Protein AF-A0A813HMB0-F1 (afdb_monomer_lite)

Structure (mmCIF, N/CA/C/O backbone):
data_AF-A0A813HMB0-F1
#
_entry.id   AF-A0A813HMB0-F1
#
loop_
_atom_site.group_PDB
_atom_site.id
_atom_site.type_symbol
_atom_site.label_atom_id
_atom_site.label_alt_id
_atom_site.label_comp_id
_atom_site.label_asym_id
_atom_site.label_entity_id
_atom_site.label_seq_id
_atom_site.pdbx_PDB_ins_code
_atom_site.Cartn_x
_atom_site.Cartn_y
_atom_site.Cartn_z
_atom_site.occupancy
_atom_site.B_iso_or_equiv
_atom_site.auth_seq_id
_atom_site.auth_comp_id
_atom_site.auth_asym_id
_atom_site.auth_atom_id
_atom_site.pdbx_PDB_model_num
ATOM 1 N N . MET A 1 1 ? 51.880 0.118 41.745 1.00 43.84 1 MET A N 1
ATOM 2 C CA . MET A 1 1 ? 51.839 -1.353 41.967 1.00 43.84 1 MET A CA 1
ATOM 3 C C . MET A 1 1 ? 50.482 -2.011 41.632 1.00 43.84 1 MET A C 1
ATOM 5 O O . MET A 1 1 ? 50.131 -3.023 42.223 1.00 43.84 1 MET A O 1
ATOM 9 N N . ARG A 1 2 ? 49.720 -1.508 40.645 1.00 46.31 2 ARG A N 1
ATOM 10 C CA . ARG A 1 2 ? 48.440 -2.114 40.200 1.00 46.31 2 ARG A CA 1
ATOM 11 C C . ARG A 1 2 ? 48.358 -2.357 38.682 1.00 46.31 2 ARG A C 1
ATOM 13 O O . ARG A 1 2 ? 47.276 -2.514 38.147 1.00 46.31 2 ARG A O 1
ATOM 20 N N . VAL A 1 3 ? 49.509 -2.436 38.008 1.00 38.94 3 VAL A N 1
ATOM 21 C CA . VAL A 1 3 ? 49.612 -2.781 36.571 1.00 38.94 3 VAL A CA 1
ATOM 22 C C . VAL A 1 3 ? 50.260 -4.164 36.362 1.00 38.94 3 VAL A C 1
ATOM 24 O O . VAL A 1 3 ? 50.138 -4.759 35.303 1.00 38.94 3 VAL A O 1
ATOM 27 N N . LEU A 1 4 ? 50.855 -4.759 37.406 1.00 34.25 4 LEU A N 1
ATOM 28 C CA . LEU A 1 4 ? 51.570 -6.042 37.316 1.00 34.25 4 LEU A CA 1
ATOM 29 C C . LEU A 1 4 ? 50.729 -7.286 37.674 1.00 34.25 4 LEU A C 1
ATOM 31 O O . LEU A 1 4 ? 51.237 -8.397 37.606 1.00 34.25 4 LEU A O 1
ATOM 35 N N . LYS A 1 5 ? 49.453 -7.124 38.059 1.00 36.84 5 LYS A N 1
ATOM 36 C CA . LYS A 1 5 ? 48.573 -8.245 38.458 1.00 36.84 5 LYS A CA 1
ATOM 37 C C . LYS A 1 5 ? 47.617 -8.727 37.358 1.00 36.84 5 LYS A C 1
ATOM 39 O O . LYS A 1 5 ? 46.987 -9.759 37.535 1.00 36.84 5 LYS A O 1
ATOM 44 N N . VAL A 1 6 ? 47.542 -8.020 36.227 1.00 38.56 6 VAL A N 1
ATOM 45 C CA . VAL A 1 6 ? 46.718 -8.417 35.066 1.00 38.56 6 VAL A CA 1
ATOM 46 C C . VAL A 1 6 ? 47.525 -9.256 34.062 1.00 38.56 6 VAL A C 1
ATOM 48 O O . VAL A 1 6 ? 46.966 -10.107 33.383 1.00 38.56 6 VAL A O 1
ATOM 51 N N . LEU A 1 7 ? 48.856 -9.123 34.044 1.00 33.25 7 LEU A N 1
ATOM 52 C CA . LEU A 1 7 ? 49.738 -9.913 33.172 1.00 33.25 7 LEU A CA 1
ATOM 53 C C . LEU A 1 7 ? 50.008 -11.350 33.656 1.00 33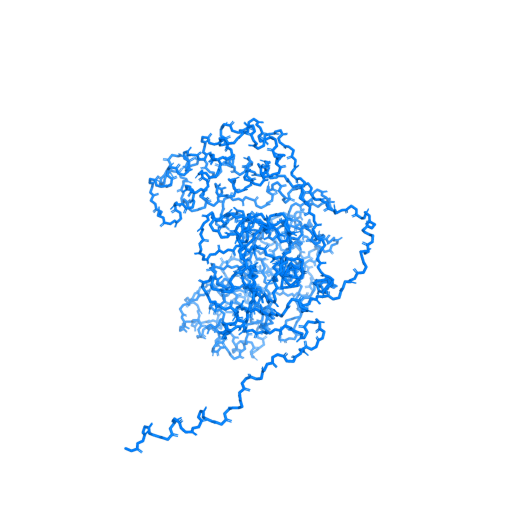.25 7 LEU A C 1
ATOM 55 O O . LEU A 1 7 ? 50.516 -12.154 32.884 1.00 33.25 7 LEU A O 1
ATOM 59 N N . LEU A 1 8 ? 49.643 -11.701 34.893 1.00 34.31 8 LEU A N 1
ATOM 60 C CA . LEU A 1 8 ? 49.858 -13.045 35.458 1.00 34.31 8 LEU A CA 1
ATOM 61 C C . LEU A 1 8 ? 48.620 -13.958 35.434 1.00 34.31 8 LEU A C 1
ATOM 63 O O . LEU A 1 8 ? 48.716 -15.109 35.844 1.00 34.31 8 LEU A O 1
ATOM 67 N N . LEU A 1 9 ? 47.479 -13.477 34.930 1.00 35.47 9 LEU A N 1
ATOM 68 C CA . LEU A 1 9 ? 46.278 -14.296 34.693 1.00 35.47 9 LEU A CA 1
ATOM 69 C C . LEU A 1 9 ? 46.119 -14.728 33.225 1.00 35.47 9 LEU A C 1
ATOM 71 O O . LEU A 1 9 ? 45.234 -15.517 32.917 1.00 35.47 9 LEU A O 1
ATOM 75 N N . LEU A 1 10 ? 47.002 -14.269 32.331 1.00 35.34 10 LEU A N 1
ATOM 76 C CA . LEU A 1 10 ? 47.033 -14.671 30.917 1.00 35.34 10 LEU A CA 1
ATOM 77 C C . LEU A 1 10 ? 48.001 -15.833 30.627 1.00 35.34 10 LEU A C 1
ATOM 79 O O . LEU A 1 10 ? 48.015 -16.346 29.515 1.00 35.34 10 LEU A O 1
ATOM 83 N N . SER A 1 11 ? 48.784 -16.284 31.613 1.00 33.38 11 SER A N 1
ATOM 84 C CA . SER A 1 11 ? 49.752 -17.384 31.467 1.00 33.38 11 SER A CA 1
ATOM 85 C C . SER A 1 11 ? 49.232 -18.756 31.923 1.00 33.38 11 SER A C 1
ATOM 87 O O . SER A 1 11 ? 50.004 -19.710 31.967 1.00 33.38 11 SER A O 1
ATOM 89 N N . GLN A 1 12 ? 47.938 -18.877 32.249 1.00 38.44 12 GLN A N 1
ATOM 90 C CA . GLN A 1 12 ? 47.289 -20.148 32.621 1.00 38.44 12 GLN A CA 1
ATOM 91 C C . GLN A 1 12 ? 46.180 -20.591 31.656 1.00 38.44 12 GLN A C 1
ATOM 93 O O . GLN A 1 12 ? 45.422 -21.506 31.970 1.00 38.44 12 GLN A O 1
ATOM 98 N N . LEU A 1 13 ? 46.083 -19.988 30.469 1.00 37.16 13 LEU A N 1
ATOM 99 C CA . LEU A 1 13 ? 45.304 -20.608 29.402 1.00 37.16 13 LEU A CA 1
ATOM 100 C C . LEU A 1 13 ? 46.149 -21.727 28.781 1.00 37.16 13 LEU A C 1
ATOM 102 O O . LEU A 1 13 ? 47.324 -21.492 28.479 1.00 37.16 13 LEU A O 1
ATOM 106 N N . PRO A 1 14 ? 45.596 -22.943 28.622 1.00 33.88 14 PRO A N 1
ATOM 107 C CA . PRO A 1 14 ? 46.324 -24.032 27.993 1.00 33.88 14 PRO A CA 1
ATOM 108 C C . PRO A 1 14 ? 46.739 -23.599 26.578 1.00 33.88 14 PRO A C 1
ATOM 110 O O . PRO A 1 14 ? 46.024 -22.805 25.955 1.00 33.88 14 PRO A O 1
ATOM 113 N N . PRO A 1 15 ? 47.874 -24.091 26.048 1.00 34.19 15 PRO A N 1
ATOM 114 C CA . PRO A 1 15 ? 48.201 -23.866 24.647 1.00 34.19 15 PRO A CA 1
ATOM 115 C C . PRO A 1 15 ? 46.998 -24.311 23.814 1.00 34.19 15 PRO A C 1
ATOM 117 O O . PRO A 1 15 ? 46.499 -25.418 24.022 1.00 34.19 15 PRO A O 1
ATOM 120 N N . LEU A 1 16 ? 46.514 -23.440 22.917 1.00 35.19 16 LEU A N 1
ATOM 121 C CA . LEU A 1 16 ? 45.500 -23.808 21.932 1.00 35.19 16 LEU A CA 1
ATOM 122 C C . LEU A 1 16 ? 46.018 -25.051 21.214 1.00 35.19 16 LEU A C 1
ATOM 124 O O . LEU A 1 16 ? 47.012 -25.008 20.484 1.00 35.19 16 LEU A O 1
ATOM 128 N N . SER A 1 17 ? 45.402 -26.177 21.554 1.00 35.28 17 SER A N 1
ATOM 129 C CA . SER A 1 17 ? 45.808 -27.492 21.111 1.00 35.28 17 SER A CA 1
ATOM 130 C C . SER A 1 17 ? 45.699 -27.558 19.594 1.00 35.28 17 SER A C 1
ATOM 132 O O . SER A 1 17 ? 44.815 -26.960 18.977 1.00 35.28 17 SER A O 1
ATOM 134 N N . ARG A 1 18 ? 46.626 -28.299 18.983 1.00 38.97 18 ARG A N 1
ATOM 135 C CA . ARG A 1 18 ? 46.508 -28.716 17.587 1.00 38.97 18 ARG A CA 1
ATOM 136 C C . ARG A 1 18 ? 45.133 -29.354 17.390 1.00 38.97 18 ARG A C 1
ATOM 138 O O . ARG A 1 18 ? 44.760 -30.230 18.162 1.00 38.97 18 ARG A O 1
ATOM 145 N N . SER A 1 19 ? 44.431 -28.882 16.363 1.00 41.06 19 SER A N 1
ATOM 146 C CA . SER A 1 19 ? 43.167 -29.389 15.824 1.00 41.06 19 SER A CA 1
ATOM 147 C C . SER A 1 19 ? 43.044 -30.919 15.940 1.00 41.06 19 SER A C 1
ATOM 149 O O . SER A 1 19 ? 43.527 -31.653 15.077 1.00 41.06 19 SER A O 1
ATOM 151 N N . GLU A 1 20 ? 42.356 -31.398 16.974 1.00 40.78 20 GLU A N 1
ATOM 152 C CA . GLU A 1 20 ? 41.648 -32.674 16.910 1.00 40.78 20 GLU A CA 1
ATOM 153 C C . GLU A 1 20 ? 40.330 -32.442 16.163 1.00 40.78 20 GLU A C 1
ATOM 155 O O . GLU A 1 20 ? 39.670 -31.414 16.341 1.00 40.78 20 GLU A O 1
ATOM 160 N N . ALA A 1 21 ? 39.990 -33.376 15.274 1.00 46.78 21 ALA A N 1
ATOM 161 C CA . ALA A 1 21 ? 38.841 -33.299 14.383 1.00 46.78 21 ALA A CA 1
ATOM 162 C C . ALA A 1 21 ? 37.543 -33.078 15.177 1.00 46.78 21 ALA A C 1
ATOM 164 O O . ALA A 1 21 ? 37.067 -33.968 15.882 1.00 46.78 21 ALA A O 1
ATOM 165 N N . ARG A 1 22 ? 36.957 -31.883 15.061 1.00 56.75 22 ARG A N 1
ATOM 166 C CA . ARG A 1 22 ? 35.617 -31.615 15.586 1.00 56.75 22 ARG A CA 1
ATOM 167 C C . ARG A 1 22 ? 34.619 -32.315 14.669 1.00 56.75 22 ARG A C 1
ATOM 169 O O . ARG A 1 22 ? 34.470 -31.864 13.552 1.00 56.75 22 ARG A O 1
ATOM 176 N N . GLY A 1 23 ? 33.987 -33.396 15.127 1.00 67.12 23 GLY A N 1
ATOM 177 C CA . GLY A 1 23 ? 32.724 -33.952 14.608 1.00 67.12 23 GLY A CA 1
ATOM 178 C C . GLY A 1 23 ? 32.575 -34.207 13.095 1.00 67.12 23 GLY A C 1
ATOM 179 O O . GLY A 1 23 ? 33.488 -34.040 12.292 1.00 67.12 23 GLY A O 1
ATOM 180 N N . ALA A 1 24 ? 31.377 -34.640 12.705 1.00 79.00 24 ALA A N 1
ATOM 181 C CA . ALA A 1 24 ? 30.935 -34.638 11.311 1.00 79.00 24 ALA A CA 1
ATOM 182 C C . ALA A 1 24 ? 30.327 -33.268 10.961 1.00 79.00 24 ALA A C 1
ATOM 184 O O . ALA A 1 24 ? 30.099 -32.427 11.833 1.00 79.00 24 ALA A O 1
ATOM 185 N N . TRP A 1 25 ? 30.052 -33.016 9.685 1.00 83.00 25 TRP A N 1
ATOM 186 C CA . TRP A 1 25 ? 29.278 -31.840 9.290 1.00 83.00 25 TRP A CA 1
ATOM 187 C C . TRP A 1 25 ? 27.873 -31.858 9.930 1.00 83.00 25 TRP A C 1
ATOM 189 O O . TRP A 1 25 ? 27.246 -32.915 9.939 1.00 83.00 25 TRP A O 1
ATOM 199 N N . PRO A 1 26 ? 27.331 -30.721 10.417 1.00 81.81 26 PRO A N 1
ATOM 200 C CA . PRO A 1 26 ? 27.877 -29.361 10.369 1.00 81.81 26 PRO A CA 1
ATOM 201 C C . PRO A 1 26 ? 28.777 -28.987 11.558 1.00 81.81 26 PRO A C 1
ATOM 203 O O . PRO A 1 26 ? 29.326 -27.885 11.554 1.00 81.81 26 PRO A O 1
ATOM 206 N N . ASP A 1 27 ? 28.934 -29.864 12.549 1.00 86.00 27 ASP A N 1
ATOM 207 C CA . ASP A 1 27 ? 29.609 -29.587 13.828 1.00 86.00 27 ASP A CA 1
ATOM 208 C C . ASP A 1 27 ? 31.127 -29.411 13.698 1.00 86.00 27 ASP A C 1
ATOM 210 O O . ASP A 1 27 ? 31.769 -28.808 14.559 1.00 86.00 27 ASP A O 1
ATOM 214 N N . CYS A 1 28 ? 31.700 -29.869 12.586 1.00 88.12 28 CYS A N 1
ATOM 215 C CA . CYS A 1 28 ? 33.091 -29.614 12.230 1.00 88.12 28 CYS A CA 1
ATOM 216 C C . CYS A 1 28 ? 33.409 -28.154 11.889 1.00 88.12 28 CYS A C 1
ATOM 218 O O . CYS A 1 28 ? 34.581 -27.788 11.779 1.00 88.12 28 CYS A O 1
ATOM 220 N N . GLN A 1 29 ? 32.384 -27.313 11.724 1.00 93.00 29 GLN A N 1
ATOM 221 C CA . GLN A 1 29 ? 32.551 -25.906 11.393 1.00 93.00 29 GLN A CA 1
ATOM 222 C C . GLN A 1 29 ? 32.926 -25.063 12.613 1.00 93.00 29 GLN A C 1
ATOM 224 O O . GLN A 1 29 ? 32.289 -25.091 13.668 1.00 93.00 29 GLN A O 1
ATOM 229 N N . GLU A 1 30 ? 33.915 -24.201 12.425 1.00 91.38 30 GLU A N 1
ATOM 230 C CA . GLU A 1 30 ? 34.360 -23.223 13.402 1.00 91.38 30 GLU A CA 1
ATOM 231 C C . GLU A 1 30 ? 33.640 -21.898 13.167 1.00 91.38 30 GLU A C 1
ATOM 233 O O . GLU A 1 30 ? 33.990 -21.111 12.284 1.00 91.38 30 GLU A O 1
ATOM 238 N N . ARG A 1 31 ? 32.585 -21.668 13.955 1.00 91.12 31 ARG A N 1
ATOM 239 C CA . ARG A 1 31 ? 31.822 -20.418 13.920 1.00 91.12 31 ARG A CA 1
ATOM 240 C C . ARG A 1 31 ? 32.654 -19.252 14.445 1.00 91.12 31 ARG A C 1
ATOM 242 O O . ARG A 1 31 ? 33.542 -19.427 15.280 1.00 91.12 31 ARG A O 1
ATOM 249 N N . SER A 1 32 ? 32.330 -18.060 13.960 1.00 90.94 32 SER A N 1
ATOM 250 C CA . SER A 1 32 ? 32.962 -16.805 14.362 1.00 90.94 32 SER A CA 1
ATOM 251 C C . SER A 1 32 ? 34.483 -16.809 14.193 1.00 90.94 32 SER A C 1
ATOM 253 O O . SER A 1 32 ? 35.195 -16.178 14.972 1.00 90.94 32 SER A O 1
ATOM 255 N N . THR A 1 33 ? 34.988 -17.558 13.212 1.00 89.62 33 THR A N 1
ATOM 256 C CA . THR A 1 33 ? 36.418 -17.807 13.019 1.00 89.62 33 THR A CA 1
ATOM 257 C C . THR A 1 33 ? 36.786 -17.597 11.562 1.00 89.62 33 THR A C 1
ATOM 259 O O . THR A 1 33 ? 36.120 -18.119 10.665 1.00 89.62 33 THR A O 1
ATOM 262 N N . VAL A 1 34 ? 37.885 -16.888 11.324 1.00 93.56 34 VAL A N 1
ATOM 263 C CA . VAL A 1 34 ? 38.485 -16.688 10.001 1.00 93.56 34 VAL A CA 1
ATOM 264 C C . VAL A 1 34 ? 39.971 -17.028 10.039 1.00 93.56 34 VAL A C 1
ATOM 266 O O . VAL A 1 34 ? 40.655 -16.745 11.019 1.00 93.56 34 VAL A O 1
ATOM 269 N N . PHE A 1 35 ? 40.488 -17.609 8.959 1.00 90.38 35 PHE A N 1
ATOM 270 C CA . PHE A 1 35 ? 41.918 -17.809 8.744 1.00 90.38 35 PHE A CA 1
ATOM 271 C C . PHE A 1 35 ? 42.449 -16.681 7.846 1.00 90.38 35 PHE A C 1
ATOM 273 O O . PHE A 1 35 ? 42.266 -16.695 6.619 1.00 90.38 35 PHE A O 1
ATOM 280 N N . ARG A 1 36 ? 43.072 -15.665 8.456 1.00 77.81 36 ARG A N 1
ATOM 281 C CA . ARG A 1 36 ? 43.706 -14.515 7.795 1.00 77.81 36 ARG A CA 1
ATOM 282 C C . ARG A 1 36 ? 45.223 -14.614 7.846 1.00 77.81 36 ARG A C 1
ATOM 284 O O . ARG A 1 36 ? 45.798 -14.683 8.915 1.00 77.81 36 ARG A O 1
ATOM 291 N N . ASP A 1 37 ? 45.887 -14.500 6.702 1.00 62.78 37 ASP A N 1
ATOM 292 C CA . ASP A 1 37 ? 47.305 -14.101 6.702 1.00 62.78 37 ASP A CA 1
ATOM 293 C C . ASP A 1 37 ? 47.706 -13.431 5.384 1.00 62.78 37 ASP A C 1
ATOM 295 O O . ASP A 1 37 ? 48.690 -13.808 4.761 1.00 62.78 37 ASP A O 1
ATOM 299 N N . ALA A 1 38 ? 46.869 -12.504 4.896 1.00 57.94 38 ALA A N 1
ATOM 300 C CA . ALA A 1 38 ? 47.160 -11.579 3.789 1.00 57.94 38 ALA A CA 1
ATOM 301 C C . ALA A 1 38 ? 48.001 -12.153 2.615 1.00 57.94 38 ALA A C 1
ATOM 303 O O . ALA A 1 38 ? 48.955 -11.531 2.160 1.00 57.94 38 ALA A O 1
ATOM 304 N N . GLY A 1 39 ? 47.655 -13.351 2.125 1.00 59.62 39 GLY A N 1
ATOM 305 C CA . GLY A 1 39 ? 48.338 -14.019 1.006 1.00 59.62 39 GLY A CA 1
ATOM 306 C C . GLY A 1 39 ? 49.432 -15.025 1.390 1.00 59.62 39 GLY A C 1
ATOM 307 O O . GLY A 1 39 ? 49.783 -15.854 0.559 1.00 59.62 39 GLY A O 1
ATOM 308 N N . ARG A 1 40 ? 49.913 -15.051 2.640 1.00 73.75 40 ARG A N 1
ATOM 309 C CA . ARG A 1 40 ? 50.910 -16.031 3.113 1.00 73.75 40 ARG A CA 1
ATOM 310 C C . ARG A 1 40 ? 50.366 -17.462 3.144 1.00 73.75 40 ARG A C 1
ATOM 312 O O . ARG A 1 40 ? 51.083 -18.395 2.799 1.00 73.75 40 ARG A O 1
ATOM 319 N N . PHE A 1 41 ? 49.096 -17.624 3.516 1.00 80.00 41 PHE A N 1
ATOM 320 C CA . PHE A 1 41 ? 48.392 -18.915 3.498 1.00 80.00 41 PHE A CA 1
ATOM 321 C C . PHE A 1 41 ? 47.261 -18.969 2.469 1.00 80.00 41 PHE A C 1
ATOM 323 O O . PHE A 1 41 ? 46.450 -19.888 2.509 1.00 80.00 41 PHE A O 1
ATOM 330 N N . GLY A 1 42 ? 47.155 -17.982 1.572 1.00 86.06 42 GLY A N 1
ATOM 331 C CA . GLY A 1 42 ? 46.197 -18.033 0.467 1.00 86.06 42 GLY A CA 1
ATOM 332 C C . GLY A 1 42 ? 46.629 -19.074 -0.558 1.00 86.06 42 GLY A C 1
ATOM 333 O O . GLY A 1 42 ? 47.759 -19.031 -1.041 1.00 86.06 42 GLY A O 1
ATOM 334 N N . LEU A 1 43 ? 45.743 -20.010 -0.897 1.00 89.38 43 LEU A N 1
ATOM 335 C CA . LEU A 1 43 ? 46.010 -20.982 -1.952 1.00 89.38 43 LEU A CA 1
ATOM 336 C C . LEU A 1 43 ? 45.645 -20.383 -3.310 1.00 89.38 43 LEU A C 1
ATOM 338 O O . LEU A 1 43 ? 44.536 -20.575 -3.799 1.00 89.38 43 LEU A O 1
ATOM 342 N N . PHE A 1 44 ? 46.574 -19.650 -3.916 1.00 90.62 44 PHE A N 1
ATOM 343 C CA . PHE A 1 44 ? 46.379 -19.135 -5.268 1.00 90.62 44 PHE A CA 1
ATOM 344 C C . PHE A 1 44 ? 46.503 -20.260 -6.296 1.00 90.62 44 PHE A C 1
ATOM 346 O O . PHE A 1 44 ? 47.549 -20.899 -6.409 1.00 90.62 44 PHE A O 1
ATOM 353 N N . GLY A 1 45 ? 45.441 -20.480 -7.067 1.00 88.44 45 GLY A N 1
ATOM 354 C CA . GLY A 1 45 ? 45.422 -21.466 -8.141 1.00 88.44 45 GLY A CA 1
ATOM 355 C C . GLY A 1 45 ? 44.311 -21.211 -9.154 1.00 88.44 45 GLY A C 1
ATOM 356 O O . GLY A 1 45 ? 43.586 -20.216 -9.071 1.00 88.44 45 GLY A O 1
ATOM 357 N N . ASP A 1 46 ? 44.182 -22.129 -10.111 1.00 91.50 46 ASP A N 1
ATOM 358 C CA . ASP A 1 46 ? 43.131 -22.085 -11.125 1.00 91.50 46 ASP A CA 1
ATOM 359 C C . ASP A 1 46 ? 41.800 -22.590 -10.556 1.00 91.50 46 ASP A C 1
ATOM 361 O O . ASP A 1 46 ? 41.458 -23.772 -10.651 1.00 91.50 46 ASP A O 1
ATOM 365 N N . LEU A 1 47 ? 41.039 -21.684 -9.942 1.00 93.12 47 LEU A N 1
ATOM 366 C CA . LEU A 1 47 ? 39.705 -21.980 -9.419 1.00 93.12 47 LEU A CA 1
ATOM 367 C C . LEU A 1 47 ? 38.662 -22.072 -10.538 1.00 93.12 47 LEU A C 1
ATOM 369 O O . LEU A 1 47 ? 37.664 -22.784 -10.394 1.00 93.12 47 LEU A O 1
ATOM 373 N N . ALA A 1 48 ? 38.895 -21.400 -11.668 1.00 89.19 48 ALA A N 1
ATOM 374 C CA . ALA A 1 48 ? 38.028 -21.482 -12.836 1.00 89.19 48 ALA A CA 1
ATOM 375 C C . ALA A 1 48 ? 38.003 -22.894 -13.433 1.00 89.19 48 ALA A C 1
ATOM 377 O O . ALA A 1 48 ? 36.920 -23.368 -13.796 1.00 89.19 48 ALA A O 1
ATOM 378 N N . GLY A 1 49 ? 39.164 -23.550 -13.504 1.00 85.88 49 GLY A N 1
ATOM 379 C CA . GLY A 1 49 ? 39.323 -24.934 -13.944 1.00 85.88 49 GLY A CA 1
ATOM 380 C C . GLY A 1 49 ? 39.039 -25.963 -12.848 1.00 85.88 49 GLY A C 1
ATOM 381 O O . GLY A 1 49 ? 38.388 -26.969 -13.117 1.00 85.88 49 GLY A O 1
ATOM 382 N N . SER A 1 50 ? 39.460 -25.709 -11.604 1.00 87.00 50 SER A N 1
ATOM 383 C CA . SER A 1 50 ? 39.348 -26.708 -10.523 1.00 87.00 50 SER A CA 1
ATOM 384 C C . SER A 1 50 ? 37.935 -26.840 -9.953 1.00 87.00 50 SER A C 1
ATOM 386 O O . SER A 1 50 ? 37.516 -27.936 -9.579 1.00 87.00 50 SER A O 1
ATOM 388 N N . VAL A 1 51 ? 37.201 -25.727 -9.843 1.00 88.38 51 VAL A N 1
ATOM 389 C CA . VAL A 1 51 ? 35.879 -25.692 -9.188 1.00 88.38 51 VAL A CA 1
ATOM 390 C C . VAL A 1 51 ? 34.831 -24.900 -9.970 1.00 88.38 51 VAL A C 1
ATOM 392 O O . VAL A 1 51 ? 33.729 -24.683 -9.473 1.00 88.38 51 VAL A O 1
ATOM 395 N N . GLY A 1 52 ? 35.140 -24.484 -11.201 1.00 88.94 52 GLY A N 1
ATOM 396 C CA . GLY A 1 52 ? 34.194 -23.760 -12.049 1.00 88.94 52 GLY A CA 1
ATOM 397 C C . GLY A 1 52 ? 33.948 -22.312 -11.621 1.00 88.94 52 GLY A C 1
ATOM 398 O O . GLY A 1 52 ? 32.950 -21.732 -12.040 1.00 88.94 52 GLY A O 1
ATOM 399 N N . ALA A 1 53 ? 34.826 -21.713 -10.809 1.00 88.31 53 ALA A N 1
ATOM 400 C CA . ALA A 1 53 ? 34.654 -20.340 -10.339 1.00 88.31 53 ALA A CA 1
ATOM 401 C C . ALA A 1 53 ? 34.613 -19.338 -11.510 1.00 88.31 53 ALA A C 1
ATOM 403 O O . ALA A 1 53 ? 35.370 -19.458 -12.481 1.00 88.31 53 ALA A O 1
ATOM 404 N N . ARG A 1 54 ? 33.718 -18.348 -11.425 1.00 88.25 54 ARG A N 1
ATOM 405 C CA . ARG A 1 54 ? 33.562 -17.277 -12.431 1.00 88.25 54 ARG A CA 1
ATOM 406 C C . ARG A 1 54 ? 33.573 -15.870 -11.831 1.00 88.25 54 ARG A C 1
ATOM 408 O O . ARG A 1 54 ? 33.836 -14.918 -12.554 1.00 88.25 54 ARG A O 1
ATOM 415 N N . GLU A 1 55 ? 33.330 -15.743 -10.527 1.00 83.06 55 GLU A N 1
ATOM 416 C CA . GLU A 1 55 ? 33.139 -14.465 -9.838 1.00 83.06 55 GLU A CA 1
ATOM 417 C C . GLU A 1 55 ? 33.728 -14.488 -8.417 1.00 83.06 55 GLU A C 1
ATOM 419 O O . GLU A 1 55 ? 33.989 -15.550 -7.847 1.00 83.06 55 GLU A O 1
ATOM 424 N N . GLY A 1 56 ? 33.954 -13.303 -7.837 1.00 82.06 56 GLY A N 1
ATOM 425 C CA . GLY A 1 56 ? 34.538 -13.133 -6.494 1.00 82.06 56 GLY A CA 1
ATOM 426 C C . GLY A 1 56 ? 36.055 -13.313 -6.415 1.00 82.06 56 GLY A C 1
ATOM 427 O O . GLY A 1 56 ? 36.636 -13.220 -5.335 1.00 82.06 56 GLY A O 1
ATOM 428 N N . CYS A 1 57 ? 36.705 -13.547 -7.550 1.00 92.44 57 CYS A N 1
ATOM 429 C CA . CYS A 1 57 ? 38.120 -13.872 -7.622 1.00 92.44 57 CYS A CA 1
ATOM 430 C C . CYS A 1 57 ? 39.032 -12.658 -7.411 1.00 92.44 57 CYS A C 1
ATOM 432 O O . CYS A 1 57 ? 38.651 -11.500 -7.606 1.00 92.44 57 CYS A O 1
ATOM 434 N N . TRP A 1 58 ? 40.264 -12.927 -6.992 1.00 85.75 58 TRP A N 1
ATOM 435 C CA . TRP A 1 58 ? 41.305 -11.931 -6.782 1.00 85.75 58 TRP A CA 1
ATOM 436 C C . TRP A 1 58 ? 41.538 -11.118 -8.058 1.00 85.75 58 TRP A C 1
ATOM 438 O O . TRP A 1 58 ? 41.877 -11.670 -9.102 1.00 85.75 58 TRP A O 1
ATOM 448 N N . LEU A 1 59 ? 41.301 -9.803 -7.975 1.00 85.94 59 LEU A N 1
ATOM 449 C CA . LEU A 1 59 ? 41.364 -8.869 -9.108 1.00 85.94 59 LEU A CA 1
ATOM 450 C C . LEU A 1 59 ? 40.552 -9.330 -10.338 1.00 85.94 59 LEU A C 1
ATOM 452 O O . LEU A 1 59 ? 40.904 -9.019 -11.471 1.00 85.94 59 LEU A O 1
ATOM 456 N N . GLY A 1 60 ? 39.478 -10.098 -10.120 1.00 85.44 60 GLY A N 1
ATOM 457 C CA . GLY A 1 60 ? 38.636 -10.646 -11.186 1.00 85.44 60 GLY A CA 1
ATOM 458 C C . GLY A 1 60 ? 39.238 -11.832 -11.951 1.00 85.44 60 GLY A C 1
ATOM 459 O O . GLY A 1 60 ? 38.605 -12.324 -12.880 1.00 85.44 60 GLY A O 1
ATOM 460 N N . ASN A 1 61 ? 40.422 -12.330 -11.576 1.00 89.25 61 ASN A N 1
ATOM 461 C CA . ASN A 1 61 ? 41.079 -13.441 -12.265 1.00 89.25 61 ASN A CA 1
ATOM 462 C C . ASN A 1 61 ? 40.876 -14.773 -11.526 1.00 89.25 61 ASN A C 1
ATOM 464 O O . ASN A 1 61 ? 41.631 -15.118 -10.622 1.00 89.25 61 ASN A O 1
ATOM 468 N N . CYS A 1 62 ? 39.887 -15.563 -11.944 1.00 89.88 62 CYS A N 1
ATOM 469 C CA . CYS A 1 62 ? 39.614 -16.873 -11.339 1.00 89.88 62 CYS A CA 1
ATOM 470 C C . CYS A 1 62 ? 40.622 -17.975 -11.699 1.00 89.88 62 CYS A C 1
ATOM 472 O O . CYS A 1 62 ? 40.603 -19.024 -11.060 1.00 89.88 62 CYS A O 1
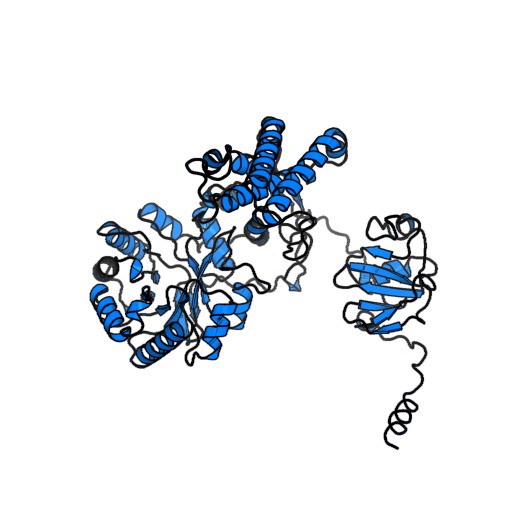ATOM 474 N N . ALA A 1 63 ? 41.505 -17.752 -12.676 1.00 91.12 63 ALA A N 1
ATOM 475 C CA . ALA A 1 63 ? 42.580 -18.690 -13.001 1.00 91.12 63 ALA A CA 1
ATOM 476 C C . ALA A 1 63 ? 43.808 -18.536 -12.079 1.00 91.12 63 ALA A C 1
ATOM 478 O O . ALA A 1 63 ? 44.704 -19.377 -12.088 1.00 91.12 63 ALA A O 1
ATOM 479 N N . ALA A 1 64 ? 43.861 -17.463 -11.285 1.00 90.56 64 ALA A N 1
ATOM 480 C CA . ALA A 1 64 ? 44.921 -17.206 -10.317 1.00 90.56 64 ALA A CA 1
ATOM 481 C C . ALA A 1 64 ? 44.331 -16.535 -9.073 1.00 90.56 64 ALA A C 1
ATOM 483 O O . ALA A 1 64 ? 44.534 -15.343 -8.828 1.00 90.56 64 ALA A O 1
ATOM 484 N N . SER A 1 65 ? 43.572 -17.302 -8.289 1.00 93.88 65 SER A N 1
ATOM 485 C CA . SER A 1 65 ? 42.921 -16.784 -7.090 1.00 93.88 65 SER A CA 1
ATOM 486 C C . SER A 1 65 ? 42.901 -17.793 -5.952 1.00 93.88 65 SER A C 1
ATOM 488 O O . SER A 1 65 ? 42.898 -18.997 -6.176 1.00 93.88 65 SER A O 1
ATOM 490 N N . ASP A 1 66 ? 42.856 -17.280 -4.725 1.00 93.19 66 ASP A N 1
ATOM 491 C CA . ASP A 1 66 ? 42.582 -18.030 -3.497 1.00 93.19 66 ASP A CA 1
ATOM 492 C C . ASP A 1 66 ? 41.144 -17.858 -2.991 1.00 93.19 66 ASP A C 1
ATOM 494 O O . ASP A 1 66 ? 40.810 -18.334 -1.908 1.00 93.19 66 ASP A O 1
ATOM 498 N N . LYS A 1 67 ? 40.294 -17.150 -3.739 1.00 93.94 67 LYS A N 1
ATOM 499 C CA . LYS A 1 67 ? 38.944 -16.797 -3.316 1.00 93.94 67 LYS A CA 1
ATOM 500 C C . LYS A 1 67 ? 37.967 -16.762 -4.478 1.00 93.94 67 LYS A C 1
ATOM 502 O O . LYS A 1 67 ? 38.361 -16.542 -5.617 1.00 93.94 67 LYS A O 1
ATOM 507 N N . PHE A 1 68 ? 36.698 -16.990 -4.187 1.00 95.94 68 PHE A N 1
ATOM 508 C CA . PHE A 1 68 ? 35.612 -16.967 -5.165 1.00 95.94 68 PHE A CA 1
ATOM 509 C C . PHE A 1 68 ? 34.264 -16.906 -4.437 1.00 95.94 68 PHE A C 1
ATOM 511 O O . PHE A 1 68 ? 34.196 -17.134 -3.227 1.00 95.94 68 PHE A O 1
ATOM 518 N N . LEU A 1 69 ? 33.182 -16.620 -5.159 1.00 89.12 69 LEU A N 1
ATOM 519 C CA . LEU A 1 69 ? 31.834 -16.709 -4.591 1.00 89.12 69 LEU A CA 1
ATOM 520 C C . LEU A 1 69 ? 31.384 -18.169 -4.466 1.00 89.12 69 LEU A C 1
ATOM 522 O O . LEU A 1 69 ? 31.365 -18.907 -5.452 1.00 89.12 69 LEU A O 1
ATOM 526 N N . ALA A 1 70 ? 30.971 -18.570 -3.264 1.00 86.38 70 ALA A N 1
ATOM 527 C CA . ALA A 1 70 ? 30.386 -19.879 -2.993 1.00 86.38 70 ALA A CA 1
ATOM 528 C C . ALA A 1 70 ? 28.995 -19.722 -2.365 1.00 86.38 70 ALA A C 1
ATOM 530 O O . ALA A 1 70 ? 28.802 -18.952 -1.430 1.00 86.38 70 ALA A O 1
ATOM 531 N N . ALA A 1 71 ? 28.016 -20.493 -2.840 1.00 78.94 71 ALA A N 1
ATOM 532 C CA . ALA A 1 71 ? 26.629 -20.354 -2.391 1.00 78.94 71 ALA A CA 1
ATOM 533 C C . ALA A 1 71 ? 26.424 -20.669 -0.895 1.00 78.94 71 ALA A C 1
ATOM 535 O O . ALA A 1 71 ? 25.502 -20.143 -0.283 1.00 78.94 71 ALA A O 1
ATOM 536 N N . THR A 1 72 ? 27.264 -21.527 -0.307 1.00 88.12 72 THR A N 1
ATOM 537 C CA . THR A 1 72 ? 27.207 -21.914 1.111 1.00 88.12 72 THR A CA 1
ATOM 538 C C . THR A 1 72 ? 28.606 -22.215 1.652 1.00 88.12 72 THR A C 1
ATOM 540 O O . THR A 1 72 ? 29.533 -22.494 0.883 1.00 88.12 72 THR A O 1
ATOM 543 N N . SER A 1 73 ? 28.758 -22.256 2.981 1.00 89.62 73 SER A N 1
ATOM 544 C CA . SER A 1 73 ? 29.985 -22.760 3.617 1.00 89.62 73 SER A CA 1
ATOM 545 C C . SER A 1 73 ? 30.274 -24.217 3.235 1.00 89.62 73 SER A C 1
ATOM 547 O O . SER A 1 73 ? 31.430 -24.577 3.047 1.00 89.62 73 SER A O 1
ATOM 549 N N . GLY A 1 74 ? 29.238 -25.034 3.009 1.00 91.62 74 GLY A N 1
ATOM 550 C CA . GLY A 1 74 ? 29.389 -26.410 2.527 1.00 91.62 74 GLY A CA 1
ATOM 551 C C . GLY A 1 74 ? 29.959 -26.478 1.108 1.00 91.62 74 GLY A C 1
ATOM 552 O O . GLY A 1 74 ? 30.832 -27.298 0.836 1.00 91.62 74 GLY A O 1
ATOM 553 N N . ALA A 1 75 ? 29.540 -25.573 0.217 1.00 88.62 75 ALA A N 1
ATOM 554 C CA . ALA A 1 75 ? 30.128 -25.445 -1.117 1.00 88.62 75 ALA A CA 1
ATOM 555 C C . ALA A 1 75 ? 31.587 -24.961 -1.055 1.00 88.62 75 ALA A C 1
ATOM 557 O O . ALA A 1 75 ? 32.423 -25.442 -1.817 1.00 88.62 75 ALA A O 1
ATOM 558 N N . CYS A 1 76 ? 31.906 -24.057 -0.122 1.00 93.88 76 CYS A N 1
ATOM 559 C CA . CYS A 1 76 ? 33.276 -23.613 0.133 1.00 93.88 76 CYS A CA 1
ATOM 560 C C . CYS A 1 76 ? 34.170 -24.764 0.636 1.00 93.88 76 CYS A C 1
ATOM 562 O O . CYS A 1 76 ? 35.259 -24.982 0.100 1.00 93.88 76 CYS A O 1
ATOM 564 N N . GLY A 1 77 ? 33.677 -25.567 1.586 1.00 93.06 77 GLY A N 1
ATOM 565 C CA . GLY A 1 77 ? 34.363 -26.765 2.075 1.00 93.06 77 GLY A CA 1
ATOM 566 C C . GLY A 1 77 ? 34.546 -27.833 0.995 1.00 93.06 77 GLY A C 1
ATOM 567 O O . GLY A 1 77 ? 35.653 -28.335 0.802 1.00 93.06 77 GLY A O 1
ATOM 568 N N . ALA A 1 78 ? 33.506 -28.112 0.204 1.00 91.00 78 ALA A N 1
ATOM 569 C CA . ALA A 1 78 ? 33.582 -29.048 -0.919 1.00 91.00 78 ALA A CA 1
ATOM 570 C C . ALA A 1 78 ? 34.554 -28.580 -2.018 1.00 91.00 78 ALA A C 1
ATOM 572 O O . ALA A 1 78 ? 35.228 -29.402 -2.640 1.00 91.00 78 ALA A O 1
ATOM 573 N N . ALA A 1 79 ? 34.651 -27.271 -2.260 1.00 92.44 79 ALA A N 1
ATOM 574 C CA . ALA A 1 79 ? 35.648 -26.704 -3.161 1.00 92.44 79 ALA A CA 1
ATOM 575 C C . ALA A 1 79 ? 37.065 -26.881 -2.605 1.00 92.44 79 ALA A C 1
ATOM 577 O O . ALA A 1 79 ? 37.941 -27.344 -3.332 1.00 92.44 79 ALA A O 1
ATOM 578 N N . CYS A 1 80 ? 37.283 -26.606 -1.315 1.00 94.25 80 CYS A N 1
ATOM 579 C CA . CYS A 1 80 ? 38.567 -26.866 -0.667 1.00 94.25 80 CYS A CA 1
ATOM 580 C C . CYS A 1 80 ? 38.971 -28.342 -0.785 1.00 94.25 80 CYS A C 1
ATOM 582 O O . CYS A 1 80 ? 40.089 -28.639 -1.185 1.00 94.25 80 CYS A O 1
ATOM 584 N N . ALA A 1 81 ? 38.047 -29.279 -0.561 1.00 91.00 81 ALA A N 1
ATOM 585 C CA . ALA A 1 81 ? 38.322 -30.708 -0.716 1.00 91.00 81 ALA A CA 1
ATOM 586 C C . ALA A 1 81 ? 38.745 -31.111 -2.148 1.00 91.00 81 ALA A C 1
ATOM 588 O O . ALA A 1 81 ? 39.461 -32.096 -2.324 1.00 91.00 81 ALA A O 1
ATOM 589 N N . LYS A 1 82 ? 38.324 -30.358 -3.175 1.00 89.69 82 LYS A N 1
ATOM 590 C CA . LYS A 1 82 ? 38.663 -30.606 -4.589 1.00 89.69 82 LYS A CA 1
ATOM 591 C C . LYS A 1 82 ? 39.952 -29.920 -5.042 1.00 89.69 82 LYS A C 1
ATOM 593 O O . LYS A 1 82 ? 40.628 -30.428 -5.935 1.00 89.69 82 LYS A O 1
ATOM 598 N N . VAL A 1 83 ? 40.291 -28.763 -4.474 1.00 91.25 83 VAL A N 1
ATOM 599 C CA . VAL A 1 83 ? 41.461 -27.984 -4.898 1.00 91.25 83 VAL A CA 1
ATOM 600 C C . VAL A 1 83 ? 42.724 -28.542 -4.247 1.00 91.25 83 VAL A C 1
ATOM 602 O O . VAL A 1 83 ? 42.902 -28.509 -3.029 1.00 91.25 83 VAL A O 1
ATOM 605 N N . LYS A 1 84 ? 43.645 -29.030 -5.083 1.00 89.69 84 LYS A N 1
ATOM 606 C CA . LYS A 1 84 ? 44.919 -29.603 -4.639 1.00 89.69 84 LYS A CA 1
ATOM 607 C C . LYS A 1 84 ? 45.700 -28.600 -3.781 1.00 89.69 84 LYS A C 1
ATOM 609 O O . LYS A 1 84 ? 46.031 -27.513 -4.239 1.00 89.69 84 LYS A O 1
ATOM 614 N N . GLY A 1 85 ? 46.040 -29.005 -2.557 1.00 88.56 85 GLY A N 1
ATOM 615 C CA . GLY A 1 85 ? 46.794 -28.184 -1.603 1.00 88.56 85 GLY A CA 1
ATOM 616 C C . GLY A 1 85 ? 45.930 -27.360 -0.646 1.00 88.56 85 GLY A C 1
ATOM 617 O O . GLY A 1 85 ? 46.487 -26.711 0.238 1.00 88.56 85 GLY A O 1
ATOM 618 N N . CYS A 1 86 ? 44.598 -27.395 -0.767 1.00 93.81 86 CYS A N 1
ATOM 619 C CA . CYS A 1 86 ? 43.729 -26.754 0.214 1.00 93.81 86 CYS A CA 1
ATOM 620 C C . CYS A 1 86 ? 43.634 -27.612 1.474 1.00 93.81 86 CYS A C 1
ATOM 622 O O . CYS A 1 86 ? 43.254 -28.783 1.433 1.00 93.81 86 CYS A O 1
ATOM 624 N N . MET A 1 87 ? 44.001 -27.017 2.602 1.00 93.75 87 MET A N 1
ATOM 625 C CA . MET A 1 87 ? 43.966 -27.654 3.918 1.00 93.75 87 MET A CA 1
ATOM 626 C C . MET A 1 87 ? 42.863 -27.067 4.792 1.00 93.75 87 MET A C 1
ATOM 628 O O . MET A 1 87 ? 42.320 -27.767 5.643 1.00 93.75 87 MET A O 1
ATOM 632 N N . PHE A 1 88 ? 42.514 -25.802 4.561 1.00 94.69 88 PHE A N 1
ATOM 633 C CA . PHE A 1 88 ? 41.518 -25.075 5.331 1.00 94.69 88 PHE A CA 1
ATOM 634 C C . PHE A 1 88 ? 40.728 -24.123 4.437 1.00 94.69 88 PHE A C 1
ATOM 636 O O . PHE A 1 88 ? 41.202 -23.696 3.383 1.00 94.69 88 PHE A O 1
ATOM 643 N N . TRP A 1 89 ? 39.535 -23.752 4.876 1.00 94.81 89 TRP A N 1
ATOM 644 C CA . TRP A 1 89 ? 38.691 -22.784 4.193 1.00 94.81 89 TRP A CA 1
ATOM 645 C C . TRP A 1 89 ? 38.071 -21.807 5.187 1.00 94.81 89 TRP A C 1
ATOM 647 O O . TRP A 1 89 ? 37.833 -22.146 6.346 1.00 94.81 89 TRP A O 1
ATOM 657 N N . SER A 1 90 ? 37.800 -20.593 4.716 1.00 95.75 90 SER A N 1
ATOM 658 C CA . SER A 1 90 ? 37.034 -19.581 5.442 1.00 95.75 90 SER A CA 1
ATOM 659 C C . SER A 1 90 ? 35.939 -19.035 4.543 1.00 95.75 90 SER A C 1
ATOM 661 O O . SER A 1 90 ? 36.188 -18.681 3.393 1.00 95.75 90 SER A O 1
ATOM 663 N N . TYR A 1 91 ? 34.730 -18.951 5.074 1.00 95.62 91 TYR A N 1
ATOM 664 C CA . TYR A 1 91 ? 33.536 -18.530 4.367 1.00 95.62 91 TYR A CA 1
ATOM 665 C C . TYR A 1 91 ? 32.918 -17.318 5.053 1.00 95.62 91 TYR A C 1
ATOM 667 O O . TYR A 1 91 ? 32.558 -17.383 6.228 1.00 95.62 91 TYR A O 1
ATOM 675 N N . HIS A 1 92 ? 32.784 -16.223 4.313 1.00 93.62 92 HIS A N 1
ATOM 676 C CA . HIS A 1 92 ? 32.124 -15.016 4.786 1.00 93.62 92 HIS A CA 1
ATOM 677 C C . HIS A 1 92 ? 30.621 -15.115 4.518 1.00 93.62 92 HIS A C 1
ATOM 679 O O . HIS A 1 92 ? 30.190 -15.094 3.367 1.00 93.62 92 HIS A O 1
ATOM 685 N N . GLN A 1 93 ? 29.814 -15.165 5.575 1.00 83.00 93 GLN A N 1
ATOM 686 C CA . GLN A 1 93 ? 28.378 -15.438 5.474 1.00 83.00 93 GLN A CA 1
ATOM 687 C C . GLN A 1 93 ? 27.607 -14.335 4.729 1.00 83.00 93 GLN A C 1
ATOM 689 O O . GLN A 1 93 ? 26.761 -14.641 3.900 1.00 83.00 93 GLN A O 1
ATOM 694 N N . ALA A 1 94 ? 27.927 -13.058 4.975 1.00 69.50 94 ALA A N 1
ATOM 695 C CA . ALA A 1 94 ? 27.233 -11.933 4.337 1.00 69.50 94 ALA A CA 1
ATOM 696 C C . ALA A 1 94 ? 27.630 -11.686 2.867 1.00 69.50 94 ALA A C 1
ATOM 698 O O . ALA A 1 94 ? 26.805 -11.251 2.069 1.00 69.50 94 ALA A O 1
ATOM 699 N N . THR A 1 95 ? 28.892 -11.933 2.496 1.00 77.88 95 THR A N 1
ATOM 700 C CA . THR A 1 95 ? 29.403 -11.657 1.137 1.00 77.88 95 THR A CA 1
ATOM 701 C C . THR A 1 95 ? 29.495 -12.901 0.258 1.00 77.88 95 THR A C 1
ATOM 703 O O . THR A 1 95 ? 29.865 -12.790 -0.908 1.00 77.88 95 THR A O 1
ATOM 706 N N . LEU A 1 96 ? 29.187 -14.080 0.812 1.00 90.56 96 LEU A N 1
ATOM 707 C CA . LEU A 1 96 ? 29.313 -15.394 0.170 1.00 90.56 96 LEU A CA 1
ATOM 708 C C . LEU A 1 96 ? 30.743 -15.719 -0.298 1.00 90.56 96 LEU A C 1
ATOM 710 O O . LEU A 1 96 ? 30.963 -16.613 -1.118 1.00 90.56 96 LEU A O 1
ATOM 714 N N . MET A 1 97 ? 31.733 -14.984 0.207 1.00 92.44 97 MET A N 1
ATOM 715 C CA . MET A 1 97 ? 33.112 -15.120 -0.229 1.00 92.44 97 MET A CA 1
ATOM 716 C C . MET A 1 97 ? 33.749 -16.342 0.427 1.00 92.44 97 MET A C 1
ATOM 718 O O . MET A 1 97 ? 33.868 -16.413 1.653 1.00 92.44 97 MET A O 1
ATOM 722 N N . CYS A 1 98 ? 34.186 -17.286 -0.396 1.00 95.75 98 CYS A N 1
ATOM 723 C CA . CYS A 1 98 ? 34.993 -18.422 0.015 1.00 95.75 98 CYS A CA 1
ATOM 724 C C . CYS A 1 98 ? 36.473 -18.098 -0.162 1.00 95.75 98 CYS A C 1
ATOM 726 O O . CYS A 1 98 ? 36.865 -17.569 -1.199 1.00 95.75 98 CYS A O 1
ATOM 728 N N . PHE A 1 99 ? 37.290 -18.451 0.826 1.00 95.38 99 PHE A N 1
ATOM 729 C CA . PHE A 1 99 ? 38.742 -18.323 0.804 1.00 95.38 99 PHE A CA 1
ATOM 730 C C . PHE A 1 99 ? 39.374 -19.690 1.059 1.00 95.38 99 PHE A C 1
ATOM 732 O O . PHE A 1 99 ? 39.084 -20.323 2.075 1.00 95.38 99 PHE A O 1
ATOM 739 N N . LEU A 1 100 ? 40.254 -20.125 0.161 1.00 95.12 100 LEU A N 1
ATOM 740 C CA . LEU A 1 100 ? 40.978 -21.390 0.242 1.00 95.12 100 LEU A CA 1
ATOM 741 C C . LEU A 1 100 ? 42.370 -21.166 0.831 1.00 95.12 100 LEU A C 1
ATOM 743 O O . LEU A 1 100 ? 43.082 -20.227 0.454 1.00 95.12 100 LEU A O 1
ATOM 747 N N . ARG A 1 101 ? 42.760 -22.022 1.776 1.00 93.69 101 ARG A N 1
ATOM 748 C CA . ARG A 1 101 ? 43.959 -21.833 2.592 1.00 93.69 101 ARG A CA 1
ATOM 749 C C . ARG A 1 101 ? 44.840 -23.074 2.643 1.00 93.69 101 ARG A C 1
ATOM 751 O O . ARG A 1 101 ? 44.352 -24.201 2.712 1.00 93.69 101 ARG A O 1
ATOM 758 N N . THR A 1 102 ? 46.149 -22.848 2.676 1.00 92.31 102 THR A N 1
ATOM 759 C CA . THR A 1 102 ? 47.175 -23.889 2.875 1.00 92.31 102 THR A CA 1
ATOM 760 C C . THR A 1 102 ? 47.526 -24.119 4.349 1.00 92.31 102 THR A C 1
ATOM 762 O O . THR A 1 102 ? 48.263 -25.048 4.655 1.00 92.31 102 THR A O 1
ATOM 765 N N . GLY A 1 103 ? 47.010 -23.302 5.273 1.00 86.81 103 GLY A N 1
ATOM 766 C CA . GLY A 1 103 ? 47.275 -23.400 6.712 1.00 86.81 103 GLY A CA 1
ATOM 767 C C . GLY A 1 103 ? 46.300 -22.567 7.551 1.00 86.81 103 GLY A C 1
ATOM 768 O O . GLY A 1 103 ? 45.569 -21.738 7.007 1.00 86.81 103 GLY A O 1
ATOM 769 N N . ASP A 1 104 ? 46.300 -22.776 8.869 1.00 87.44 104 ASP A N 1
ATOM 770 C CA . ASP A 1 104 ? 45.366 -22.168 9.835 1.00 87.44 104 ASP A CA 1
ATOM 771 C C . ASP A 1 104 ? 46.042 -21.288 10.905 1.00 87.44 104 ASP A C 1
ATOM 773 O O . ASP A 1 104 ? 45.387 -20.825 11.837 1.00 87.44 104 ASP A O 1
ATOM 777 N N . LEU A 1 105 ? 47.341 -20.995 10.759 1.00 77.62 105 LEU A N 1
ATOM 778 C CA . LEU A 1 105 ? 48.118 -20.178 11.710 1.00 77.62 105 LEU A CA 1
ATOM 779 C C . LEU A 1 105 ? 47.614 -18.725 11.843 1.00 77.62 105 LEU A C 1
ATOM 781 O O . LEU A 1 105 ? 47.969 -18.032 12.790 1.00 77.62 105 LEU A O 1
ATOM 785 N N . GLY A 1 106 ? 46.782 -18.275 10.903 1.00 77.19 106 GLY A N 1
ATOM 786 C CA . GLY A 1 106 ? 46.194 -16.938 10.814 1.00 77.19 106 GLY A CA 1
ATOM 787 C C . GLY A 1 106 ? 44.835 -16.768 11.501 1.00 77.19 106 GLY A C 1
ATOM 788 O O . GLY A 1 106 ? 43.976 -16.031 11.024 1.00 77.19 106 GLY A O 1
ATOM 789 N N . ARG A 1 107 ? 44.555 -17.553 12.536 1.00 86.44 107 ARG A N 1
ATOM 790 C CA . ARG A 1 107 ? 43.221 -17.667 13.131 1.00 86.44 107 ARG A CA 1
ATOM 791 C C . ARG A 1 107 ? 42.821 -16.413 13.914 1.00 86.44 107 ARG A C 1
ATOM 793 O O . ARG A 1 107 ? 43.470 -16.054 14.891 1.00 86.44 107 ARG A O 1
ATOM 800 N N . GLU A 1 108 ? 41.698 -15.812 13.536 1.00 87.50 108 GLU A N 1
ATOM 801 C CA . GLU A 1 108 ? 41.104 -14.650 14.204 1.00 87.50 108 GLU A CA 1
ATOM 802 C C . GLU A 1 108 ? 39.614 -14.870 14.488 1.00 87.50 108 GLU A C 1
ATOM 804 O O . GLU A 1 108 ? 38.918 -15.582 13.758 1.00 87.50 108 GLU A O 1
ATOM 809 N N . THR A 1 109 ? 39.106 -14.196 15.521 1.00 89.12 109 THR A N 1
ATOM 810 C CA . THR A 1 109 ? 37.672 -14.156 15.822 1.00 89.12 109 THR A CA 1
ATOM 811 C C . THR A 1 109 ? 36.975 -13.134 14.924 1.00 89.12 109 THR A C 1
ATOM 813 O O . THR A 1 109 ? 37.294 -11.947 14.960 1.00 89.12 109 THR A O 1
ATOM 816 N N . SER A 1 110 ? 35.990 -13.570 14.141 1.00 85.88 110 SER A N 1
ATOM 817 C CA . SER A 1 110 ? 35.158 -12.700 13.304 1.00 85.88 110 SER A CA 1
ATOM 818 C C . SER A 1 110 ? 33.760 -13.291 13.152 1.00 85.88 110 SER A C 1
ATOM 820 O O . SER A 1 110 ? 33.607 -14.354 12.557 1.00 85.88 110 SER A O 1
ATOM 822 N N . LEU A 1 111 ? 32.745 -12.597 13.679 1.00 85.00 111 LEU A N 1
ATOM 823 C CA . LEU A 1 111 ? 31.349 -13.065 13.727 1.00 85.00 111 LEU A CA 1
ATOM 824 C C . LEU A 1 111 ? 30.746 -13.347 12.342 1.00 85.00 111 LEU A C 1
ATOM 826 O O . LEU A 1 111 ? 29.816 -14.135 12.227 1.00 85.00 111 LEU A O 1
ATOM 830 N N . GLU A 1 112 ? 31.290 -12.731 11.294 1.00 88.50 112 GLU A N 1
ATOM 831 C CA . GLU A 1 112 ? 30.793 -12.850 9.920 1.00 88.50 112 GLU A CA 1
ATOM 832 C C . GLU A 1 112 ? 31.345 -14.074 9.174 1.00 88.50 112 GLU A C 1
ATOM 834 O O . GLU A 1 112 ? 30.966 -14.320 8.025 1.00 88.50 112 GLU A O 1
ATOM 839 N N . PHE A 1 113 ? 32.252 -14.831 9.802 1.00 92.88 113 PHE A N 1
ATOM 840 C CA . PHE A 1 113 ? 32.952 -15.946 9.178 1.00 92.88 113 PHE A CA 1
ATOM 841 C C . PHE A 1 113 ? 32.672 -17.290 9.844 1.00 92.88 113 PHE A C 1
ATOM 843 O O . PHE A 1 113 ? 32.522 -17.419 11.062 1.00 92.88 113 PHE A O 1
ATOM 850 N N . VAL A 1 114 ? 32.685 -18.319 9.004 1.00 94.38 114 VAL A N 1
ATOM 851 C CA . VAL A 1 114 ? 32.769 -19.723 9.405 1.00 94.38 114 VAL A CA 1
ATOM 852 C C . VAL A 1 114 ? 33.958 -20.333 8.703 1.00 94.38 114 VAL A C 1
ATOM 854 O O . VAL A 1 114 ? 34.157 -20.083 7.516 1.00 94.38 114 VAL A O 1
ATOM 857 N N . SER A 1 115 ? 34.733 -21.137 9.411 1.00 95.31 115 SER A N 1
ATOM 858 C CA . SER A 1 115 ? 35.897 -21.801 8.835 1.00 95.31 115 SER A CA 1
ATOM 859 C C . SER A 1 115 ? 35.905 -23.292 9.141 1.00 95.31 115 SER A C 1
ATOM 861 O O . SER A 1 115 ? 35.177 -23.760 10.013 1.00 95.31 115 SER A O 1
ATOM 863 N N . GLY A 1 116 ? 36.730 -24.049 8.431 1.00 93.81 116 GLY A N 1
ATOM 864 C CA . GLY A 1 116 ? 36.902 -25.478 8.673 1.00 93.81 116 GLY A CA 1
ATOM 865 C C . GLY A 1 116 ? 38.135 -26.027 7.969 1.00 93.81 116 GLY A C 1
ATOM 866 O O . GLY A 1 116 ? 38.741 -25.357 7.130 1.00 93.81 116 GLY A O 1
ATOM 867 N N . SER A 1 117 ? 38.524 -27.252 8.316 1.00 93.75 117 SER A N 1
ATOM 868 C CA . SER A 1 117 ? 39.516 -28.014 7.554 1.00 93.75 117 SER A CA 1
ATOM 869 C C . SER A 1 117 ? 38.924 -28.505 6.229 1.00 93.75 117 SER A C 1
ATOM 871 O O . SER A 1 117 ? 37.705 -28.561 6.051 1.00 93.75 117 SER A O 1
ATOM 873 N N . SER A 1 118 ? 39.778 -28.936 5.301 1.00 91.50 118 SER A N 1
ATOM 874 C CA . SER A 1 118 ? 39.359 -29.566 4.041 1.00 91.50 118 SER A CA 1
ATOM 875 C C . SER A 1 118 ? 38.549 -30.855 4.233 1.00 91.50 118 SER A C 1
ATOM 877 O O . SER A 1 118 ? 37.834 -31.259 3.323 1.00 91.50 118 SER A O 1
ATOM 879 N N . SER A 1 119 ? 38.615 -31.472 5.419 1.00 88.50 119 SER A N 1
ATOM 880 C CA . SER A 1 119 ? 37.796 -32.622 5.819 1.00 88.50 119 SER A CA 1
ATOM 881 C C . SER A 1 119 ? 36.423 -32.250 6.391 1.00 88.50 119 SER A C 1
ATOM 883 O O . SER A 1 119 ? 35.589 -33.133 6.569 1.00 88.50 119 SER A O 1
ATOM 885 N N . CYS A 1 120 ? 36.156 -30.967 6.657 1.00 89.50 120 CYS A N 1
ATOM 886 C CA . CYS A 1 120 ? 34.851 -30.498 7.111 1.00 89.50 120 CYS A CA 1
ATOM 887 C C . CYS A 1 120 ? 33.945 -30.180 5.914 1.00 89.50 120 CYS A C 1
ATOM 889 O O . CYS A 1 120 ? 33.897 -29.043 5.437 1.00 89.50 120 CYS A O 1
ATOM 891 N N . LEU A 1 121 ? 33.241 -31.196 5.415 1.00 84.75 121 LEU A N 1
ATOM 892 C CA . LEU A 1 121 ? 32.295 -31.083 4.304 1.00 84.75 121 LEU A CA 1
ATOM 893 C C . LEU A 1 121 ? 31.018 -31.896 4.582 1.00 84.75 121 LEU A C 1
ATOM 895 O O . LEU A 1 121 ? 31.085 -32.876 5.325 1.00 84.75 121 LEU A O 1
ATOM 899 N N . PRO A 1 122 ? 29.865 -31.513 4.001 1.00 81.00 122 PRO A N 1
ATOM 900 C CA . PRO A 1 122 ? 28.645 -32.314 4.079 1.00 81.00 122 PRO A CA 1
ATOM 901 C C . PRO A 1 122 ? 28.883 -33.735 3.557 1.00 81.00 122 PRO A C 1
ATOM 903 O O . PRO A 1 122 ? 29.575 -33.902 2.549 1.00 81.00 122 PRO A O 1
ATOM 906 N N . GLU A 1 123 ? 28.296 -34.746 4.204 1.00 64.56 123 GLU A N 1
ATOM 907 C CA . GLU A 1 123 ? 28.274 -36.098 3.642 1.00 64.56 123 GLU A CA 1
ATOM 908 C C . GLU A 1 123 ? 27.581 -36.059 2.279 1.00 64.56 123 GLU A C 1
ATOM 910 O O . GLU A 1 123 ? 26.539 -35.424 2.101 1.00 64.56 123 GLU A O 1
ATOM 915 N N . THR A 1 124 ? 28.207 -36.688 1.287 1.00 48.56 124 THR A N 1
ATOM 916 C CA . THR A 1 124 ? 27.658 -36.771 -0.061 1.00 48.56 124 THR A CA 1
ATOM 917 C C . THR A 1 124 ? 26.366 -37.575 -0.013 1.00 48.56 124 THR A C 1
ATOM 919 O O . THR A 1 124 ? 26.413 -38.805 0.029 1.00 48.56 124 THR A O 1
ATOM 922 N N . GLU A 1 125 ? 25.213 -36.906 -0.066 1.00 34.34 125 GLU A N 1
ATOM 923 C CA . GLU A 1 125 ? 24.007 -37.562 -0.561 1.00 34.34 125 GLU A CA 1
ATOM 924 C C . GLU A 1 125 ? 24.342 -38.147 -1.942 1.00 34.34 125 GLU A C 1
ATOM 926 O O . GLU A 1 125 ? 24.982 -37.467 -2.761 1.00 34.34 125 GLU A O 1
ATOM 931 N N . PRO A 1 126 ? 23.947 -39.403 -2.229 1.00 31.41 126 PRO A N 1
ATOM 932 C CA . PRO A 1 126 ? 23.946 -39.888 -3.596 1.00 31.41 126 PRO A CA 1
ATOM 933 C C . PRO A 1 126 ? 23.206 -38.849 -4.423 1.00 31.41 126 PRO A C 1
ATOM 935 O O . PRO A 1 126 ? 22.168 -38.362 -3.980 1.00 31.41 126 PRO A O 1
ATOM 938 N N . GLN A 1 127 ? 23.738 -38.506 -5.597 1.00 31.70 127 GLN A N 1
ATOM 939 C CA . GLN A 1 127 ? 22.992 -37.751 -6.593 1.00 31.70 127 GLN A CA 1
ATOM 940 C C . GLN A 1 127 ? 21.648 -38.454 -6.762 1.00 31.70 127 GLN A C 1
ATOM 942 O O . GLN A 1 127 ? 21.551 -39.458 -7.470 1.00 31.70 127 GLN A O 1
ATOM 947 N N . ALA A 1 128 ? 20.620 -37.950 -6.075 1.00 31.50 128 ALA A N 1
ATOM 948 C CA . ALA A 1 128 ? 19.256 -38.219 -6.430 1.00 31.50 128 ALA A CA 1
ATOM 949 C C . ALA A 1 128 ? 19.232 -37.812 -7.889 1.00 31.50 128 ALA A C 1
ATOM 951 O O . ALA A 1 128 ? 19.479 -36.646 -8.215 1.00 31.50 128 ALA A O 1
ATOM 952 N N . ALA A 1 129 ? 19.082 -38.806 -8.764 1.00 29.16 129 ALA A N 1
ATOM 953 C CA . ALA A 1 129 ? 18.715 -38.558 -10.130 1.00 29.16 129 ALA A CA 1
ATOM 954 C C . ALA A 1 129 ? 17.595 -37.535 -10.019 1.00 29.16 129 ALA A C 1
ATOM 956 O O . ALA A 1 129 ? 16.541 -37.832 -9.452 1.00 29.16 129 ALA A O 1
ATOM 957 N N . ALA A 1 130 ? 17.882 -36.304 -10.439 1.00 32.56 130 ALA A N 1
ATOM 958 C CA . ALA A 1 130 ? 16.853 -35.336 -10.683 1.00 32.56 130 ALA A CA 1
ATOM 959 C C . ALA A 1 130 ? 15.998 -36.020 -11.742 1.00 32.56 130 ALA A C 1
ATOM 961 O O . ALA A 1 130 ? 16.300 -35.971 -12.934 1.00 32.56 130 ALA A O 1
ATOM 962 N N . SER A 1 131 ? 14.962 -36.740 -11.302 1.00 29.73 131 SER A N 1
ATOM 963 C CA . SER A 1 131 ? 13.783 -36.902 -12.117 1.00 29.73 131 SER A CA 1
ATOM 964 C C . SER A 1 131 ? 13.501 -35.483 -12.560 1.00 29.73 131 SER A C 1
ATOM 966 O O . SER A 1 131 ? 13.369 -34.602 -11.705 1.00 29.73 131 SER A O 1
ATOM 968 N N . ALA A 1 132 ? 13.550 -35.251 -13.864 1.00 32.25 132 ALA A N 1
ATOM 969 C CA . ALA A 1 132 ? 13.208 -33.986 -14.466 1.00 32.25 132 ALA A CA 1
ATOM 970 C C . ALA A 1 132 ? 11.731 -33.691 -14.156 1.00 32.25 132 ALA A C 1
ATOM 972 O O . ALA A 1 132 ? 10.859 -33.821 -15.005 1.00 32.25 132 ALA A O 1
ATOM 973 N N . ALA A 1 133 ? 11.437 -33.308 -12.916 1.00 36.62 133 ALA A N 1
ATOM 974 C CA . ALA A 1 133 ? 10.417 -32.331 -12.655 1.00 36.62 133 ALA A CA 1
ATOM 975 C C . ALA A 1 133 ? 10.970 -31.086 -13.336 1.00 36.62 133 ALA A C 1
ATOM 977 O O . ALA A 1 133 ? 12.001 -30.554 -12.917 1.00 36.62 133 ALA A O 1
ATOM 978 N N . SER A 1 134 ? 10.372 -30.714 -14.467 1.00 38.22 134 SER A N 1
ATOM 979 C CA . SER A 1 134 ? 10.660 -29.449 -15.129 1.00 38.22 134 SER A CA 1
ATOM 980 C C . SER A 1 134 ? 10.749 -28.379 -14.046 1.00 38.22 134 SER A C 1
ATOM 982 O O . SER A 1 134 ? 9.778 -28.207 -13.306 1.00 38.22 134 SER A O 1
ATOM 984 N N . ALA A 1 135 ? 11.900 -27.716 -13.902 1.00 50.84 135 ALA A N 1
ATOM 985 C CA . ALA A 1 135 ? 11.972 -26.527 -13.068 1.00 50.84 135 ALA A CA 1
ATOM 986 C C . ALA A 1 135 ? 10.838 -25.623 -13.550 1.00 50.84 135 ALA A C 1
ATOM 988 O O . ALA A 1 135 ? 10.814 -25.253 -14.725 1.00 50.84 135 ALA A O 1
ATOM 989 N N . ALA A 1 136 ? 9.835 -25.399 -12.702 1.00 60.91 136 ALA A N 1
ATOM 990 C CA . ALA A 1 136 ? 8.690 -24.606 -13.097 1.00 60.91 136 ALA A CA 1
ATOM 991 C C . ALA A 1 136 ? 9.224 -23.230 -13.528 1.00 60.91 136 ALA A C 1
ATOM 993 O O . ALA A 1 136 ? 10.156 -22.711 -12.917 1.00 60.91 136 ALA A O 1
ATOM 994 N N . SER A 1 137 ? 8.704 -22.662 -14.608 1.00 65.75 137 SER A N 1
ATOM 995 C CA . SER A 1 137 ? 9.057 -21.318 -15.055 1.00 65.75 137 SER A CA 1
ATOM 996 C C . SER A 1 137 ? 7.791 -20.484 -15.160 1.00 65.75 137 SER A C 1
ATOM 998 O O . SER A 1 137 ? 6.701 -21.015 -15.387 1.00 65.75 137 SER A O 1
ATOM 1000 N N . ALA A 1 138 ? 7.915 -19.179 -14.938 1.00 74.94 138 ALA A N 1
ATOM 1001 C CA . ALA A 1 138 ? 6.836 -18.246 -15.216 1.00 74.94 138 ALA A CA 1
ATOM 1002 C C . ALA A 1 138 ? 7.217 -17.315 -16.354 1.00 74.94 138 ALA A C 1
ATOM 1004 O O . ALA A 1 138 ? 8.239 -16.635 -16.296 1.00 74.94 138 ALA A O 1
ATOM 1005 N N . ALA A 1 139 ? 6.315 -17.213 -17.324 1.00 84.12 139 ALA A N 1
ATOM 1006 C CA . ALA A 1 139 ? 6.318 -16.154 -18.313 1.00 84.12 139 ALA A CA 1
ATOM 1007 C C . ALA A 1 139 ? 5.977 -14.817 -17.632 1.00 84.12 139 ALA A C 1
ATOM 1009 O O . ALA A 1 139 ? 4.841 -14.606 -17.185 1.00 84.12 139 ALA A O 1
ATOM 1010 N N . VAL A 1 140 ? 6.957 -13.916 -17.543 1.00 86.88 140 VAL A N 1
ATOM 1011 C CA . VAL A 1 140 ? 6.815 -12.586 -16.930 1.00 86.88 140 VAL A CA 1
ATOM 1012 C C . VAL A 1 140 ? 6.857 -11.496 -18.014 1.00 86.88 140 VAL A C 1
ATOM 1014 O O . VAL A 1 140 ? 7.774 -11.481 -18.839 1.00 86.88 140 VAL A O 1
ATOM 1017 N N . PRO A 1 141 ? 5.884 -10.563 -18.063 1.00 92.12 141 PRO A N 1
ATOM 1018 C CA . PRO A 1 141 ? 5.738 -9.610 -19.164 1.00 92.12 141 PRO A CA 1
ATOM 1019 C C . PRO A 1 141 ? 6.592 -8.336 -18.994 1.00 92.12 141 PRO A C 1
ATOM 1021 O O . PRO A 1 141 ? 6.092 -7.229 -19.194 1.00 92.12 141 PRO A O 1
ATOM 1024 N N . PHE A 1 142 ? 7.882 -8.469 -18.665 1.00 92.31 142 PHE A N 1
ATOM 1025 C CA . PHE A 1 142 ? 8.760 -7.328 -18.362 1.00 92.31 142 PHE A CA 1
ATOM 1026 C C . PHE A 1 142 ? 8.813 -6.271 -19.474 1.00 92.31 142 PHE A C 1
ATOM 1028 O O . PHE A 1 142 ? 8.688 -5.083 -19.199 1.00 92.31 142 PHE A O 1
ATOM 1035 N N . ALA A 1 143 ? 8.952 -6.672 -20.743 1.00 93.81 143 ALA A N 1
ATOM 1036 C CA . ALA A 1 143 ? 8.996 -5.718 -21.856 1.00 93.81 143 ALA A CA 1
ATOM 1037 C C . ALA A 1 143 ? 7.688 -4.917 -21.979 1.00 93.81 143 ALA A C 1
ATOM 1039 O O . ALA A 1 143 ? 7.702 -3.698 -22.151 1.00 93.81 143 ALA A O 1
ATOM 1040 N N . ARG A 1 144 ? 6.545 -5.592 -21.810 1.00 95.25 144 ARG A N 1
ATOM 1041 C CA . ARG A 1 144 ? 5.230 -4.948 -21.826 1.00 95.25 144 ARG A CA 1
ATOM 1042 C C . ARG A 1 144 ? 5.061 -3.993 -20.644 1.00 95.25 144 ARG A C 1
ATOM 1044 O O . ARG A 1 144 ? 4.530 -2.907 -20.841 1.00 95.25 144 ARG A O 1
ATOM 1051 N N . ALA A 1 145 ? 5.520 -4.370 -19.450 1.00 96.00 145 ALA A N 1
ATOM 1052 C CA . ALA A 1 145 ? 5.501 -3.505 -18.269 1.00 96.00 145 ALA A CA 1
ATOM 1053 C C . ALA A 1 145 ? 6.417 -2.284 -18.418 1.00 96.00 145 ALA A C 1
ATOM 1055 O O . ALA A 1 145 ? 6.017 -1.178 -18.060 1.00 96.00 145 ALA A O 1
ATOM 1056 N N . ALA A 1 146 ? 7.600 -2.463 -19.011 1.00 96.56 146 ALA A N 1
ATOM 1057 C CA . ALA A 1 146 ? 8.516 -1.370 -19.316 1.00 96.56 146 ALA A CA 1
ATOM 1058 C C . ALA A 1 146 ? 7.870 -0.347 -20.258 1.00 96.56 146 ALA A C 1
ATOM 1060 O O . ALA A 1 146 ? 7.885 0.851 -19.979 1.00 96.56 146 ALA A O 1
ATOM 1061 N N . LEU A 1 147 ? 7.271 -0.829 -21.351 1.00 97.44 147 LEU A N 1
ATOM 1062 C CA . LEU A 1 147 ? 6.602 0.022 -22.330 1.00 97.44 147 LEU A CA 1
ATOM 1063 C C . LEU A 1 147 ? 5.377 0.721 -21.744 1.00 97.44 147 LEU A C 1
ATOM 1065 O O . LEU A 1 147 ? 5.236 1.927 -21.908 1.00 97.44 147 LEU A O 1
ATOM 1069 N N . TRP A 1 148 ? 4.523 -0.023 -21.037 1.00 97.25 148 TRP A N 1
ATOM 1070 C CA . TRP A 1 148 ? 3.336 0.523 -20.381 1.00 97.25 148 TRP A CA 1
ATOM 1071 C C . TRP A 1 148 ? 3.698 1.676 -19.444 1.00 97.25 148 TRP A C 1
ATOM 1073 O O . TRP A 1 148 ? 3.122 2.753 -19.565 1.00 97.25 148 TRP A O 1
ATOM 1083 N N . ALA A 1 149 ? 4.694 1.484 -18.574 1.00 96.88 149 ALA A N 1
ATOM 1084 C CA . ALA A 1 149 ? 5.124 2.517 -17.640 1.00 96.88 149 ALA A CA 1
ATOM 1085 C C . ALA A 1 149 ? 5.685 3.757 -18.358 1.00 96.88 149 ALA A C 1
ATOM 1087 O O . ALA A 1 149 ? 5.337 4.876 -17.992 1.00 96.88 149 ALA A O 1
ATOM 1088 N N . ALA A 1 150 ? 6.498 3.570 -19.405 1.00 96.88 15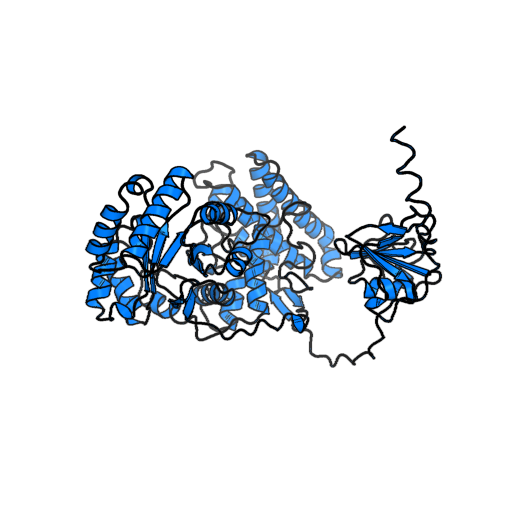0 ALA A N 1
ATOM 1089 C CA . ALA A 1 150 ? 7.060 4.666 -20.201 1.00 96.88 150 ALA A CA 1
ATOM 1090 C C . ALA A 1 150 ? 6.015 5.427 -21.044 1.00 96.88 150 ALA A C 1
ATOM 1092 O O . ALA A 1 150 ? 6.258 6.559 -21.466 1.00 96.88 150 ALA A O 1
ATOM 1093 N N . GLU A 1 151 ? 4.858 4.818 -21.311 1.00 96.06 151 GLU A N 1
ATOM 1094 C CA . GLU A 1 151 ? 3.762 5.421 -22.076 1.00 96.06 151 GLU A CA 1
ATOM 1095 C C . GLU A 1 151 ? 2.645 5.999 -21.187 1.00 96.06 151 GLU A C 1
ATOM 1097 O O . GLU A 1 151 ? 1.684 6.556 -21.725 1.00 96.06 151 GLU A O 1
ATOM 1102 N N . LEU A 1 152 ? 2.770 5.934 -19.853 1.00 95.56 152 LEU A N 1
ATOM 1103 C CA . LEU A 1 152 ? 1.748 6.440 -18.934 1.00 95.56 152 LEU A CA 1
ATOM 1104 C C . LEU A 1 152 ? 1.429 7.923 -19.205 1.00 95.56 152 LEU A C 1
ATOM 1106 O O . LEU A 1 152 ? 2.323 8.769 -19.123 1.00 95.56 152 LEU A O 1
ATOM 1110 N N . PRO A 1 153 ? 0.154 8.288 -19.449 1.00 93.81 153 PRO A N 1
ATOM 1111 C CA . PRO A 1 153 ? -0.229 9.681 -19.690 1.00 93.81 153 PRO A CA 1
ATOM 1112 C C . PRO A 1 153 ? 0.154 10.623 -18.543 1.00 93.81 153 PRO A C 1
ATOM 1114 O O . PRO A 1 153 ? 0.502 11.775 -18.785 1.00 93.81 153 PRO A O 1
ATOM 1117 N N . ALA A 1 154 ? 0.149 10.116 -17.307 1.00 89.88 154 ALA A N 1
ATOM 1118 C CA . ALA A 1 154 ? 0.520 10.864 -16.108 1.00 89.88 154 ALA A CA 1
ATOM 1119 C C . ALA A 1 154 ? 1.993 11.318 -16.087 1.00 89.88 154 ALA A C 1
ATOM 1121 O O . ALA A 1 154 ? 2.323 12.230 -15.336 1.00 89.88 154 ALA A O 1
ATOM 1122 N N . LEU A 1 155 ? 2.872 10.722 -16.904 1.00 91.50 155 LEU A N 1
ATOM 1123 C CA . LEU A 1 155 ? 4.260 11.172 -17.045 1.00 91.50 155 LEU A CA 1
ATOM 1124 C C . LEU A 1 155 ? 4.408 12.408 -17.934 1.00 91.50 155 LEU A C 1
ATOM 1126 O O . LEU A 1 155 ? 5.320 13.200 -17.718 1.00 91.50 155 LEU A O 1
ATOM 1130 N N . ARG A 1 156 ? 3.517 12.589 -18.916 1.00 92.06 156 ARG A N 1
ATOM 1131 C CA . ARG A 1 156 ? 3.658 13.597 -19.982 1.00 92.06 156 ARG A CA 1
ATOM 1132 C C . ARG A 1 156 ? 3.833 15.031 -19.489 1.00 92.06 156 ARG A C 1
ATOM 1134 O O . ARG A 1 156 ? 4.663 15.732 -20.063 1.00 92.06 156 ARG A O 1
ATOM 1141 N N . PRO A 1 157 ? 3.132 15.484 -18.433 1.00 92.75 157 PRO A N 1
ATOM 1142 C CA . PRO A 1 157 ? 3.363 16.817 -17.885 1.00 92.75 157 PRO A CA 1
ATOM 1143 C C . PRO A 1 157 ? 4.815 17.075 -17.454 1.00 92.75 157 PRO A C 1
ATOM 1145 O O . PRO A 1 157 ? 5.252 18.221 -17.449 1.00 92.75 157 PRO A O 1
ATOM 1148 N N . CYS A 1 158 ? 5.571 16.026 -17.114 1.00 92.38 158 CYS A N 1
ATOM 1149 C CA . CYS A 1 158 ? 6.959 16.114 -16.671 1.00 92.38 158 CYS A CA 1
ATOM 1150 C C . CYS A 1 158 ? 8.000 16.066 -17.798 1.00 92.38 158 CYS A C 1
ATOM 1152 O O . CYS A 1 158 ? 9.181 16.271 -17.516 1.00 92.38 158 CYS A O 1
ATOM 1154 N N . ASP A 1 159 ? 7.602 15.836 -19.056 1.00 91.38 159 ASP A N 1
ATOM 1155 C CA . ASP A 1 159 ? 8.538 15.713 -20.188 1.00 91.38 159 ASP A CA 1
ATOM 1156 C C . ASP A 1 159 ? 9.344 17.015 -20.420 1.00 91.38 159 ASP A C 1
ATOM 1158 O O . ASP A 1 159 ? 10.493 16.977 -20.867 1.00 91.38 159 ASP A O 1
ATOM 1162 N N . ALA A 1 160 ? 8.759 18.169 -20.072 1.00 86.25 160 ALA A N 1
ATOM 1163 C CA . ALA A 1 160 ? 9.375 19.496 -20.188 1.00 86.25 160 ALA A CA 1
ATOM 1164 C C . ALA A 1 160 ? 10.165 19.944 -18.937 1.00 86.25 160 ALA A C 1
ATOM 1166 O O . ALA A 1 160 ? 10.722 21.043 -18.933 1.00 86.25 160 ALA A O 1
ATOM 1167 N N . GLY A 1 161 ? 10.223 19.111 -17.892 1.00 86.25 161 GLY A N 1
ATOM 1168 C CA . GLY A 1 161 ? 11.026 19.354 -16.693 1.00 86.25 161 GLY A CA 1
ATOM 1169 C C . GLY A 1 161 ? 10.234 19.776 -15.457 1.00 86.25 161 GLY A C 1
ATOM 1170 O O . GLY A 1 161 ? 9.011 19.943 -15.487 1.00 86.25 161 GLY A O 1
ATOM 1171 N N . VAL A 1 162 ? 10.954 19.929 -14.341 1.00 86.19 162 VAL A N 1
ATOM 1172 C CA . VAL A 1 162 ? 10.385 20.267 -13.026 1.00 86.19 162 VAL A CA 1
ATOM 1173 C C . VAL A 1 162 ? 9.655 21.611 -13.079 1.00 86.19 162 VAL A C 1
ATOM 1175 O O . VAL A 1 162 ? 10.188 22.592 -13.589 1.00 86.19 162 VAL A O 1
ATOM 1178 N N . GLY A 1 163 ? 8.442 21.665 -12.521 1.00 79.31 163 GLY A N 1
ATOM 1179 C CA . GLY A 1 163 ? 7.629 22.887 -12.483 1.00 79.31 163 GLY A CA 1
ATOM 1180 C C . GLY A 1 163 ? 6.819 23.153 -13.754 1.00 79.31 163 GLY A C 1
ATOM 1181 O O . GLY A 1 163 ? 6.080 24.136 -13.808 1.00 79.31 163 GLY A O 1
ATOM 1182 N N . SER A 1 164 ? 6.906 22.274 -14.756 1.00 86.38 164 SER A N 1
ATOM 1183 C CA . SER A 1 164 ? 5.971 22.274 -15.883 1.00 86.38 164 SER A CA 1
ATOM 1184 C C . SER A 1 164 ? 4.532 22.056 -15.388 1.00 86.38 164 SER A C 1
ATOM 1186 O O . SER A 1 164 ? 4.337 21.279 -14.449 1.00 86.38 164 SER A O 1
ATOM 1188 N N . PRO A 1 165 ? 3.510 22.694 -15.994 1.00 87.81 165 PRO A N 1
ATOM 1189 C CA . PRO A 1 165 ? 2.122 22.536 -15.562 1.00 87.81 165 PRO A CA 1
ATOM 1190 C C . PRO A 1 165 ? 1.694 21.062 -15.503 1.00 87.81 165 PRO A C 1
ATOM 1192 O O . PRO A 1 165 ? 1.674 20.382 -16.527 1.00 87.81 165 PRO A O 1
ATOM 1195 N N . GLY A 1 166 ? 1.347 20.577 -14.305 1.00 82.94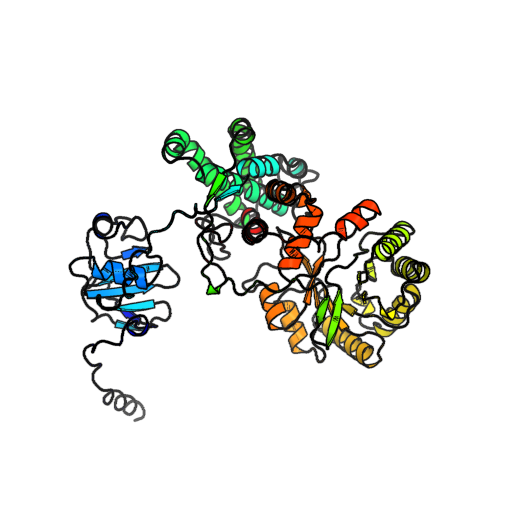 166 GLY A N 1
ATOM 1196 C CA . GLY A 1 166 ? 0.952 19.186 -14.049 1.00 82.94 166 GLY A CA 1
ATOM 1197 C C . GLY A 1 166 ? 2.096 18.235 -13.667 1.00 82.94 166 GLY A C 1
ATOM 1198 O O . GLY A 1 166 ? 1.829 17.066 -13.394 1.00 82.94 166 GLY A O 1
ATOM 1199 N N . CYS A 1 167 ? 3.352 18.698 -13.617 1.00 88.19 167 CYS A N 1
ATOM 1200 C CA . CYS A 1 167 ? 4.482 17.951 -13.053 1.00 88.19 167 CYS A CA 1
ATOM 1201 C C . CYS A 1 167 ? 4.702 18.306 -11.572 1.00 88.19 167 CYS A C 1
ATOM 1203 O O . CYS A 1 167 ? 5.751 18.821 -11.178 1.00 88.19 167 CYS A O 1
ATOM 1205 N N . ASP A 1 168 ? 3.692 18.046 -10.743 1.00 82.31 168 ASP A N 1
ATOM 1206 C CA . ASP A 1 168 ? 3.673 18.513 -9.349 1.00 82.31 168 ASP A CA 1
ATOM 1207 C C . ASP A 1 168 ? 4.569 17.675 -8.418 1.00 82.31 168 ASP A C 1
ATOM 1209 O O . ASP A 1 168 ? 4.971 18.132 -7.349 1.00 82.31 168 ASP A O 1
ATOM 1213 N N . ASN A 1 169 ? 4.898 16.438 -8.814 1.00 87.94 169 ASN A N 1
ATOM 1214 C CA . ASN A 1 169 ? 5.731 15.524 -8.032 1.00 87.94 169 ASN A CA 1
ATOM 1215 C C . ASN A 1 169 ? 6.824 14.865 -8.901 1.00 87.94 169 ASN A C 1
ATOM 1217 O O . ASN A 1 169 ? 6.613 13.770 -9.438 1.00 87.94 169 ASN A O 1
ATOM 1221 N N . PRO A 1 170 ? 8.017 15.483 -9.019 1.00 90.25 170 PRO A N 1
ATOM 1222 C CA . PRO A 1 170 ? 9.113 14.930 -9.817 1.00 90.25 170 PRO A CA 1
ATOM 1223 C C . PRO A 1 170 ? 9.618 13.577 -9.286 1.00 90.25 170 PRO A C 1
ATOM 1225 O O . PRO A 1 170 ? 10.029 12.723 -10.069 1.00 90.25 170 PRO A O 1
ATOM 1228 N N . TYR A 1 171 ? 9.524 13.313 -7.979 1.00 90.75 171 TYR A N 1
ATOM 1229 C CA . TYR A 1 171 ? 9.916 12.016 -7.414 1.00 90.75 171 TYR A CA 1
ATOM 1230 C C . TYR A 1 171 ? 8.990 10.880 -7.857 1.00 90.75 171 TYR A C 1
ATOM 1232 O O . TYR A 1 171 ? 9.466 9.776 -8.126 1.00 90.75 171 TYR A O 1
ATOM 1240 N N . ALA A 1 172 ? 7.686 11.144 -7.977 1.00 90.06 172 ALA A N 1
ATOM 1241 C CA . ALA A 1 172 ? 6.731 10.160 -8.479 1.00 90.06 172 ALA A CA 1
ATOM 1242 C C . ALA A 1 172 ? 6.971 9.846 -9.964 1.00 90.06 172 ALA A C 1
ATOM 1244 O O . ALA A 1 172 ? 6.932 8.678 -10.354 1.00 90.06 172 ALA A O 1
ATOM 1245 N N . ALA A 1 173 ? 7.301 10.858 -10.775 1.00 92.94 173 ALA A N 1
ATOM 1246 C CA . ALA A 1 173 ? 7.698 10.660 -12.169 1.00 92.94 173 ALA A CA 1
ATOM 1247 C C . ALA A 1 173 ? 9.001 9.847 -12.286 1.00 92.94 173 ALA A C 1
ATOM 1249 O O . ALA A 1 173 ? 9.076 8.899 -13.070 1.00 92.94 173 ALA A O 1
ATOM 1250 N N . MET A 1 174 ? 10.006 10.149 -11.459 1.00 92.69 174 MET A N 1
ATOM 1251 C CA . MET A 1 174 ? 11.260 9.387 -11.422 1.00 92.69 174 MET A CA 1
ATOM 1252 C C . MET A 1 174 ? 11.066 7.940 -10.967 1.00 92.69 174 MET A C 1
ATOM 1254 O O . MET A 1 174 ? 11.707 7.045 -11.516 1.00 92.69 174 MET A O 1
ATOM 1258 N N . ALA A 1 175 ? 10.140 7.673 -10.042 1.00 90.56 175 ALA A N 1
ATOM 1259 C CA . ALA A 1 175 ? 9.816 6.310 -9.628 1.00 90.56 175 ALA A CA 1
ATOM 1260 C C . ALA A 1 175 ? 9.214 5.485 -10.779 1.00 90.56 175 ALA A C 1
ATOM 1262 O O . ALA A 1 175 ? 9.538 4.304 -10.925 1.00 90.56 175 ALA A O 1
ATOM 1263 N N . VAL A 1 176 ? 8.394 6.103 -11.637 1.00 94.31 176 VAL A N 1
ATOM 1264 C CA . VAL A 1 176 ? 7.847 5.446 -12.836 1.00 94.31 176 VAL A CA 1
ATOM 1265 C C . VAL A 1 176 ? 8.940 5.193 -13.872 1.00 94.31 176 VAL A C 1
ATOM 1267 O O . VAL A 1 176 ? 9.018 4.086 -14.402 1.00 94.31 176 VAL A O 1
ATOM 1270 N N . TRP A 1 177 ? 9.828 6.161 -14.128 1.00 94.94 177 TRP A N 1
ATOM 1271 C CA . TRP A 1 177 ? 10.971 5.943 -15.024 1.00 94.94 177 TRP A CA 1
ATOM 1272 C C . TRP A 1 177 ? 11.902 4.845 -14.507 1.00 94.94 177 TRP A C 1
ATOM 1274 O O . TRP A 1 177 ? 12.336 3.988 -15.281 1.00 94.94 177 TRP A O 1
ATOM 1284 N N . ARG A 1 178 ? 12.152 4.808 -13.194 1.00 92.19 178 ARG A N 1
ATOM 1285 C CA . ARG A 1 178 ? 12.912 3.738 -12.537 1.00 92.19 178 ARG A CA 1
ATOM 1286 C C . ARG A 1 178 ? 12.247 2.381 -12.750 1.00 92.19 178 ARG A C 1
ATOM 1288 O O . ARG A 1 178 ? 12.913 1.451 -13.200 1.00 92.19 178 ARG A O 1
ATOM 1295 N N . TYR A 1 179 ? 10.938 2.295 -12.518 1.00 92.75 179 TYR A N 1
ATOM 1296 C CA . TYR A 1 179 ? 10.145 1.094 -12.779 1.00 92.75 179 TYR A CA 1
ATOM 1297 C C . TYR A 1 179 ? 10.238 0.656 -14.247 1.00 92.75 179 TYR A C 1
ATOM 1299 O O . TYR A 1 179 ? 10.507 -0.515 -14.524 1.00 92.75 179 TYR A O 1
ATOM 1307 N N . ALA A 1 180 ? 10.082 1.583 -15.196 1.00 95.44 180 ALA A N 1
ATOM 1308 C CA . ALA A 1 180 ? 10.156 1.294 -16.624 1.00 95.44 180 ALA A CA 1
ATOM 1309 C C . ALA A 1 180 ? 11.539 0.746 -17.016 1.00 95.44 180 ALA A C 1
ATOM 1311 O O . ALA A 1 180 ? 11.640 -0.315 -17.637 1.00 95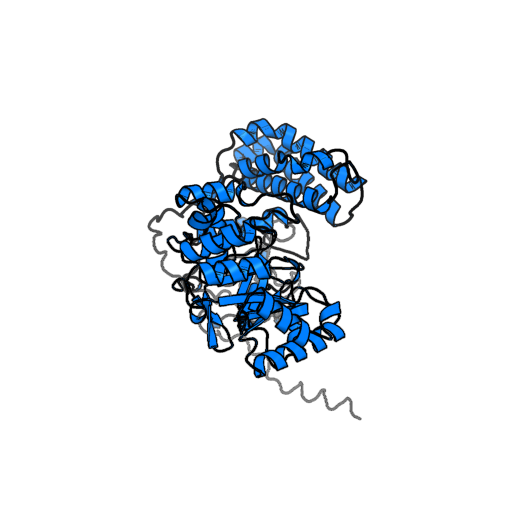.44 180 ALA A O 1
ATOM 1312 N N . VAL A 1 181 ? 12.618 1.431 -16.620 1.00 92.75 181 VAL A N 1
ATOM 1313 C CA . VAL A 1 181 ? 13.998 1.031 -16.942 1.00 92.75 181 VAL A CA 1
ATOM 1314 C C . VAL A 1 181 ? 14.374 -0.290 -16.273 1.00 92.75 181 VAL A C 1
ATOM 1316 O O . VAL A 1 181 ? 15.026 -1.125 -16.900 1.00 92.75 181 VAL A O 1
ATOM 1319 N N . ASN A 1 182 ? 13.950 -0.526 -15.031 1.00 88.56 182 ASN A N 1
ATOM 1320 C CA . ASN A 1 182 ? 14.217 -1.789 -14.345 1.00 88.56 182 ASN A CA 1
ATOM 1321 C C . ASN A 1 182 ? 13.484 -2.961 -15.012 1.00 88.56 182 ASN A C 1
ATOM 1323 O O . ASN A 1 182 ? 14.090 -4.008 -15.232 1.00 88.56 182 ASN A O 1
ATOM 1327 N N . ASN A 1 183 ? 12.241 -2.770 -15.454 1.00 91.19 183 ASN A N 1
ATOM 1328 C CA . ASN A 1 183 ? 11.551 -3.759 -16.282 1.00 91.19 183 ASN A CA 1
ATOM 1329 C C . ASN A 1 183 ? 12.265 -4.009 -17.616 1.00 91.19 183 ASN A C 1
ATOM 1331 O O . ASN A 1 183 ? 12.470 -5.156 -18.012 1.00 91.19 183 ASN A O 1
ATOM 1335 N N . LEU A 1 184 ? 12.720 -2.953 -18.291 1.00 91.69 184 LEU A N 1
ATOM 1336 C CA . LEU A 1 184 ? 13.482 -3.082 -19.532 1.00 91.69 184 LEU A CA 1
ATOM 1337 C C . LEU A 1 184 ? 14.783 -3.872 -19.318 1.00 91.69 184 LEU A C 1
ATOM 1339 O O . LEU A 1 184 ? 15.118 -4.738 -20.125 1.00 91.69 184 LEU A O 1
ATOM 1343 N N . ARG A 1 185 ? 15.490 -3.642 -18.208 1.00 86.50 185 ARG A N 1
ATOM 1344 C CA . ARG A 1 185 ? 16.679 -4.424 -17.833 1.00 86.50 185 ARG A CA 1
ATOM 1345 C C . ARG A 1 185 ? 16.363 -5.904 -17.664 1.00 86.50 185 ARG A C 1
ATOM 1347 O O . ARG A 1 185 ? 17.139 -6.729 -18.140 1.00 86.50 185 ARG A O 1
ATOM 1354 N N . MET A 1 186 ? 15.239 -6.235 -17.033 1.00 84.12 186 MET A N 1
ATOM 1355 C CA . MET A 1 186 ? 14.798 -7.623 -16.863 1.00 84.12 186 MET A CA 1
ATOM 1356 C C . MET A 1 186 ? 14.396 -8.276 -18.192 1.00 84.12 186 MET A C 1
ATOM 1358 O O . MET A 1 186 ? 14.724 -9.434 -18.441 1.00 84.12 186 MET A O 1
ATOM 1362 N N . ALA A 1 187 ? 13.761 -7.526 -19.092 1.00 87.00 187 ALA A N 1
ATOM 1363 C CA . ALA A 1 187 ? 13.462 -8.009 -20.438 1.00 87.00 187 ALA A CA 1
ATOM 1364 C C . ALA A 1 187 ? 14.750 -8.309 -21.226 1.00 87.00 187 ALA A C 1
ATOM 1366 O O . ALA A 1 187 ? 14.898 -9.376 -21.819 1.00 87.00 187 ALA A O 1
ATOM 1367 N N . VAL A 1 188 ? 15.718 -7.390 -21.182 1.00 84.44 188 VAL A N 1
ATOM 1368 C CA . VAL A 1 188 ? 17.014 -7.524 -21.863 1.00 84.44 188 VAL A CA 1
ATOM 1369 C C . VAL A 1 188 ? 17.880 -8.626 -21.242 1.00 84.44 188 VAL A C 1
ATOM 1371 O O . VAL A 1 188 ? 18.610 -9.310 -21.959 1.00 84.44 188 VAL A O 1
ATOM 1374 N N . SER A 1 189 ? 17.815 -8.834 -19.924 1.00 77.31 189 SER A N 1
ATOM 1375 C CA . SER A 1 189 ? 18.562 -9.907 -19.257 1.00 77.31 189 SER A CA 1
ATOM 1376 C C . SER A 1 189 ? 18.040 -11.297 -19.629 1.00 77.31 189 SER A C 1
ATOM 1378 O O . SER A 1 189 ? 18.831 -12.240 -19.635 1.00 77.31 189 SER A O 1
ATOM 1380 N N . GLY A 1 190 ? 16.766 -11.404 -20.015 1.00 74.81 190 GLY A N 1
ATOM 1381 C CA . GLY A 1 190 ? 16.154 -12.621 -20.551 1.00 74.81 190 GLY A CA 1
ATOM 1382 C C . GLY A 1 190 ? 16.617 -13.022 -21.956 1.00 74.81 190 GLY A C 1
ATOM 1383 O O . GLY A 1 190 ? 16.361 -14.148 -22.371 1.00 74.81 190 GLY A O 1
ATOM 1384 N N . LEU A 1 191 ? 17.307 -12.140 -22.688 1.00 78.62 191 LEU A N 1
ATOM 1385 C CA . LEU A 1 191 ? 17.855 -12.455 -24.010 1.00 78.62 191 LEU A CA 1
ATOM 1386 C C . LEU A 1 191 ? 18.996 -13.480 -23.926 1.00 78.62 191 LEU A C 1
ATOM 1388 O O . LEU A 1 191 ? 19.778 -13.499 -22.964 1.00 78.62 191 LEU A O 1
ATOM 1392 N N . SER A 1 192 ? 19.154 -14.285 -24.980 1.00 80.12 192 SER A N 1
ATOM 1393 C CA . SER A 1 192 ? 20.277 -15.220 -25.097 1.00 80.12 192 SER A CA 1
ATOM 1394 C C . SER A 1 192 ? 21.628 -14.487 -25.095 1.00 80.12 192 SER A C 1
ATOM 1396 O O . SER A 1 192 ? 21.734 -13.299 -25.411 1.00 80.12 192 SER A O 1
ATOM 1398 N N . ALA A 1 193 ? 22.710 -15.194 -24.752 1.00 76.81 193 ALA A N 1
ATOM 1399 C CA . ALA A 1 193 ? 24.055 -14.612 -24.767 1.00 76.81 193 ALA A CA 1
ATOM 1400 C C . ALA A 1 193 ? 24.441 -14.054 -26.151 1.00 76.81 193 ALA A C 1
ATOM 1402 O O . ALA A 1 193 ? 25.074 -13.002 -26.234 1.00 76.81 193 ALA A O 1
ATOM 1403 N N . GLU A 1 194 ? 24.010 -14.722 -27.221 1.00 80.06 194 GLU A N 1
ATOM 1404 C CA . GLU A 1 194 ? 24.238 -14.295 -28.600 1.00 80.06 194 GLU A CA 1
ATOM 1405 C C . GLU A 1 194 ? 23.479 -13.001 -28.935 1.00 80.06 194 GLU A C 1
ATOM 1407 O O . GLU A 1 194 ? 24.063 -12.060 -29.474 1.00 80.06 194 GLU A O 1
ATOM 1412 N N . GLU A 1 195 ? 22.195 -12.908 -28.579 1.00 80.19 195 GLU A N 1
ATOM 1413 C CA . GLU A 1 195 ? 21.391 -11.690 -28.767 1.00 80.19 195 GLU A CA 1
ATOM 1414 C C . GLU A 1 195 ? 21.953 -10.509 -27.972 1.00 80.19 195 GLU A C 1
ATOM 1416 O O . GLU A 1 195 ? 22.109 -9.413 -28.516 1.00 80.19 195 GLU A O 1
ATOM 1421 N N . ARG A 1 196 ? 22.348 -10.727 -26.712 1.00 80.00 196 ARG A N 1
ATOM 1422 C CA . ARG A 1 196 ? 22.997 -9.681 -25.902 1.00 80.00 196 ARG A CA 1
ATOM 1423 C C . ARG A 1 196 ? 24.332 -9.242 -26.496 1.00 80.00 196 ARG A C 1
ATOM 1425 O O . ARG A 1 196 ? 24.650 -8.056 -26.452 1.00 80.00 196 ARG A O 1
ATOM 1432 N N . GLY A 1 197 ? 25.094 -10.170 -27.077 1.00 78.25 197 GLY A N 1
ATOM 1433 C CA . GLY A 1 197 ? 26.327 -9.865 -27.802 1.00 78.25 197 GLY A CA 1
ATOM 1434 C C . GLY A 1 197 ? 26.079 -8.969 -29.017 1.00 78.25 197 GLY A C 1
ATOM 1435 O O . GLY A 1 197 ? 26.764 -7.958 -29.180 1.00 78.25 197 GLY A O 1
ATOM 1436 N N . ARG A 1 198 ? 25.053 -9.287 -29.821 1.00 84.00 198 ARG A N 1
ATOM 1437 C CA . ARG A 1 198 ? 24.649 -8.492 -30.996 1.00 84.00 198 ARG A CA 1
ATOM 1438 C C . ARG A 1 198 ? 24.181 -7.080 -30.637 1.00 84.00 198 ARG A C 1
ATOM 1440 O O . ARG A 1 198 ? 24.411 -6.154 -31.410 1.00 84.00 198 ARG A O 1
ATOM 1447 N N . HIS A 1 199 ? 23.583 -6.900 -29.460 1.00 83.19 199 HIS A N 1
ATOM 1448 C CA . HIS A 1 199 ? 23.026 -5.620 -29.005 1.00 83.19 199 HIS A CA 1
ATOM 1449 C C . HIS A 1 199 ? 23.801 -4.984 -27.840 1.00 83.19 199 HIS A C 1
ATOM 1451 O O . HIS A 1 199 ? 23.237 -4.213 -27.063 1.00 83.19 199 HIS A O 1
ATOM 1457 N N . LYS A 1 200 ? 25.102 -5.274 -27.705 1.00 81.88 200 LYS A N 1
ATOM 1458 C CA . LYS A 1 200 ? 25.922 -4.856 -26.552 1.00 81.88 200 LYS A CA 1
ATOM 1459 C C . LYS A 1 200 ? 25.840 -3.356 -26.237 1.00 81.88 200 LYS A C 1
ATOM 1461 O O . LYS A 1 200 ? 25.742 -2.994 -25.068 1.00 81.88 200 LYS A O 1
ATOM 1466 N N . SER A 1 201 ? 25.854 -2.493 -27.254 1.00 82.62 201 SER A N 1
ATOM 1467 C CA . SER A 1 201 ? 25.743 -1.036 -27.085 1.00 82.62 201 SER A CA 1
ATOM 1468 C C . SER A 1 201 ? 24.389 -0.623 -26.503 1.00 82.62 201 SER A C 1
ATOM 1470 O O . SER A 1 201 ? 24.341 0.174 -25.571 1.00 82.62 201 SER A O 1
ATOM 1472 N N . THR A 1 202 ? 23.294 -1.214 -26.985 1.00 84.44 202 THR A N 1
ATOM 1473 C CA . THR A 1 202 ? 21.944 -1.006 -26.446 1.00 84.44 202 THR A CA 1
ATOM 1474 C C . THR A 1 202 ? 21.858 -1.452 -24.991 1.00 84.44 202 THR A C 1
ATOM 1476 O O . THR A 1 202 ? 21.366 -0.704 -24.151 1.00 84.44 202 THR A O 1
ATOM 1479 N N . VAL A 1 203 ? 22.389 -2.636 -24.666 1.00 82.75 203 VAL A N 1
ATOM 1480 C CA . VAL A 1 203 ? 22.419 -3.152 -23.287 1.00 82.75 203 VAL A CA 1
ATOM 1481 C C . VAL A 1 203 ? 23.185 -2.196 -22.365 1.00 82.75 203 VAL A C 1
ATOM 1483 O O . VAL A 1 203 ? 22.724 -1.894 -21.266 1.00 82.75 203 VAL A O 1
ATOM 1486 N N . GLN A 1 204 ? 24.337 -1.687 -22.809 1.00 81.69 204 GLN A N 1
ATOM 1487 C CA . GLN A 1 204 ? 25.124 -0.707 -22.054 1.00 81.69 204 GLN A CA 1
ATOM 1488 C C . GLN A 1 204 ? 24.375 0.616 -21.868 1.00 81.69 204 GLN A C 1
ATOM 1490 O O . GLN A 1 204 ? 24.386 1.165 -20.767 1.00 81.69 204 GLN A O 1
ATOM 1495 N N . TYR A 1 205 ? 23.680 1.096 -22.899 1.00 87.50 205 TYR A N 1
ATOM 1496 C CA . TYR A 1 205 ? 22.895 2.325 -22.817 1.00 87.50 205 TYR A CA 1
ATOM 1497 C C . TYR A 1 205 ? 21.722 2.193 -21.834 1.00 87.50 205 TYR A C 1
ATOM 1499 O O . TYR A 1 205 ? 21.542 3.058 -20.981 1.00 87.50 205 TYR A O 1
ATOM 1507 N N . VAL A 1 206 ? 21.004 1.062 -21.834 1.00 87.00 206 VAL A N 1
ATOM 1508 C CA . VAL A 1 206 ? 19.977 0.751 -20.814 1.00 87.00 206 VAL A CA 1
ATOM 1509 C C . VAL A 1 206 ? 20.555 0.836 -19.395 1.00 87.00 206 VAL A C 1
ATOM 1511 O O . VAL A 1 206 ? 19.915 1.359 -18.479 1.00 87.00 206 VAL A O 1
ATOM 1514 N N . GLN A 1 207 ? 21.777 0.333 -19.189 1.00 82.62 207 GLN A N 1
ATOM 1515 C CA . GLN A 1 207 ? 22.437 0.429 -17.887 1.00 82.62 207 GLN A CA 1
ATOM 1516 C C . GLN A 1 207 ? 22.760 1.877 -17.514 1.00 82.62 207 GLN A C 1
ATOM 1518 O O . GLN A 1 207 ? 22.453 2.275 -16.390 1.00 82.62 207 GLN A O 1
ATOM 1523 N N . GLN A 1 208 ? 23.299 2.663 -18.448 1.00 82.00 208 GLN A N 1
ATOM 1524 C CA . GLN A 1 208 ? 23.630 4.076 -18.243 1.00 82.00 208 GLN A CA 1
ATOM 1525 C C . GLN A 1 208 ? 22.402 4.920 -17.889 1.00 82.00 208 GLN A C 1
ATOM 1527 O O . GLN A 1 208 ? 22.450 5.665 -16.912 1.00 82.00 208 GLN A O 1
ATOM 1532 N N . VAL A 1 209 ? 21.283 4.760 -18.606 1.00 88.88 209 VAL A N 1
ATOM 1533 C CA . VAL A 1 209 ? 20.052 5.520 -18.323 1.00 88.88 209 VAL A CA 1
ATOM 1534 C C . VAL A 1 209 ? 19.571 5.277 -16.896 1.00 88.88 209 VAL A C 1
ATOM 1536 O O . VAL A 1 209 ? 19.282 6.225 -16.169 1.00 88.88 209 VAL A O 1
ATOM 1539 N N . GLY A 1 210 ? 19.558 4.025 -16.434 1.00 85.75 210 GLY A N 1
ATOM 1540 C CA . GLY A 1 210 ? 19.153 3.769 -15.054 1.00 85.75 210 GLY A CA 1
ATOM 1541 C C . GLY A 1 210 ? 20.185 4.197 -14.001 1.00 85.75 210 GLY A C 1
ATOM 1542 O O . GLY A 1 210 ? 19.801 4.352 -12.849 1.00 85.75 210 GLY A O 1
ATOM 1543 N N . VAL A 1 211 ? 21.462 4.414 -14.349 1.00 83.62 211 VAL A N 1
ATOM 1544 C CA . VAL A 1 211 ? 22.417 5.115 -13.461 1.00 83.62 211 VAL A CA 1
ATOM 1545 C C . VAL A 1 211 ? 22.075 6.605 -13.378 1.00 83.62 211 VAL A C 1
ATOM 1547 O O . VAL A 1 211 ? 22.106 7.160 -12.284 1.00 83.62 211 VAL A O 1
ATOM 1550 N N . GLY A 1 212 ? 21.682 7.234 -14.490 1.00 83.69 212 GLY A N 1
ATOM 1551 C CA . GLY A 1 212 ? 21.210 8.625 -14.505 1.00 83.69 212 GLY A CA 1
ATOM 1552 C C . GLY A 1 212 ? 19.984 8.844 -13.611 1.00 83.69 212 GLY A C 1
ATOM 1553 O O . GLY A 1 212 ? 19.948 9.789 -12.829 1.00 83.69 212 GLY A O 1
ATOM 1554 N N . ILE A 1 213 ? 19.026 7.909 -13.630 1.00 88.75 213 ILE A N 1
ATOM 1555 C CA . ILE A 1 213 ? 17.877 7.927 -12.707 1.00 88.75 213 ILE A CA 1
ATOM 1556 C C . ILE A 1 213 ? 18.341 7.833 -11.244 1.00 88.75 213 ILE A C 1
ATOM 1558 O O . ILE A 1 213 ? 17.867 8.589 -10.400 1.00 88.75 213 ILE A O 1
ATOM 1562 N N . SER A 1 214 ? 19.286 6.942 -10.919 1.00 83.81 214 SER A N 1
ATOM 1563 C CA . SER A 1 214 ? 19.854 6.869 -9.562 1.00 83.81 214 SER A CA 1
ATOM 1564 C C . SER A 1 214 ? 20.533 8.169 -9.146 1.00 83.81 214 SER A C 1
ATOM 1566 O O . SER A 1 214 ? 20.437 8.572 -7.987 1.00 83.81 214 SER A O 1
ATOM 1568 N N . TYR A 1 215 ? 21.226 8.815 -10.084 1.00 85.75 215 TYR A N 1
ATOM 1569 C CA . TYR A 1 215 ? 21.947 10.052 -9.829 1.00 85.75 215 TYR A CA 1
ATOM 1570 C C . TYR A 1 215 ? 20.999 11.178 -9.404 1.00 85.75 215 TYR A C 1
ATOM 1572 O O . TYR A 1 215 ? 21.306 11.865 -8.430 1.00 85.75 215 TYR A O 1
ATOM 1580 N N . PHE A 1 216 ? 19.808 11.283 -10.010 1.00 88.69 216 PHE A N 1
ATOM 1581 C CA . PHE A 1 216 ? 18.764 12.216 -9.564 1.00 88.69 216 PHE A CA 1
ATOM 1582 C C . PHE A 1 216 ? 18.430 12.055 -8.072 1.00 88.69 216 PHE A C 1
ATOM 1584 O O . PHE A 1 216 ? 18.396 13.041 -7.346 1.00 88.69 216 PHE A O 1
ATOM 1591 N N . TYR A 1 217 ? 18.248 10.828 -7.571 1.00 84.69 217 TYR A N 1
ATOM 1592 C CA . TYR A 1 217 ? 17.943 10.620 -6.146 1.00 84.69 217 TYR A CA 1
ATOM 1593 C C . TYR A 1 217 ? 19.096 11.033 -5.220 1.00 84.69 217 TYR A C 1
ATOM 1595 O O . TYR A 1 217 ? 18.855 11.408 -4.075 1.00 84.69 217 TYR A O 1
ATOM 1603 N N . SER A 1 218 ? 20.341 10.975 -5.702 1.00 85.31 218 SER A N 1
ATOM 1604 C CA . SER A 1 218 ? 21.512 11.435 -4.944 1.00 85.31 218 SER A CA 1
ATOM 1605 C C . SER A 1 218 ? 21.733 12.950 -5.014 1.00 85.31 218 SER A C 1
ATOM 1607 O O . SER A 1 218 ? 22.339 13.519 -4.108 1.00 85.31 218 SER A O 1
ATOM 1609 N N . GLN A 1 219 ? 21.269 13.592 -6.088 1.00 88.44 219 GLN A N 1
ATOM 1610 C CA . GLN A 1 219 ? 21.449 15.012 -6.390 1.00 88.44 219 GLN A CA 1
ATOM 1611 C C . GLN A 1 219 ? 20.180 15.544 -7.081 1.00 88.44 219 GLN A C 1
ATOM 1613 O O . GLN A 1 219 ? 20.168 15.688 -8.307 1.00 88.44 219 GLN A O 1
ATOM 1618 N N . PRO A 1 220 ? 19.086 15.792 -6.337 1.00 91.19 220 PRO A N 1
ATOM 1619 C CA . PRO A 1 220 ? 17.801 16.139 -6.936 1.00 91.19 220 PRO A CA 1
ATOM 1620 C C . PRO A 1 220 ? 17.776 17.614 -7.351 1.00 91.19 220 PRO A C 1
ATOM 1622 O O . PRO A 1 220 ? 17.447 18.493 -6.553 1.00 91.19 220 PRO A O 1
ATOM 1625 N N . THR A 1 221 ? 18.114 17.889 -8.611 1.00 93.75 221 THR A N 1
ATOM 1626 C CA . THR A 1 221 ? 18.034 19.222 -9.226 1.00 93.75 221 THR A CA 1
ATOM 1627 C C . THR A 1 221 ? 17.147 19.181 -10.470 1.00 93.75 221 THR A C 1
ATOM 1629 O O . THR A 1 221 ? 16.795 18.110 -10.971 1.00 93.75 221 THR A O 1
ATOM 1632 N N . ALA A 1 222 ? 16.751 20.352 -10.975 1.00 92.94 222 ALA A N 1
ATOM 1633 C CA . ALA A 1 222 ? 15.973 20.436 -12.211 1.00 92.94 222 ALA A CA 1
ATOM 1634 C C . ALA A 1 222 ? 16.760 19.883 -13.413 1.00 92.94 222 ALA A C 1
ATOM 1636 O O . ALA A 1 222 ? 16.183 19.243 -14.291 1.00 92.94 222 ALA A O 1
ATOM 1637 N N . GLU A 1 223 ? 18.079 20.080 -13.422 1.00 93.25 223 GLU A N 1
ATOM 1638 C CA . GLU A 1 223 ? 18.988 19.598 -14.461 1.00 93.25 223 GLU A CA 1
ATOM 1639 C C . GLU A 1 223 ? 19.113 18.075 -14.430 1.00 93.25 223 GLU A C 1
ATOM 1641 O O . GLU A 1 223 ? 18.913 17.435 -15.462 1.00 93.25 223 GLU A O 1
ATOM 1646 N N . THR A 1 224 ? 19.379 17.479 -13.259 1.00 93.75 224 THR A N 1
ATOM 1647 C CA . THR A 1 224 ? 19.500 16.015 -13.145 1.00 93.75 224 THR A CA 1
ATOM 1648 C C . THR A 1 224 ? 18.178 15.316 -13.447 1.00 93.75 224 THR A C 1
ATOM 1650 O O . THR A 1 224 ? 18.167 14.248 -14.063 1.00 93.75 224 THR A O 1
ATOM 1653 N N . PHE A 1 225 ? 17.053 15.942 -13.089 1.00 94.88 225 PHE A N 1
ATOM 1654 C CA . PHE A 1 225 ? 15.726 15.485 -13.490 1.00 94.88 225 PHE A CA 1
ATOM 1655 C C . PHE A 1 225 ? 15.555 15.513 -15.013 1.00 94.88 225 PHE A C 1
ATOM 1657 O O . PHE A 1 225 ? 15.212 14.490 -15.608 1.00 94.88 225 PHE A O 1
ATOM 1664 N N . GLN A 1 226 ? 15.817 16.656 -15.657 1.00 94.44 226 GLN A N 1
ATOM 1665 C CA . GLN A 1 226 ? 15.626 16.805 -17.101 1.00 94.44 226 GLN A CA 1
ATOM 1666 C C . GLN A 1 226 ? 16.537 15.869 -17.899 1.00 94.44 226 GLN A C 1
ATOM 1668 O O . GLN A 1 226 ? 16.106 15.309 -18.911 1.00 94.44 226 GLN A O 1
ATOM 1673 N N . GLU A 1 227 ? 17.774 15.668 -17.447 1.00 94.06 227 GLU A N 1
ATOM 1674 C CA . GLU A 1 227 ? 18.704 14.712 -18.043 1.00 94.06 227 GLU A CA 1
ATOM 1675 C C . GLU A 1 227 ? 18.154 13.280 -17.958 1.00 94.06 227 GLU A C 1
ATOM 1677 O O . GLU A 1 227 ? 18.089 12.579 -18.973 1.00 94.06 227 GLU A O 1
ATOM 1682 N N . ALA A 1 228 ? 17.694 12.853 -16.776 1.00 94.50 228 ALA A N 1
ATOM 1683 C CA . ALA A 1 228 ? 17.123 11.522 -16.578 1.00 94.50 228 ALA A CA 1
ATOM 1684 C C . ALA A 1 228 ? 15.865 11.293 -17.435 1.00 94.50 228 ALA A C 1
ATOM 1686 O O . ALA A 1 228 ? 15.743 10.244 -18.077 1.00 94.50 228 ALA A O 1
ATOM 1687 N N . VAL A 1 229 ? 14.959 12.277 -17.498 1.00 95.44 229 VAL A N 1
ATOM 1688 C CA . VAL A 1 229 ? 13.759 12.229 -18.353 1.00 95.44 229 VAL A CA 1
ATOM 1689 C C . VAL A 1 229 ? 14.145 12.147 -19.830 1.00 95.44 229 VAL A C 1
ATOM 1691 O O . VAL A 1 229 ? 13.688 11.243 -20.528 1.00 95.44 229 VAL A O 1
ATOM 1694 N N . SER A 1 230 ? 15.023 13.033 -20.306 1.00 94.94 230 SER A N 1
ATOM 1695 C CA . SER A 1 230 ? 15.409 13.107 -21.726 1.00 94.94 230 SER A CA 1
ATOM 1696 C C . SER A 1 230 ? 16.084 11.818 -22.200 1.00 94.94 230 SER A C 1
ATOM 1698 O O . SER A 1 230 ? 15.724 11.272 -23.245 1.00 94.94 230 SER A O 1
ATOM 1700 N N . ASN A 1 231 ? 17.004 11.279 -21.395 1.00 95.88 231 ASN A N 1
ATOM 1701 C CA . ASN A 1 231 ? 17.669 10.007 -21.672 1.00 95.88 231 ASN A CA 1
ATOM 1702 C C . ASN A 1 231 ? 16.678 8.833 -21.688 1.00 95.88 231 ASN A C 1
ATOM 1704 O O . ASN A 1 231 ? 16.778 7.940 -22.532 1.00 95.88 231 ASN A O 1
ATOM 1708 N N . SER A 1 232 ? 15.693 8.841 -20.786 1.00 96.50 232 SER A N 1
ATOM 1709 C CA . SER A 1 232 ? 14.657 7.806 -20.747 1.00 96.50 232 SER A CA 1
ATOM 1710 C C . SER A 1 232 ? 13.737 7.880 -21.968 1.00 96.50 232 SER A C 1
ATOM 1712 O O . SER A 1 232 ? 13.500 6.860 -22.614 1.00 96.50 232 SER A O 1
ATOM 1714 N N . LEU A 1 233 ? 13.289 9.077 -22.356 1.00 95.88 233 LEU A N 1
ATOM 1715 C CA . LEU A 1 233 ? 12.491 9.287 -23.567 1.00 95.88 233 LEU A CA 1
ATOM 1716 C C . LEU A 1 233 ? 13.229 8.808 -24.824 1.00 95.88 233 LEU A C 1
ATOM 1718 O O . LEU A 1 233 ? 12.645 8.096 -25.642 1.00 95.88 233 LEU A O 1
ATOM 1722 N N . GLN A 1 234 ? 14.518 9.136 -24.958 1.00 95.75 234 GLN A N 1
ATOM 1723 C CA . GLN A 1 234 ? 15.340 8.678 -26.079 1.00 95.75 234 GLN A CA 1
ATOM 1724 C C . GLN A 1 234 ? 15.461 7.148 -26.108 1.00 95.75 234 GLN A C 1
ATOM 1726 O O . GLN A 1 234 ? 15.278 6.532 -27.162 1.00 95.75 234 GLN A O 1
ATOM 1731 N N . LEU A 1 235 ? 15.731 6.526 -24.956 1.00 96.25 235 LEU A N 1
ATOM 1732 C CA . LEU A 1 235 ? 15.845 5.074 -24.830 1.00 96.25 235 LEU A CA 1
ATOM 1733 C C . LEU A 1 235 ? 14.547 4.358 -25.220 1.00 96.25 235 LEU A C 1
ATOM 1735 O O . LEU A 1 235 ? 14.568 3.441 -26.044 1.00 96.25 235 LEU A O 1
ATOM 1739 N N . PHE A 1 236 ? 13.418 4.771 -24.645 1.00 96.81 236 PHE A N 1
ATOM 1740 C CA . PHE A 1 236 ? 12.129 4.131 -24.903 1.00 96.81 236 PHE A CA 1
ATOM 1741 C C . PHE A 1 236 ? 11.603 4.423 -26.308 1.00 96.81 236 PHE A C 1
ATOM 1743 O O . PHE A 1 236 ? 11.021 3.530 -26.919 1.00 96.81 236 PHE A O 1
ATOM 1750 N N . GLY A 1 237 ? 11.879 5.606 -26.864 1.00 95.94 237 GLY A N 1
ATOM 1751 C CA . GLY A 1 237 ? 11.591 5.914 -28.265 1.00 95.94 237 GLY A CA 1
ATOM 1752 C C . GLY A 1 237 ? 12.345 4.991 -29.227 1.00 95.94 237 GLY A C 1
ATOM 1753 O O . GLY A 1 237 ? 11.748 4.444 -30.152 1.00 95.94 237 GLY A O 1
ATOM 1754 N N . ALA A 1 238 ? 13.634 4.742 -28.974 1.00 94.50 238 ALA A N 1
ATOM 1755 C CA . ALA A 1 238 ? 14.446 3.850 -29.804 1.00 94.50 238 ALA A CA 1
ATOM 1756 C C . ALA A 1 238 ? 14.030 2.370 -29.698 1.00 94.50 238 ALA A C 1
ATOM 1758 O O . ALA A 1 238 ? 14.156 1.621 -30.667 1.00 94.50 238 ALA A O 1
ATOM 1759 N N . LEU A 1 239 ? 13.537 1.937 -28.532 1.00 95.12 239 LEU A N 1
ATOM 1760 C CA . LEU A 1 239 ? 13.188 0.536 -28.265 1.00 95.12 239 LEU A CA 1
ATOM 1761 C C . LEU A 1 239 ? 11.699 0.214 -28.411 1.00 95.12 239 LEU A C 1
ATOM 1763 O O . LEU A 1 239 ? 11.324 -0.952 -28.284 1.00 95.12 239 LEU A O 1
ATOM 1767 N N . GLN A 1 240 ? 10.856 1.202 -28.713 1.00 93.94 240 GLN A N 1
ATOM 1768 C CA . GLN A 1 240 ? 9.400 1.052 -28.744 1.00 93.94 240 GLN A CA 1
ATOM 1769 C C . GLN A 1 240 ? 8.939 -0.112 -29.635 1.00 93.94 240 GLN A C 1
ATOM 1771 O O . GLN A 1 240 ? 8.097 -0.911 -29.227 1.00 93.94 240 GLN A O 1
ATOM 1776 N N . GLY A 1 241 ? 9.508 -0.232 -30.841 1.00 92.94 241 GLY A N 1
ATOM 1777 C CA . GLY A 1 241 ? 9.162 -1.300 -31.782 1.00 92.94 241 GLY A CA 1
ATOM 1778 C C . GLY A 1 241 ? 9.470 -2.692 -31.229 1.00 92.94 241 GLY A C 1
ATOM 1779 O O . GLY A 1 241 ? 8.616 -3.573 -31.277 1.00 92.94 241 GLY A O 1
ATOM 1780 N N . TRP A 1 242 ? 10.654 -2.868 -30.633 1.00 92.62 242 TRP A N 1
ATOM 1781 C CA . TRP A 1 242 ? 11.052 -4.133 -30.014 1.00 92.62 242 TRP A CA 1
ATOM 1782 C C . TRP A 1 242 ? 10.192 -4.459 -28.789 1.00 92.62 242 TRP A C 1
ATOM 1784 O O . TRP A 1 242 ? 9.697 -5.576 -28.674 1.00 92.62 242 TRP A O 1
ATOM 1794 N N . LEU A 1 243 ? 9.945 -3.481 -27.913 1.00 93.88 243 LEU A N 1
ATOM 1795 C CA . LEU A 1 243 ? 9.153 -3.663 -26.694 1.00 93.88 243 LEU A CA 1
ATOM 1796 C C . LEU A 1 243 ? 7.713 -4.128 -26.966 1.00 93.88 243 LEU A C 1
ATOM 1798 O O . LEU A 1 243 ? 7.150 -4.865 -26.159 1.00 93.88 243 LEU A O 1
ATOM 1802 N N . ARG A 1 244 ? 7.122 -3.732 -28.102 1.00 92.69 244 ARG A N 1
ATOM 1803 C CA . ARG A 1 244 ? 5.768 -4.154 -28.510 1.00 92.69 244 ARG A CA 1
ATOM 1804 C C . ARG A 1 244 ? 5.683 -5.629 -28.891 1.00 92.69 244 ARG A C 1
ATOM 1806 O O . ARG A 1 244 ? 4.613 -6.218 -28.769 1.00 92.69 244 ARG A O 1
ATOM 1813 N N . THR A 1 245 ? 6.779 -6.206 -29.377 1.00 90.94 245 THR A N 1
ATOM 1814 C CA . THR A 1 245 ? 6.820 -7.581 -29.898 1.00 90.94 245 THR A CA 1
ATOM 1815 C C . THR A 1 245 ? 7.660 -8.527 -29.049 1.00 90.94 245 THR A C 1
ATOM 1817 O O . THR A 1 245 ? 7.674 -9.726 -29.314 1.00 90.94 245 THR A O 1
ATOM 1820 N N . ALA A 1 246 ? 8.393 -8.004 -28.067 1.00 88.38 246 ALA A N 1
ATOM 1821 C CA . ALA A 1 246 ? 9.261 -8.794 -27.213 1.00 88.38 246 ALA A CA 1
ATOM 1822 C C . ALA A 1 246 ? 8.443 -9.851 -26.447 1.00 88.38 246 ALA A C 1
ATOM 1824 O O . ALA A 1 246 ? 7.400 -9.522 -25.869 1.00 88.38 246 ALA A O 1
ATOM 1825 N N . PRO A 1 247 ? 8.891 -11.119 -26.438 1.00 84.62 247 PRO A N 1
ATOM 1826 C CA . PRO A 1 247 ? 8.197 -12.175 -25.719 1.00 84.62 247 PRO A CA 1
ATOM 1827 C C . PRO A 1 247 ? 8.272 -11.947 -24.205 1.00 84.62 247 PRO A C 1
ATOM 1829 O O . PRO A 1 247 ? 9.110 -11.194 -23.703 1.00 84.62 247 PRO A O 1
ATOM 1832 N N . SER A 1 248 ? 7.400 -12.628 -23.461 1.00 86.31 248 SER A N 1
ATOM 1833 C CA . SER A 1 248 ? 7.563 -12.737 -22.012 1.00 86.31 248 SER A CA 1
ATOM 1834 C C . SER A 1 248 ? 8.881 -13.431 -21.677 1.00 86.31 248 SER A C 1
ATOM 1836 O O . SER A 1 248 ? 9.296 -14.366 -22.360 1.00 86.31 248 SER A O 1
ATOM 1838 N N . THR A 1 249 ? 9.529 -12.980 -20.610 1.00 82.69 249 THR A N 1
ATOM 1839 C CA . THR A 1 249 ? 10.752 -13.603 -20.112 1.00 82.69 249 THR A CA 1
ATOM 1840 C C . THR A 1 249 ? 10.379 -14.819 -19.281 1.00 82.69 249 THR A C 1
ATOM 1842 O O . THR A 1 249 ? 9.617 -14.692 -18.324 1.00 82.69 249 THR A O 1
ATOM 1845 N N . GLU A 1 250 ? 10.933 -15.981 -19.620 1.00 80.69 250 GLU A N 1
ATOM 1846 C CA . GLU A 1 250 ? 10.822 -17.178 -18.787 1.00 80.69 250 GLU A CA 1
ATOM 1847 C C . GLU A 1 250 ? 11.726 -17.035 -17.565 1.00 80.69 250 GLU A C 1
ATOM 1849 O O . GLU A 1 250 ? 12.955 -16.999 -17.672 1.00 80.69 250 GLU A O 1
ATOM 1854 N N . VAL A 1 251 ? 11.109 -16.934 -16.393 1.00 71.69 251 VAL A N 1
ATOM 1855 C CA . VAL A 1 251 ? 11.823 -16.839 -15.123 1.00 71.69 251 VAL A CA 1
ATOM 1856 C C . VAL A 1 251 ? 11.795 -18.211 -14.449 1.00 71.69 251 VAL A C 1
ATOM 1858 O O . VAL A 1 251 ? 10.707 -18.676 -14.098 1.00 71.69 251 VAL A O 1
ATOM 1861 N N . PRO A 1 252 ? 12.952 -18.881 -14.272 1.00 64.31 252 PRO A N 1
ATOM 1862 C CA . PRO A 1 252 ? 13.004 -20.171 -13.600 1.00 64.31 252 PRO A CA 1
ATOM 1863 C C . PRO A 1 252 ? 12.641 -20.013 -12.123 1.00 64.31 252 PRO A C 1
ATOM 1865 O O . PRO A 1 252 ? 13.085 -19.081 -11.451 1.00 64.31 252 PRO A O 1
ATOM 1868 N N . ILE A 1 253 ? 11.851 -20.953 -11.618 1.00 59.06 253 ILE A N 1
ATOM 1869 C CA . ILE A 1 253 ? 11.380 -20.991 -10.239 1.00 59.06 253 ILE A CA 1
ATOM 1870 C C . ILE A 1 253 ? 12.222 -22.024 -9.508 1.00 59.06 253 ILE A C 1
ATOM 1872 O O . ILE A 1 253 ? 12.171 -23.221 -9.809 1.00 59.06 253 ILE A O 1
ATOM 1876 N N . LYS A 1 254 ? 13.000 -21.573 -8.525 1.00 53.62 254 LYS A N 1
ATOM 1877 C CA . LYS A 1 254 ? 13.620 -22.492 -7.579 1.00 53.62 254 LYS A CA 1
ATOM 1878 C C . LYS A 1 254 ? 12.590 -22.835 -6.496 1.00 53.62 254 LYS A C 1
ATOM 1880 O O . LYS A 1 254 ? 12.048 -21.910 -5.890 1.00 53.62 254 LYS A O 1
ATOM 1885 N N . PRO A 1 255 ? 12.315 -24.124 -6.227 1.00 46.16 255 PRO A N 1
ATOM 1886 C CA . PRO A 1 255 ? 11.508 -24.506 -5.076 1.00 46.16 255 PRO A CA 1
ATOM 1887 C C . PRO A 1 255 ? 12.139 -23.943 -3.800 1.00 46.16 255 PRO A C 1
ATOM 1889 O O . PRO A 1 255 ? 13.364 -23.992 -3.641 1.00 46.16 255 PRO A O 1
ATOM 1892 N N . LEU A 1 256 ? 11.319 -23.419 -2.889 1.00 42.84 256 LEU A N 1
ATOM 1893 C CA . LEU A 1 256 ? 11.795 -23.100 -1.549 1.00 42.84 256 LEU A CA 1
ATOM 1894 C C . LEU A 1 256 ? 12.365 -24.350 -0.866 1.00 42.84 256 LEU A C 1
ATOM 1896 O O . LEU A 1 256 ? 11.850 -25.451 -1.076 1.00 42.84 256 LEU A O 1
ATOM 1900 N N . PRO A 1 257 ? 13.363 -24.196 0.024 1.00 38.94 257 PRO A N 1
ATOM 1901 C CA . PRO A 1 257 ? 13.686 -25.239 0.985 1.00 38.94 257 PRO A CA 1
ATOM 1902 C C . PRO A 1 257 ? 12.426 -25.609 1.777 1.00 38.94 257 PRO A C 1
ATOM 1904 O O . PRO A 1 257 ? 11.686 -24.731 2.222 1.00 38.94 257 PRO A O 1
ATOM 1907 N N . SER A 1 258 ? 12.201 -26.904 1.992 1.00 36.31 258 SER A N 1
ATOM 1908 C CA . SER A 1 258 ? 11.029 -27.454 2.692 1.00 36.31 258 SER A CA 1
ATOM 1909 C C . SER A 1 258 ? 10.788 -26.867 4.092 1.00 36.31 258 SER A C 1
ATOM 1911 O O . SER A 1 258 ? 9.662 -26.896 4.577 1.00 36.31 258 SER A O 1
ATOM 1913 N N . SER A 1 259 ? 11.797 -26.262 4.729 1.00 34.28 259 SER A N 1
ATOM 1914 C CA . SER A 1 259 ? 11.654 -25.553 6.009 1.00 34.28 259 SER A CA 1
ATOM 1915 C C . SER A 1 259 ? 10.876 -24.231 5.910 1.00 34.28 259 SER A C 1
ATOM 1917 O O . SER A 1 259 ? 10.288 -23.799 6.900 1.00 34.28 259 SER A O 1
ATOM 1919 N N . ALA A 1 260 ? 10.832 -23.604 4.730 1.00 34.66 260 ALA A N 1
ATOM 1920 C CA . ALA A 1 260 ? 10.044 -22.398 4.458 1.00 34.66 260 ALA A CA 1
ATOM 1921 C C . ALA A 1 260 ? 8.623 -22.717 3.943 1.00 34.66 260 ALA A C 1
ATOM 1923 O O . ALA A 1 260 ? 7.760 -21.845 3.930 1.00 34.66 260 ALA A O 1
ATOM 1924 N N . ALA A 1 261 ? 8.338 -23.986 3.620 1.00 32.34 261 ALA A N 1
ATOM 1925 C CA . ALA A 1 261 ? 6.994 -24.480 3.301 1.00 32.34 261 ALA A CA 1
ATOM 1926 C C . ALA A 1 261 ? 6.094 -24.662 4.546 1.00 32.34 261 ALA A C 1
ATOM 1928 O O . ALA A 1 261 ? 5.002 -25.218 4.459 1.00 32.34 261 ALA A O 1
ATOM 1929 N N . SER A 1 262 ? 6.520 -24.171 5.715 1.00 31.27 262 SER A N 1
ATOM 1930 C CA . SER A 1 262 ? 5.731 -24.177 6.956 1.00 31.27 262 SER A CA 1
ATOM 1931 C C . SER A 1 262 ? 4.695 -23.040 7.040 1.00 31.27 262 SER A C 1
ATOM 1933 O O . SER A 1 262 ? 4.085 -22.832 8.085 1.00 31.27 262 SER A O 1
ATOM 1935 N N . GLY A 1 263 ? 4.450 -22.329 5.934 1.00 34.69 263 GLY A N 1
ATOM 1936 C CA . GLY A 1 263 ? 3.484 -21.233 5.833 1.00 34.69 263 GLY A CA 1
ATOM 1937 C C . GLY A 1 263 ? 2.166 -21.577 5.136 1.00 34.69 263 GLY A C 1
ATOM 1938 O O . GLY A 1 263 ? 1.444 -20.656 4.771 1.00 34.69 263 GLY A O 1
ATOM 1939 N N . GLY A 1 264 ? 1.829 -22.859 4.949 1.00 31.80 264 GLY A N 1
ATOM 1940 C CA . GLY A 1 264 ? 0.487 -23.301 4.536 1.00 31.80 264 GLY A CA 1
ATOM 1941 C C . GLY A 1 264 ? -0.556 -23.077 5.638 1.00 31.80 264 GLY A C 1
ATOM 1942 O O . GLY A 1 264 ? -1.254 -24.003 6.044 1.00 31.80 264 GLY A O 1
ATOM 1943 N N . GLY A 1 265 ? -0.599 -21.869 6.199 1.00 37.62 265 GLY A N 1
ATOM 1944 C CA . GLY A 1 265 ? -1.591 -21.468 7.178 1.00 37.62 265 GLY A CA 1
ATOM 1945 C C . GLY A 1 265 ? -2.940 -21.376 6.487 1.00 37.62 265 GLY A C 1
ATOM 1946 O O . GLY A 1 265 ? -3.105 -20.600 5.549 1.00 37.62 265 GLY A O 1
ATOM 1947 N N . THR A 1 266 ? -3.899 -22.172 6.955 1.00 43.19 266 THR A N 1
ATOM 1948 C CA . THR A 1 266 ? -5.315 -22.065 6.596 1.00 43.19 266 THR A CA 1
ATOM 1949 C C . THR A 1 266 ? -5.710 -20.594 6.528 1.00 43.19 266 THR A C 1
ATOM 1951 O O . THR A 1 266 ? -5.561 -19.877 7.517 1.00 43.19 266 THR A O 1
ATOM 1954 N N . PHE A 1 267 ? -6.172 -20.135 5.364 1.00 59.41 267 PHE A N 1
ATOM 1955 C CA . PHE A 1 267 ? -6.585 -18.749 5.189 1.00 59.41 267 PHE A CA 1
ATOM 1956 C C . PHE A 1 267 ? -7.641 -18.378 6.241 1.00 59.41 267 PHE A C 1
ATOM 1958 O O . PHE A 1 267 ? -8.690 -19.017 6.341 1.00 59.41 267 PHE A O 1
ATOM 1965 N N . VAL A 1 268 ? -7.352 -17.346 7.032 1.00 65.00 268 VAL A N 1
ATOM 1966 C CA . VAL A 1 268 ? -8.203 -16.913 8.137 1.00 65.00 268 VAL A CA 1
ATOM 1967 C C . VAL A 1 268 ? -9.071 -15.752 7.657 1.00 65.00 268 VAL A C 1
ATOM 1969 O O . VAL A 1 268 ? -8.574 -14.662 7.398 1.00 65.00 268 VAL A O 1
ATOM 1972 N N . SER A 1 269 ? -10.385 -15.957 7.551 1.00 86.12 269 SER A N 1
ATOM 1973 C CA . SER A 1 269 ? -11.339 -14.887 7.212 1.00 86.12 269 SER A CA 1
ATOM 1974 C C . SER A 1 269 ? -11.605 -13.919 8.377 1.00 86.12 269 SER A C 1
ATOM 1976 O O . SER A 1 269 ? -12.176 -12.846 8.173 1.00 86.12 269 SER A O 1
ATOM 1978 N N . VAL A 1 270 ? -11.173 -14.280 9.591 1.00 92.81 270 VAL A N 1
ATOM 1979 C CA . VAL A 1 270 ? -11.410 -13.555 10.845 1.00 92.81 270 VAL A CA 1
ATOM 1980 C C . VAL A 1 270 ? -10.139 -13.504 11.703 1.00 92.81 270 VAL A C 1
ATOM 1982 O O . VAL A 1 270 ? -9.740 -14.513 12.275 1.00 92.81 270 VAL A O 1
ATOM 1985 N N . ALA A 1 271 ? -9.518 -12.337 11.848 1.00 93.88 271 ALA A N 1
ATOM 1986 C CA . ALA A 1 271 ? -8.362 -12.162 12.723 1.00 93.88 271 ALA A CA 1
ATOM 1987 C C . ALA A 1 271 ? -8.740 -12.257 14.204 1.00 93.88 271 ALA A C 1
ATOM 1989 O O . ALA A 1 271 ? -9.766 -11.724 14.631 1.00 93.88 271 ALA A O 1
ATOM 1990 N N . GLN A 1 272 ? -7.853 -12.870 14.988 1.00 95.81 272 GLN A N 1
ATOM 1991 C CA . GLN A 1 272 ? -7.865 -12.812 16.444 1.00 95.81 272 GLN A CA 1
ATOM 1992 C C . GLN A 1 272 ? -6.984 -11.638 16.888 1.00 95.81 272 GLN A C 1
ATOM 1994 O O . GLN A 1 272 ? -5.766 -11.672 16.721 1.00 95.81 272 GLN A O 1
ATOM 1999 N N . LEU A 1 273 ? -7.596 -10.599 17.448 1.00 97.44 273 LEU A N 1
ATOM 2000 C CA . LEU A 1 273 ? -6.887 -9.440 17.982 1.00 97.44 273 LEU A CA 1
ATOM 2001 C C . LEU A 1 273 ? -6.258 -9.774 19.342 1.00 97.44 273 LEU A C 1
ATOM 2003 O O . LEU A 1 273 ? -6.740 -10.644 20.077 1.00 97.44 273 LEU A O 1
ATOM 2007 N N . ALA A 1 274 ? -5.188 -9.059 19.701 1.00 97.12 274 ALA A N 1
ATOM 2008 C CA . ALA A 1 274 ? -4.444 -9.298 20.941 1.00 97.12 274 ALA A CA 1
ATOM 2009 C C . ALA A 1 274 ? -5.262 -9.055 22.224 1.00 97.12 274 ALA A C 1
ATOM 2011 O O . ALA A 1 274 ? -4.898 -9.557 23.285 1.00 97.12 274 ALA A O 1
ATOM 2012 N N . ASP A 1 275 ? -6.378 -8.332 22.133 1.00 96.25 275 ASP A N 1
ATOM 2013 C CA . ASP A 1 275 ? -7.323 -8.104 23.230 1.00 96.25 275 ASP A CA 1
ATOM 2014 C C . ASP A 1 275 ? -8.413 -9.193 23.341 1.00 96.25 275 ASP A C 1
ATOM 2016 O O . ASP A 1 275 ? -9.373 -9.036 24.095 1.00 96.25 275 ASP A O 1
ATOM 2020 N N . GLY A 1 276 ? -8.282 -10.295 22.591 1.00 96.00 276 GLY A N 1
ATOM 2021 C CA . GLY A 1 276 ? -9.194 -11.440 22.631 1.00 96.00 276 GLY A CA 1
ATOM 2022 C C . GLY A 1 276 ? -10.429 -11.305 21.737 1.00 96.00 276 GLY A C 1
ATOM 2023 O O . GLY A 1 276 ? -11.233 -12.238 21.672 1.00 96.00 276 GLY A O 1
ATOM 2024 N N . ARG A 1 277 ? -10.584 -10.191 21.015 1.00 95.25 277 ARG A N 1
ATOM 2025 C CA . ARG A 1 277 ? -11.703 -9.985 20.084 1.00 95.25 277 ARG A CA 1
ATOM 2026 C C . ARG A 1 277 ? -11.399 -10.529 18.698 1.00 95.25 277 ARG A C 1
ATOM 2028 O O . ARG A 1 277 ? -10.251 -10.780 18.343 1.00 95.25 277 ARG A O 1
ATOM 2035 N N . THR A 1 278 ? -12.451 -10.694 17.910 1.00 96.69 278 THR A N 1
ATOM 2036 C CA . THR A 1 278 ? -12.367 -11.141 16.524 1.00 96.69 278 THR A CA 1
ATOM 2037 C C . THR A 1 278 ? -12.739 -10.017 15.563 1.00 96.69 278 THR A C 1
ATOM 2039 O O . THR A 1 278 ? -13.583 -9.176 15.872 1.00 96.69 278 THR A O 1
ATOM 2042 N N . MET A 1 279 ? -12.105 -10.001 14.392 1.00 97.06 279 MET A N 1
ATOM 2043 C CA . MET A 1 279 ? -12.309 -8.982 13.361 1.00 97.06 279 MET A CA 1
ATOM 2044 C C . MET A 1 279 ? -12.363 -9.629 11.971 1.00 97.06 279 MET A C 1
ATOM 2046 O O . MET A 1 279 ? -11.431 -10.351 11.618 1.00 97.06 279 MET A O 1
ATOM 2050 N N . PRO A 1 280 ? -13.383 -9.360 11.136 1.00 97.62 280 PRO A N 1
ATOM 2051 C CA . PRO A 1 280 ? -13.365 -9.783 9.738 1.00 97.62 280 PRO A CA 1
ATOM 2052 C C . PRO A 1 280 ? -12.172 -9.183 8.976 1.00 97.62 280 PRO A C 1
ATOM 2054 O O . PRO A 1 280 ? -11.971 -7.967 8.969 1.00 97.62 280 PRO A O 1
ATOM 2057 N N . MET A 1 281 ? -11.402 -10.032 8.290 1.00 96.81 281 MET A N 1
ATOM 2058 C CA . MET A 1 281 ? -10.219 -9.619 7.516 1.00 96.81 281 MET A CA 1
ATOM 2059 C C . MET A 1 281 ? -10.565 -8.797 6.269 1.00 96.81 281 MET A C 1
ATOM 2061 O O . MET A 1 281 ? -9.703 -8.124 5.711 1.00 96.81 281 MET A O 1
ATOM 2065 N N . VAL A 1 282 ? -11.825 -8.840 5.835 1.00 97.88 282 VAL A N 1
ATOM 2066 C CA . VAL A 1 282 ? -12.348 -8.058 4.715 1.00 97.88 282 VAL A CA 1
ATOM 2067 C C . VAL A 1 282 ? -13.413 -7.108 5.247 1.00 97.88 282 VAL A C 1
ATOM 2069 O O . VAL A 1 282 ? -14.459 -7.541 5.734 1.00 97.88 282 VAL A O 1
ATOM 2072 N N . GLY A 1 283 ? -13.130 -5.813 5.166 1.00 98.06 283 GLY A N 1
ATOM 2073 C CA . GLY A 1 283 ? -14.059 -4.744 5.500 1.00 98.06 283 GLY A CA 1
ATOM 2074 C C . GLY A 1 283 ? -14.415 -3.876 4.300 1.00 98.06 283 GLY A C 1
ATOM 2075 O O . GLY A 1 283 ? -13.897 -4.053 3.199 1.00 98.06 283 GLY A O 1
ATOM 2076 N N . PHE A 1 284 ? -15.306 -2.920 4.521 1.00 98.69 284 PHE A N 1
ATOM 2077 C CA . PHE A 1 284 ? -15.707 -1.926 3.537 1.00 98.69 284 PHE A CA 1
ATOM 2078 C C . PHE A 1 284 ? -15.281 -0.536 4.009 1.00 98.69 284 PHE A C 1
ATOM 2080 O O . PHE A 1 284 ? -15.738 -0.069 5.053 1.00 98.69 284 PHE A O 1
ATOM 2087 N N . GLY A 1 285 ? -14.393 0.108 3.250 1.00 98.44 285 GLY A N 1
ATOM 2088 C CA . GLY A 1 285 ? -13.928 1.462 3.545 1.00 98.44 285 GLY A CA 1
ATOM 2089 C C . GLY A 1 285 ? -14.854 2.518 2.947 1.00 98.44 285 GLY A C 1
ATOM 2090 O O . GLY A 1 285 ? -15.244 2.411 1.782 1.00 98.44 285 GLY A O 1
ATOM 2091 N N . THR A 1 286 ? -15.169 3.566 3.709 1.00 98.56 286 THR A N 1
ATOM 2092 C CA . THR A 1 286 ? -16.103 4.624 3.276 1.00 98.56 286 THR A CA 1
ATOM 2093 C C . THR A 1 286 ? -15.429 5.949 2.921 1.00 98.56 286 THR A C 1
ATOM 2095 O O . THR A 1 286 ? -16.107 6.910 2.557 1.00 98.56 286 THR A O 1
ATOM 2098 N N . GLY A 1 287 ? -14.096 6.023 2.984 1.00 96.31 287 GLY A N 1
ATOM 2099 C CA . GLY A 1 287 ? -13.348 7.234 2.642 1.00 96.31 287 GLY A CA 1
ATOM 2100 C C . GLY A 1 287 ? -13.725 7.776 1.258 1.00 96.31 287 GLY A C 1
ATOM 2101 O O . GLY A 1 287 ? -13.855 7.018 0.298 1.00 96.31 287 GLY A O 1
ATOM 2102 N N . GLN A 1 288 ? -13.897 9.095 1.143 1.00 94.94 288 GLN A N 1
ATOM 2103 C CA . GLN A 1 288 ? -14.342 9.804 -0.072 1.00 94.94 288 GLN A CA 1
ATOM 2104 C C . GLN A 1 288 ? -15.769 9.493 -0.562 1.00 94.94 288 GLN A C 1
ATOM 2106 O O . GLN A 1 288 ? -16.151 9.989 -1.621 1.00 94.94 288 GLN A O 1
ATOM 2111 N N . LEU A 1 289 ? -16.556 8.670 0.134 1.00 97.19 289 LEU A N 1
ATOM 2112 C CA . LEU A 1 289 ? -17.987 8.559 -0.148 1.00 97.19 289 LEU A CA 1
ATOM 2113 C C . LEU A 1 289 ? -18.714 9.663 0.620 1.00 97.19 289 LEU A C 1
ATOM 2115 O O . LEU A 1 289 ? -18.501 9.812 1.821 1.00 97.19 289 LEU A O 1
ATOM 2119 N N . VAL A 1 290 ? -19.564 10.428 -0.060 1.00 94.88 290 VAL A N 1
ATOM 2120 C CA . VAL A 1 290 ? -20.255 11.585 0.529 1.00 94.88 290 VAL A CA 1
ATOM 2121 C C . VAL A 1 290 ? -21.758 11.513 0.285 1.00 94.88 290 VAL A C 1
ATOM 2123 O O . VAL A 1 290 ? -22.202 11.028 -0.759 1.00 94.88 290 VAL A O 1
ATOM 2126 N N . GLY A 1 291 ? -22.541 12.006 1.248 1.00 96.31 291 GLY A N 1
ATOM 2127 C CA . GLY A 1 291 ? -24.002 12.063 1.164 1.00 96.31 291 GLY A CA 1
ATOM 2128 C C . GLY A 1 291 ? -24.633 10.718 0.789 1.00 96.31 291 GLY A C 1
ATOM 2129 O O . GLY A 1 291 ? -24.191 9.662 1.239 1.00 96.31 291 GLY A O 1
ATOM 2130 N N . GLN A 1 292 ? -25.635 10.747 -0.095 1.00 97.81 292 GLN A N 1
ATOM 2131 C CA . GLN A 1 292 ? -26.389 9.554 -0.502 1.00 97.81 292 GLN A CA 1
ATOM 2132 C C . GLN A 1 292 ? -25.496 8.408 -1.006 1.00 97.81 292 GLN A C 1
ATOM 2134 O O . GLN A 1 292 ? -25.781 7.245 -0.745 1.00 97.81 292 GLN A O 1
ATOM 2139 N N . GLN A 1 293 ? -24.365 8.717 -1.649 1.00 97.75 293 GLN A N 1
ATOM 2140 C CA . GLN A 1 293 ? -23.435 7.691 -2.120 1.00 97.75 293 GLN A CA 1
ATOM 2141 C C . GLN A 1 293 ? -22.806 6.895 -0.963 1.00 97.75 293 GLN A C 1
ATOM 2143 O O . GLN A 1 293 ? -22.578 5.695 -1.111 1.00 97.75 293 GLN A O 1
ATOM 2148 N N . ALA A 1 294 ? -22.526 7.534 0.179 1.00 98.38 294 ALA A N 1
ATOM 2149 C CA . ALA A 1 294 ? -22.018 6.842 1.364 1.00 98.38 294 ALA A CA 1
ATOM 2150 C C . ALA A 1 294 ? -23.061 5.881 1.942 1.00 98.38 294 ALA A C 1
ATOM 2152 O O . ALA A 1 294 ? -22.718 4.748 2.284 1.00 98.38 294 ALA A O 1
ATOM 2153 N N . TYR A 1 295 ? -24.326 6.306 1.986 1.00 98.81 295 TYR A N 1
ATOM 2154 C CA . TYR A 1 295 ? -25.442 5.463 2.409 1.00 98.81 295 TYR A CA 1
ATOM 2155 C C . TYR A 1 295 ? -25.622 4.263 1.467 1.00 98.81 295 TYR A C 1
ATOM 2157 O O . TYR A 1 295 ? -25.510 3.119 1.910 1.00 98.81 295 TYR A O 1
ATOM 2165 N N . ASP A 1 296 ? -25.814 4.510 0.166 1.00 98.69 296 ASP A N 1
ATOM 2166 C CA . ASP A 1 296 ? -26.133 3.466 -0.820 1.00 98.69 296 ASP A CA 1
ATOM 2167 C C . ASP A 1 296 ? -25.027 2.407 -0.896 1.00 98.69 296 ASP A C 1
ATOM 2169 O O . ASP A 1 296 ? -25.292 1.204 -0.935 1.00 98.69 296 ASP A O 1
ATOM 2173 N N . ALA A 1 297 ? -23.767 2.847 -0.896 1.00 98.69 297 ALA A N 1
ATOM 2174 C CA . ALA A 1 297 ? -22.630 1.945 -0.984 1.00 98.69 297 ALA A CA 1
ATOM 2175 C C . ALA A 1 297 ? -22.439 1.126 0.302 1.00 98.69 297 ALA A C 1
ATOM 2177 O O . ALA A 1 297 ? -22.160 -0.070 0.224 1.00 98.69 297 ALA A O 1
ATOM 2178 N N . THR A 1 298 ? -22.642 1.731 1.478 1.00 98.81 298 THR A N 1
ATOM 2179 C CA . THR A 1 298 ? -22.584 1.004 2.757 1.00 98.81 298 THR A CA 1
ATOM 2180 C C . THR A 1 298 ? -23.705 -0.031 2.842 1.00 98.81 298 THR A C 1
ATOM 2182 O O . THR A 1 298 ? -23.453 -1.182 3.199 1.00 98.81 298 THR A O 1
ATOM 2185 N N . LEU A 1 299 ? -24.928 0.334 2.447 1.00 98.75 299 LEU A N 1
ATOM 2186 C CA . LEU A 1 299 ? -26.070 -0.581 2.425 1.00 98.75 299 LEU A CA 1
ATOM 2187 C C . LEU A 1 299 ? -25.837 -1.744 1.450 1.00 98.75 299 LEU A C 1
ATOM 2189 O O . LEU A 1 299 ? -26.089 -2.904 1.790 1.00 98.75 299 LEU A O 1
ATOM 2193 N N . ALA A 1 300 ? -25.294 -1.459 0.262 1.00 98.62 300 ALA A N 1
ATOM 2194 C CA . ALA A 1 300 ? -24.912 -2.484 -0.705 1.00 98.62 300 ALA A CA 1
ATOM 2195 C C . ALA A 1 300 ? -23.835 -3.428 -0.145 1.00 98.62 300 ALA A C 1
ATOM 2197 O O . ALA A 1 300 ? -23.955 -4.642 -0.302 1.00 98.62 300 ALA A O 1
ATOM 2198 N N . ALA A 1 301 ? -22.821 -2.904 0.552 1.00 98.62 301 ALA A N 1
ATOM 2199 C CA . ALA A 1 301 ? -21.792 -3.724 1.192 1.00 98.62 301 ALA A CA 1
ATOM 2200 C C . ALA A 1 301 ? -22.393 -4.671 2.245 1.00 98.62 301 ALA A C 1
ATOM 2202 O O . ALA A 1 301 ? -22.144 -5.878 2.220 1.00 98.62 301 ALA A O 1
ATOM 2203 N N . LEU A 1 302 ? -23.248 -4.159 3.129 1.00 98.56 302 LEU A N 1
ATOM 2204 C CA . LEU A 1 302 ? -23.918 -4.975 4.148 1.00 98.56 302 LEU A CA 1
ATOM 2205 C C . LEU A 1 302 ? -24.792 -6.075 3.522 1.00 98.56 302 LEU A C 1
ATOM 2207 O O . LEU A 1 302 ? -24.769 -7.220 3.989 1.00 98.56 302 LEU A O 1
ATOM 2211 N N . SER A 1 303 ? -25.488 -5.742 2.429 1.00 97.88 303 SER A N 1
ATOM 2212 C CA . SER A 1 303 ? -26.372 -6.654 1.688 1.00 97.88 303 SER A CA 1
ATOM 2213 C C . SER A 1 303 ? -25.628 -7.825 1.043 1.00 97.88 303 SER A C 1
ATOM 2215 O O . SER A 1 303 ? -26.159 -8.932 1.000 1.00 97.88 303 SER A O 1
ATOM 2217 N N . VAL A 1 304 ? -24.390 -7.615 0.577 1.00 96.69 304 VAL A N 1
ATOM 2218 C CA . VAL A 1 304 ? -23.564 -8.683 -0.026 1.00 96.69 304 VAL A CA 1
ATOM 2219 C C . VAL A 1 304 ? -22.710 -9.445 0.995 1.00 96.69 304 VAL A C 1
ATOM 2221 O O . VAL A 1 304 ? -21.933 -10.319 0.616 1.00 96.69 304 VAL A O 1
ATOM 2224 N N . GLY A 1 305 ? -22.856 -9.136 2.288 1.00 96.56 305 GLY A N 1
ATOM 2225 C CA . GLY A 1 305 ? -22.269 -9.915 3.380 1.00 96.56 305 GLY A CA 1
ATOM 2226 C C . GLY A 1 305 ? -21.085 -9.274 4.102 1.00 96.56 305 GLY A C 1
ATOM 2227 O O . GLY A 1 305 ? -20.517 -9.919 4.982 1.00 96.56 305 GLY A O 1
ATOM 2228 N N . TYR A 1 306 ? -20.715 -8.019 3.811 1.00 98.12 306 TYR A N 1
ATOM 2229 C CA . TYR A 1 306 ? -19.706 -7.335 4.627 1.00 98.12 306 TYR A CA 1
ATOM 2230 C C . TYR A 1 306 ? -20.195 -7.211 6.076 1.00 98.12 306 TYR A C 1
ATOM 2232 O O . TYR A 1 306 ? -21.357 -6.895 6.341 1.00 98.12 306 TYR A O 1
ATOM 2240 N N . ARG A 1 307 ? -19.294 -7.474 7.026 1.00 98.25 307 ARG A N 1
ATOM 2241 C CA . ARG A 1 307 ? -19.544 -7.356 8.474 1.00 98.25 307 ARG A CA 1
ATOM 2242 C C . ARG A 1 307 ? -18.512 -6.497 9.190 1.00 98.25 307 ARG A C 1
ATOM 2244 O O . ARG A 1 307 ? -18.532 -6.392 10.407 1.00 98.25 307 ARG A O 1
ATOM 2251 N N . HIS A 1 308 ? -17.631 -5.856 8.438 1.00 98.56 308 HIS A N 1
ATOM 2252 C CA . HIS A 1 308 ? -16.659 -4.911 8.949 1.00 98.56 308 HIS A CA 1
ATOM 2253 C C . HIS A 1 308 ? -16.750 -3.627 8.121 1.00 98.56 308 HIS A C 1
ATOM 2255 O O . HIS A 1 308 ? -16.605 -3.676 6.901 1.00 98.56 308 HIS A O 1
ATOM 2261 N N . ILE A 1 309 ? -17.043 -2.502 8.773 1.00 98.81 309 ILE A N 1
ATOM 2262 C CA . ILE A 1 309 ? -17.211 -1.188 8.140 1.00 98.81 309 ILE A CA 1
ATOM 2263 C C . ILE A 1 309 ? -16.199 -0.212 8.748 1.00 98.81 309 ILE A C 1
ATOM 2265 O O . ILE A 1 309 ? -16.105 -0.103 9.972 1.00 98.81 309 ILE A O 1
ATOM 2269 N N . ASP A 1 310 ? -15.473 0.502 7.891 1.00 98.88 310 ASP A N 1
ATOM 2270 C CA . ASP A 1 310 ? -14.472 1.497 8.271 1.00 98.88 310 ASP A CA 1
ATOM 2271 C C . ASP A 1 310 ? -14.897 2.898 7.815 1.00 98.88 310 ASP A C 1
ATOM 2273 O O . ASP A 1 310 ? -15.084 3.146 6.621 1.00 98.88 310 ASP A O 1
ATOM 2277 N N . THR A 1 311 ? -15.040 3.811 8.779 1.00 98.75 311 THR A N 1
ATOM 2278 C CA . THR A 1 311 ? -15.269 5.246 8.563 1.00 98.75 311 THR A CA 1
ATOM 2279 C C . THR A 1 311 ? -14.272 6.087 9.379 1.00 98.75 311 THR A C 1
ATOM 2281 O O . THR A 1 311 ? -13.309 5.552 9.935 1.00 98.75 311 THR A O 1
ATOM 2284 N N . ALA A 1 312 ? -14.422 7.410 9.401 1.00 98.50 312 ALA A N 1
ATOM 2285 C CA . ALA A 1 312 ? -13.631 8.337 10.200 1.00 98.50 312 ALA A CA 1
ATOM 2286 C C . ALA A 1 312 ? -14.369 9.667 10.381 1.00 98.50 312 ALA A C 1
ATOM 2288 O O . ALA A 1 312 ? -15.109 10.090 9.490 1.00 98.50 312 ALA A O 1
ATOM 2289 N N . GLN A 1 313 ? -14.030 10.398 11.447 1.00 97.50 313 GLN A N 1
ATOM 2290 C CA . GLN A 1 313 ? -14.447 11.790 11.635 1.00 97.50 313 GLN A CA 1
ATOM 2291 C C . GLN A 1 313 ? -14.186 12.646 10.383 1.00 97.50 313 GLN A C 1
ATOM 2293 O O . GLN A 1 313 ? -15.075 13.348 9.908 1.00 97.50 313 GLN A O 1
ATOM 2298 N N . ALA A 1 314 ? -12.975 12.571 9.817 1.00 97.44 314 ALA A N 1
ATOM 2299 C CA . ALA A 1 314 ? -12.594 13.376 8.654 1.00 97.44 314 ALA A CA 1
ATOM 2300 C C . ALA A 1 314 ? -13.361 13.030 7.368 1.00 97.44 314 ALA A C 1
ATOM 2302 O O . ALA A 1 314 ? -13.298 13.792 6.407 1.00 97.44 314 ALA A O 1
ATOM 2303 N N . TYR A 1 315 ? -14.060 11.891 7.308 1.00 97.81 315 TYR A N 1
ATOM 2304 C CA . TYR A 1 315 ? -14.821 11.526 6.111 1.00 97.81 315 TYR A CA 1
ATOM 2305 C C . TYR A 1 315 ? -16.172 12.242 6.062 1.00 97.81 315 TYR A C 1
ATOM 2307 O O . TYR A 1 315 ? -16.761 12.335 4.988 1.00 97.81 315 TYR A O 1
ATOM 2315 N N . GLY A 1 316 ? -16.656 12.748 7.205 1.00 97.25 316 GLY A N 1
ATOM 2316 C CA . GLY A 1 316 ? -17.904 13.506 7.288 1.00 97.25 316 GLY A CA 1
ATOM 2317 C C . GLY A 1 316 ? -19.139 12.712 6.857 1.00 97.25 316 GLY A C 1
ATOM 2318 O O . GLY A 1 316 ? -20.108 13.313 6.409 1.00 97.25 316 GLY A O 1
ATOM 2319 N N . ASN A 1 317 ? -19.088 11.378 6.944 1.00 98.50 317 ASN A N 1
ATOM 2320 C CA . ASN A 1 317 ? -20.139 10.481 6.455 1.00 98.50 317 ASN A CA 1
ATOM 2321 C C . ASN A 1 317 ? -20.648 9.485 7.515 1.00 98.50 317 ASN A C 1
ATOM 2323 O O . ASN A 1 317 ? -21.340 8.517 7.197 1.00 98.50 317 ASN A O 1
ATOM 2327 N N . GLU A 1 318 ? -20.300 9.703 8.787 1.00 98.69 318 GLU A N 1
ATOM 2328 C CA . GLU A 1 318 ? -20.688 8.836 9.906 1.00 98.69 318 GLU A CA 1
ATOM 2329 C C . GLU A 1 318 ? -22.218 8.734 10.047 1.00 98.69 318 GLU A C 1
ATOM 2331 O O . GLU A 1 318 ? -22.746 7.663 10.347 1.00 98.69 318 GLU A O 1
ATOM 2336 N N . ARG A 1 319 ? -22.956 9.807 9.731 1.00 98.75 319 ARG A N 1
ATOM 2337 C CA . ARG A 1 319 ? -24.426 9.810 9.743 1.00 98.75 319 ARG A CA 1
ATOM 2338 C C . ARG A 1 319 ? -25.024 8.878 8.691 1.00 98.75 319 ARG A C 1
ATOM 2340 O O . ARG A 1 319 ? -25.945 8.115 8.992 1.00 98.75 319 ARG A O 1
ATOM 2347 N N . GLU A 1 320 ? -24.509 8.933 7.470 1.00 98.81 320 GLU A N 1
ATOM 2348 C CA . GLU A 1 320 ? -24.960 8.122 6.339 1.00 98.81 320 GLU A CA 1
ATOM 2349 C C . GLU A 1 320 ? -24.611 6.645 6.546 1.00 98.81 320 GLU A C 1
ATOM 2351 O O . GLU A 1 320 ? -25.451 5.775 6.311 1.00 98.81 320 GLU A O 1
ATOM 2356 N N . VAL A 1 321 ? -23.412 6.362 7.067 1.00 98.81 321 VAL A N 1
ATOM 2357 C CA . VAL A 1 321 ? -22.994 5.007 7.463 1.00 98.81 321 VAL A CA 1
ATOM 2358 C C . VAL A 1 321 ? -23.915 4.453 8.550 1.00 98.81 321 VAL A C 1
ATOM 2360 O O . VAL A 1 321 ? -24.400 3.327 8.435 1.00 98.81 321 VAL A O 1
ATOM 2363 N N . GLY A 1 322 ? -24.213 5.252 9.578 1.00 98.75 322 GLY A N 1
ATOM 2364 C CA . GLY A 1 322 ? -25.137 4.874 10.644 1.00 98.75 322 GLY A CA 1
ATOM 2365 C C . GLY A 1 322 ? -26.550 4.576 10.141 1.00 98.75 322 GLY A C 1
ATOM 2366 O O . GLY A 1 322 ? -27.170 3.600 10.566 1.00 98.75 322 GLY A O 1
ATOM 2367 N N . ALA A 1 323 ? -27.059 5.389 9.212 1.00 98.81 323 ALA A N 1
ATOM 2368 C CA . ALA A 1 323 ? -28.350 5.154 8.570 1.00 98.81 323 ALA A CA 1
ATOM 2369 C C . ALA A 1 323 ? -28.368 3.845 7.772 1.00 98.81 323 ALA A C 1
ATOM 2371 O O . ALA A 1 323 ? -29.265 3.031 7.979 1.00 98.81 323 ALA A O 1
ATOM 2372 N N . ALA A 1 324 ? -27.346 3.589 6.954 1.00 98.75 324 ALA A N 1
ATOM 2373 C CA . ALA A 1 324 ? -27.245 2.348 6.191 1.00 98.75 324 ALA A CA 1
ATOM 2374 C C . ALA A 1 324 ? -27.160 1.107 7.094 1.00 98.75 324 ALA A C 1
ATOM 2376 O O . ALA A 1 324 ? -27.783 0.090 6.801 1.00 98.75 324 ALA A O 1
ATOM 2377 N N . ILE A 1 325 ? -26.437 1.188 8.219 1.00 98.62 325 ILE A N 1
ATOM 2378 C CA . ILE A 1 325 ? -26.379 0.103 9.209 1.00 98.62 325 ILE A CA 1
ATOM 2379 C C . ILE A 1 325 ? -27.771 -0.197 9.770 1.00 98.62 325 ILE A C 1
ATOM 2381 O O . ILE A 1 325 ? -28.174 -1.360 9.779 1.00 98.62 325 ILE A O 1
ATOM 2385 N N . ARG A 1 326 ? -28.522 0.826 10.199 1.00 98.44 326 ARG A N 1
ATOM 2386 C CA . ARG A 1 326 ? -29.886 0.639 10.723 1.00 98.44 326 ARG A CA 1
ATOM 2387 C C . ARG A 1 326 ? -30.816 0.029 9.678 1.00 98.44 326 ARG A C 1
ATOM 2389 O O . ARG A 1 326 ? -31.499 -0.949 9.974 1.00 98.44 326 ARG A O 1
ATOM 2396 N N . ASP A 1 327 ? -30.796 0.569 8.465 1.00 98.69 327 ASP A N 1
ATOM 2397 C CA . ASP A 1 327 ? -31.716 0.171 7.398 1.00 98.69 327 ASP A CA 1
ATOM 2398 C C . ASP A 1 327 ? -31.359 -1.193 6.789 1.00 98.69 327 ASP A C 1
ATOM 2400 O O . ASP A 1 327 ? -32.226 -1.871 6.244 1.00 98.69 327 ASP A O 1
ATOM 2404 N N . SER A 1 328 ? -30.107 -1.645 6.934 1.00 98.25 328 SER A N 1
ATOM 2405 C CA . SER A 1 328 ? -29.690 -2.989 6.511 1.00 98.25 328 SER A CA 1
ATOM 2406 C C . SER A 1 328 ? -30.373 -4.118 7.288 1.00 98.25 328 SER A C 1
ATOM 2408 O O . SER A 1 328 ? -30.378 -5.260 6.829 1.00 98.25 328 SER A O 1
ATOM 2410 N N . GLY A 1 329 ? -30.885 -3.831 8.490 1.00 97.56 329 GLY A N 1
ATOM 2411 C CA . GLY A 1 329 ? -31.427 -4.837 9.403 1.00 97.56 329 GLY A CA 1
ATOM 2412 C C . GLY A 1 329 ? -30.386 -5.795 9.997 1.00 97.56 329 GLY A C 1
ATOM 2413 O O . GLY A 1 329 ? -30.765 -6.695 10.746 1.00 97.56 329 GLY A O 1
ATOM 2414 N N . VAL A 1 330 ? -29.088 -5.624 9.706 1.00 97.94 330 VAL A N 1
ATOM 2415 C CA . VAL A 1 330 ? -28.025 -6.459 10.282 1.00 97.94 330 VAL A CA 1
ATOM 2416 C C . VAL A 1 330 ? -27.884 -6.146 11.777 1.00 97.94 330 VAL A C 1
ATOM 2418 O O . VAL A 1 330 ? -27.693 -4.980 12.141 1.00 97.94 330 VAL A O 1
ATOM 2421 N N . PRO A 1 331 ? -27.941 -7.153 12.669 1.00 98.00 331 PRO A N 1
ATOM 2422 C CA . PRO A 1 331 ? -27.767 -6.929 14.097 1.00 98.00 331 PRO A CA 1
ATOM 2423 C C . PRO A 1 331 ? -26.432 -6.244 14.411 1.00 98.00 331 PRO A C 1
ATOM 2425 O O . PRO A 1 331 ? -25.371 -6.659 13.946 1.00 98.00 331 PRO A O 1
ATOM 2428 N N . ARG A 1 332 ? -26.453 -5.201 15.253 1.00 97.62 332 ARG A N 1
ATOM 2429 C CA . ARG A 1 332 ? -25.247 -4.422 15.599 1.00 97.62 332 ARG A CA 1
ATOM 2430 C C . ARG A 1 332 ? -24.110 -5.295 16.143 1.00 97.62 332 ARG A C 1
ATOM 2432 O O . ARG A 1 332 ? -22.950 -4.976 15.909 1.00 97.62 332 ARG A O 1
ATOM 2439 N N . ASN A 1 333 ? -24.419 -6.371 16.862 1.00 96.81 333 ASN A N 1
ATOM 2440 C CA . ASN A 1 333 ? -23.434 -7.297 17.429 1.00 96.81 333 ASN A CA 1
ATOM 2441 C C . ASN A 1 333 ? -22.787 -8.241 16.398 1.00 96.81 333 ASN A C 1
ATOM 2443 O O . ASN A 1 333 ? -21.811 -8.898 16.747 1.00 96.81 333 ASN A O 1
ATOM 2447 N N . GLU A 1 334 ? -23.287 -8.291 15.162 1.00 97.38 334 GLU A N 1
ATOM 2448 C CA . GLU A 1 334 ? -22.649 -8.988 14.036 1.00 97.38 334 GLU A CA 1
ATOM 2449 C C . GLU A 1 334 ? -21.693 -8.082 13.247 1.00 97.38 334 GLU A C 1
ATOM 2451 O O . GLU A 1 334 ? -21.007 -8.554 12.342 1.00 97.38 334 GLU A O 1
ATOM 2456 N N . LEU A 1 335 ? -21.648 -6.784 13.562 1.00 98.38 335 LEU A N 1
ATOM 2457 C CA . LEU A 1 335 ? -20.802 -5.810 12.883 1.00 98.38 335 LEU A CA 1
ATOM 2458 C C . LEU A 1 335 ? -19.550 -5.494 13.697 1.00 98.38 335 LEU A C 1
ATOM 2460 O O . LEU A 1 335 ? -19.625 -5.271 14.904 1.00 98.38 335 LEU A O 1
ATOM 2464 N N . PHE A 1 336 ? -18.429 -5.381 12.994 1.00 98.75 336 PHE A N 1
ATOM 2465 C CA . PHE A 1 336 ? -17.199 -4.758 13.456 1.00 98.75 336 PHE A CA 1
ATOM 2466 C C . PHE A 1 336 ? -17.131 -3.341 12.876 1.00 98.75 336 PHE A C 1
ATOM 2468 O O . PHE A 1 336 ? -16.853 -3.162 11.690 1.00 98.75 336 PHE A O 1
ATOM 2475 N N . LEU A 1 337 ? -17.453 -2.328 13.679 1.00 98.75 337 LEU A N 1
ATOM 2476 C CA . LEU A 1 337 ? -17.480 -0.937 13.225 1.00 98.75 337 LEU A CA 1
ATOM 2477 C C . LEU A 1 337 ? -16.279 -0.150 13.742 1.00 98.75 337 LEU A C 1
ATOM 2479 O O . LEU A 1 337 ? -16.008 -0.121 14.949 1.00 98.75 337 LEU A O 1
ATOM 2483 N N . VAL A 1 338 ? -15.618 0.523 12.805 1.00 98.69 338 VAL A N 1
ATOM 2484 C CA . VAL A 1 338 ? -14.397 1.289 13.022 1.00 98.69 338 VAL A CA 1
ATOM 2485 C C . VAL A 1 338 ? -14.631 2.760 12.696 1.00 98.69 338 VAL A C 1
ATOM 2487 O O . VAL A 1 338 ? -15.149 3.085 11.629 1.00 98.69 338 VAL A O 1
ATOM 2490 N N . THR A 1 339 ? -14.208 3.654 13.591 1.00 98.56 339 THR A N 1
ATOM 2491 C CA . THR A 1 339 ? -14.036 5.082 13.271 1.00 98.56 339 THR A CA 1
ATOM 2492 C C . THR A 1 339 ? -12.753 5.633 13.894 1.00 98.56 339 THR A C 1
ATOM 2494 O O . THR A 1 339 ? -12.041 4.935 14.623 1.00 98.56 339 THR A O 1
ATOM 2497 N N . LYS A 1 340 ? -12.421 6.880 13.562 1.00 98.44 340 LYS A N 1
ATOM 2498 C CA . LYS A 1 340 ? -11.128 7.509 13.844 1.00 98.44 340 LYS A CA 1
ATOM 2499 C C . LYS A 1 340 ? -11.308 8.926 14.361 1.00 98.44 340 LYS A C 1
ATOM 2501 O O . LYS A 1 340 ? -12.110 9.676 13.793 1.00 98.44 340 LYS A O 1
ATOM 2506 N N . ILE A 1 341 ? -10.499 9.306 15.347 1.00 97.69 341 ILE A N 1
ATOM 2507 C CA . ILE A 1 341 ? -10.283 10.712 15.691 1.00 97.69 341 ILE A CA 1
ATOM 2508 C C . ILE A 1 341 ? -9.251 11.295 14.734 1.00 97.69 341 ILE A C 1
ATOM 2510 O O . ILE A 1 341 ? -8.141 10.778 14.618 1.00 97.69 341 ILE A O 1
ATOM 2514 N N . SER A 1 342 ? -9.650 12.325 13.992 1.00 95.12 342 SER A N 1
ATOM 2515 C CA . SER A 1 342 ? -8.862 12.826 12.859 1.00 95.12 342 SER A CA 1
ATOM 2516 C C . SER A 1 342 ? -8.229 14.184 13.106 1.00 95.12 342 SER A C 1
ATOM 2518 O O . SER A 1 342 ? -7.172 14.453 12.547 1.00 95.12 342 SER A O 1
ATOM 2520 N N . ASP A 1 343 ? -8.872 15.025 13.913 1.00 93.00 343 ASP A N 1
ATOM 2521 C CA . ASP A 1 343 ? -8.380 16.363 14.218 1.00 93.00 343 ASP A CA 1
ATOM 2522 C C . ASP A 1 343 ? -7.653 16.364 15.576 1.00 93.00 343 ASP A C 1
ATOM 2524 O O . ASP A 1 343 ? -8.291 16.122 16.607 1.00 93.00 343 ASP A O 1
ATOM 2528 N N . PRO A 1 344 ? -6.335 16.644 15.621 1.00 91.06 344 PRO A N 1
ATOM 2529 C CA . PRO A 1 344 ? -5.606 16.800 16.877 1.00 91.06 344 PRO A CA 1
ATOM 2530 C C . PRO A 1 344 ? -6.192 17.871 17.808 1.00 91.06 344 PRO A C 1
ATOM 2532 O O . PRO A 1 344 ? -6.034 17.769 19.027 1.00 91.06 344 PRO A O 1
ATOM 2535 N N . ALA A 1 345 ? -6.905 18.875 17.281 1.00 91.06 345 ALA A N 1
ATOM 2536 C CA . ALA A 1 345 ? -7.577 19.884 18.101 1.00 91.06 345 ALA A CA 1
ATOM 2537 C C . ALA A 1 345 ? -8.652 19.275 19.021 1.00 91.06 345 ALA A C 1
ATOM 2539 O O . ALA A 1 345 ? -8.883 19.776 20.126 1.00 91.06 345 ALA A O 1
ATOM 2540 N N . ASP A 1 346 ? -9.252 18.155 18.615 1.00 93.62 346 ASP A N 1
ATOM 2541 C CA . ASP A 1 346 ? -10.285 17.460 19.382 1.00 93.62 346 ASP A CA 1
ATOM 2542 C C . ASP A 1 346 ? -9.721 16.517 20.452 1.00 93.62 346 ASP A C 1
ATOM 2544 O O . ASP A 1 346 ? -10.475 16.034 21.301 1.00 93.62 346 ASP A O 1
ATOM 2548 N N . TYR A 1 347 ? -8.405 16.277 20.486 1.00 94.12 347 TYR A N 1
ATOM 2549 C CA . TYR A 1 347 ? -7.788 15.339 21.435 1.00 94.12 347 TYR A CA 1
ATOM 2550 C C . TYR A 1 347 ? -8.058 15.716 22.897 1.00 94.12 347 TYR A C 1
ATOM 2552 O O . TYR A 1 347 ? -8.282 14.843 23.734 1.00 94.12 347 TYR A O 1
ATOM 2560 N N . LYS A 1 348 ? -8.128 17.018 23.202 1.00 90.75 348 LYS A N 1
ATOM 2561 C CA . LYS A 1 348 ? -8.432 17.519 24.555 1.00 90.75 348 LYS A CA 1
ATOM 2562 C C . LYS A 1 348 ? -9.877 17.251 24.992 1.00 90.75 348 LYS A C 1
ATOM 2564 O O . LYS A 1 348 ? -10.141 17.172 26.187 1.00 90.75 348 LYS A O 1
ATOM 2569 N N . ASN A 1 349 ? -10.799 17.093 24.040 1.00 93.12 349 ASN A N 1
ATOM 2570 C CA . ASN A 1 349 ? -12.231 16.881 24.272 1.00 93.12 349 ASN A CA 1
ATOM 2571 C C . ASN A 1 349 ? -12.716 15.544 23.686 1.00 93.12 349 ASN A C 1
ATOM 2573 O O . ASN A 1 349 ? -13.893 15.387 23.357 1.00 93.12 349 ASN A O 1
ATOM 2577 N N . LEU A 1 350 ? -11.816 14.563 23.577 1.00 94.81 350 LEU A N 1
ATOM 2578 C CA . LEU A 1 350 ? -12.029 13.321 22.834 1.00 94.81 350 LEU A CA 1
ATOM 2579 C C . LEU A 1 350 ? -13.267 12.541 23.306 1.00 94.81 350 LEU A C 1
ATOM 2581 O O . LEU A 1 350 ? -13.980 11.971 22.486 1.00 94.81 350 LEU A O 1
ATOM 2585 N N . GLY A 1 351 ? -13.587 12.582 24.604 1.00 95.62 351 GLY A N 1
ATOM 2586 C CA . GLY A 1 351 ? -14.824 11.999 25.131 1.00 95.62 351 GLY A CA 1
ATOM 2587 C C . GLY A 1 351 ? -16.090 12.633 24.546 1.00 95.62 351 GLY A C 1
ATOM 2588 O O . GLY A 1 351 ? -16.976 11.911 24.102 1.00 95.62 351 GLY A O 1
ATOM 2589 N N . ALA A 1 352 ? -16.162 13.966 24.488 1.00 96.50 352 ALA A N 1
ATOM 2590 C CA . ALA A 1 352 ? -17.297 14.667 23.886 1.00 96.50 352 ALA A CA 1
ATOM 2591 C C . ALA A 1 352 ? -17.363 14.427 22.373 1.00 96.50 352 ALA A C 1
ATOM 2593 O O . ALA A 1 352 ? -18.448 14.197 21.837 1.00 96.50 352 ALA A O 1
ATOM 2594 N N . ARG A 1 353 ? -16.209 14.412 21.690 1.00 97.00 353 ARG A N 1
ATOM 2595 C CA . ARG A 1 353 ? -16.161 14.101 20.256 1.00 97.00 353 ARG A CA 1
ATOM 2596 C C . ARG A 1 353 ? -16.659 12.684 19.970 1.00 97.00 353 ARG A C 1
ATOM 2598 O O . ARG A 1 353 ? -17.467 12.521 19.061 1.00 97.00 353 ARG A O 1
ATOM 2605 N N . LEU A 1 354 ? -16.261 11.686 20.764 1.00 97.94 354 LEU A N 1
ATOM 2606 C CA . LEU A 1 354 ? -16.746 10.316 20.595 1.00 97.94 354 LEU A CA 1
ATOM 2607 C C . LEU A 1 354 ? -18.266 10.212 20.800 1.00 97.94 354 LEU A C 1
ATOM 2609 O O . LEU A 1 354 ? -18.920 9.502 20.044 1.00 97.94 354 LEU A O 1
ATOM 2613 N N . GLU A 1 355 ? -18.851 10.913 21.777 1.00 98.06 355 GLU A N 1
ATOM 2614 C CA . GLU A 1 355 ? -20.316 10.909 21.945 1.00 98.06 355 GLU A CA 1
ATOM 2615 C C . GLU A 1 355 ? -21.034 11.462 20.704 1.00 98.06 355 GLU A C 1
ATOM 2617 O O . GLU A 1 355 ? -22.043 10.897 20.283 1.00 98.06 355 GLU A O 1
ATOM 2622 N N . VAL A 1 356 ? -20.485 12.503 20.064 1.00 98.00 356 VAL A N 1
ATOM 2623 C CA . VAL A 1 356 ? -21.022 13.007 18.789 1.00 98.00 356 VAL A CA 1
ATOM 2624 C C . VAL A 1 356 ? -20.927 11.941 17.696 1.00 98.00 356 VAL A C 1
ATOM 2626 O O . VAL A 1 356 ? -21.916 11.697 17.014 1.00 98.00 356 VAL A O 1
ATOM 2629 N N . GLN A 1 357 ? -19.793 11.248 17.567 1.00 98.38 357 GLN A N 1
ATOM 2630 C CA . GLN A 1 357 ? -19.637 10.176 16.571 1.00 98.38 357 GLN A CA 1
ATOM 2631 C C . GLN A 1 357 ? -20.609 9.016 16.805 1.00 98.38 357 GLN A C 1
ATOM 2633 O O . GLN A 1 357 ? -21.235 8.523 15.867 1.00 98.38 357 GLN A O 1
ATOM 2638 N N . LEU A 1 358 ? -20.781 8.595 18.061 1.00 98.62 358 LEU A N 1
ATOM 2639 C CA . LEU A 1 358 ? -21.749 7.566 18.444 1.00 98.62 358 LEU A CA 1
ATOM 2640 C C . LEU A 1 358 ? -23.185 7.994 18.113 1.00 98.62 358 LEU A C 1
ATOM 2642 O O . LEU A 1 358 ? -23.960 7.182 17.602 1.00 98.62 358 LEU A O 1
ATOM 2646 N N . GLN A 1 359 ? -23.528 9.266 18.338 1.00 98.50 359 GLN A N 1
ATOM 2647 C CA . GLN A 1 359 ? -24.826 9.832 17.971 1.00 98.50 359 GLN A CA 1
ATOM 2648 C C . GLN A 1 359 ? -25.024 9.889 16.450 1.00 98.50 359 GLN A C 1
ATOM 2650 O O . GLN A 1 359 ? -26.097 9.526 15.969 1.00 98.50 359 GLN A O 1
ATOM 2655 N N . GLU A 1 360 ? -24.015 10.324 15.692 1.00 98.38 360 GLU A N 1
ATOM 2656 C CA . GLU A 1 360 ? -24.055 10.380 14.226 1.00 98.38 360 GLU A CA 1
ATOM 2657 C C . GLU A 1 360 ? -24.264 8.978 13.639 1.00 98.38 360 GLU A C 1
ATOM 2659 O O . GLU A 1 360 ? -25.192 8.768 12.854 1.00 98.38 360 GLU A O 1
ATOM 2664 N N . LEU A 1 361 ? -23.494 7.996 14.108 1.00 98.62 361 LEU A N 1
ATOM 2665 C CA . LEU A 1 361 ? -23.640 6.591 13.718 1.00 98.62 361 LEU A CA 1
ATOM 2666 C C . LEU A 1 361 ? -24.940 5.957 14.262 1.00 98.62 361 LEU A C 1
ATOM 2668 O O . LEU A 1 361 ? -25.424 4.962 13.721 1.00 98.62 361 LEU A O 1
ATOM 2672 N N . GLY A 1 362 ? -25.538 6.525 15.312 1.00 98.12 362 GLY A N 1
ATOM 2673 C CA . GLY A 1 362 ? -26.738 6.003 15.970 1.00 98.12 362 GLY A CA 1
ATOM 2674 C C . GLY A 1 362 ? -26.498 4.675 16.695 1.00 98.12 362 GLY A C 1
ATOM 2675 O O . GLY A 1 362 ? -27.314 3.759 16.593 1.00 98.12 362 GLY A O 1
ATOM 2676 N N . ILE A 1 363 ? -25.368 4.555 17.393 1.00 97.69 363 ILE A N 1
ATOM 2677 C CA . ILE A 1 363 ? -24.921 3.348 18.109 1.00 97.69 363 ILE A CA 1
ATOM 2678 C C . ILE A 1 363 ? -24.397 3.699 19.506 1.00 97.69 363 ILE A C 1
ATOM 2680 O O . ILE A 1 363 ? -24.079 4.843 19.797 1.00 97.69 363 ILE A O 1
ATOM 2684 N N . ASN A 1 364 ? -24.248 2.691 20.368 1.00 97.19 364 ASN A N 1
ATOM 2685 C CA . ASN A 1 364 ? -23.825 2.899 21.760 1.00 97.19 364 ASN A CA 1
ATOM 2686 C C . ASN A 1 364 ? -22.350 2.559 22.033 1.00 97.19 364 ASN A C 1
ATOM 2688 O O . ASN A 1 364 ? -21.834 2.914 23.091 1.00 97.19 364 ASN A O 1
ATOM 2692 N N . TYR A 1 365 ? -21.687 1.850 21.115 1.00 98.25 365 TYR A N 1
ATOM 2693 C CA . TYR A 1 365 ? -20.281 1.464 21.238 1.00 98.25 365 TYR A CA 1
ATOM 2694 C C . TYR A 1 365 ? -19.629 1.262 19.864 1.00 98.25 365 TYR A C 1
ATOM 2696 O O . TYR A 1 365 ? -20.305 0.876 18.904 1.00 98.25 365 TYR A O 1
ATOM 2704 N N . LEU A 1 366 ? -18.309 1.434 19.794 1.00 98.56 366 LEU A N 1
ATOM 2705 C CA . LEU A 1 366 ? -17.474 1.063 18.643 1.00 98.56 366 LEU A CA 1
ATOM 2706 C C . LEU A 1 366 ? -16.735 -0.251 18.893 1.00 98.56 366 LEU A C 1
ATOM 2708 O O . LEU A 1 366 ? -16.346 -0.543 20.029 1.00 98.56 366 LEU A O 1
ATOM 2712 N N . ASP A 1 367 ? -16.499 -1.025 17.833 1.00 98.81 367 ASP A N 1
ATOM 2713 C CA . ASP A 1 367 ? -15.640 -2.209 17.935 1.00 98.81 367 ASP A CA 1
ATOM 2714 C C . ASP A 1 367 ? -14.168 -1.810 17.944 1.00 98.81 367 ASP A C 1
ATOM 2716 O O . ASP A 1 367 ? -13.394 -2.368 18.718 1.00 98.81 367 ASP A O 1
ATOM 2720 N N . LEU A 1 368 ? -13.799 -0.777 17.184 1.00 98.75 368 LEU A N 1
ATOM 2721 C CA . LEU A 1 368 ? -12.451 -0.230 17.201 1.00 98.75 368 LEU A CA 1
ATOM 2722 C C . LEU A 1 368 ? -12.457 1.291 17.038 1.00 98.75 368 LEU A C 1
ATOM 2724 O O . LEU A 1 368 ? -13.178 1.836 16.202 1.00 98.75 368 LEU A O 1
ATOM 2728 N N . TYR A 1 369 ? -11.632 1.971 17.833 1.00 98.75 369 TYR A N 1
ATOM 2729 C CA . TYR A 1 369 ? -11.396 3.409 17.720 1.00 98.75 369 TYR A CA 1
ATOM 2730 C C . TYR A 1 369 ? -9.902 3.691 17.602 1.00 98.75 369 TYR A C 1
ATOM 2732 O O . TYR A 1 369 ? -9.097 3.059 18.293 1.00 98.75 369 TYR A O 1
ATOM 2740 N N . MET A 1 370 ? -9.520 4.612 16.718 1.00 98.06 370 MET A N 1
ATOM 2741 C CA . MET A 1 370 ? -8.108 4.858 16.416 1.00 98.06 370 MET A CA 1
ATOM 2742 C C . MET A 1 370 ? -7.734 6.331 16.290 1.00 98.06 370 MET A C 1
ATOM 2744 O O . MET A 1 370 ? -8.555 7.155 15.883 1.00 98.06 370 MET A O 1
ATOM 2748 N N . LEU A 1 371 ? -6.463 6.627 16.567 1.00 98.25 371 LEU A N 1
ATOM 2749 C CA . LEU A 1 371 ? -5.811 7.855 16.107 1.00 98.25 371 LEU A CA 1
ATOM 2750 C C . LEU A 1 371 ? -5.625 7.766 14.587 1.00 98.25 371 LEU A C 1
ATOM 2752 O O . LEU A 1 371 ? -5.068 6.779 14.103 1.00 98.25 371 LEU A O 1
ATOM 2756 N N . HIS A 1 372 ? -6.096 8.757 13.829 1.00 97.81 372 HIS A N 1
ATOM 2757 C CA . HIS A 1 372 ? -6.058 8.693 12.362 1.00 97.81 372 HIS A CA 1
ATOM 2758 C C . HIS A 1 372 ? -4.647 8.899 11.785 1.00 97.81 372 HIS A C 1
ATOM 2760 O O . HIS A 1 372 ? -4.341 8.344 10.732 1.00 97.81 372 HIS A O 1
ATOM 2766 N N . SER A 1 373 ? -3.800 9.672 12.465 1.00 95.62 373 SER A N 1
ATOM 2767 C CA . SER A 1 373 ? -2.412 9.944 12.074 1.00 95.62 373 SER A CA 1
ATOM 2768 C C . SER A 1 373 ? -1.545 10.209 13.309 1.00 95.62 373 SER A C 1
ATOM 2770 O O . SER A 1 373 ? -2.092 10.580 14.356 1.00 95.62 373 SER A O 1
ATOM 2772 N N . PRO A 1 374 ? -0.211 10.060 13.205 1.00 93.62 374 PRO A N 1
ATOM 2773 C CA . PRO A 1 374 ? 0.711 10.518 14.237 1.00 93.62 374 PRO A CA 1
ATOM 2774 C C . PRO A 1 374 ? 0.527 12.009 14.528 1.00 93.62 374 PRO A C 1
ATOM 2776 O O . PRO A 1 374 ? 0.232 12.800 13.627 1.00 93.62 374 PRO A O 1
ATOM 2779 N N . ALA A 1 375 ? 0.726 12.391 15.785 1.00 93.06 375 ALA A N 1
ATOM 2780 C CA . ALA A 1 375 ? 0.738 13.783 16.228 1.00 93.06 375 ALA A CA 1
ATOM 2781 C C . ALA A 1 375 ? 2.020 14.066 17.025 1.00 93.06 375 ALA A C 1
ATOM 2783 O O . ALA A 1 375 ? 2.872 13.191 17.181 1.00 93.06 375 ALA A O 1
ATOM 2784 N N . ASP A 1 376 ? 2.173 15.288 17.540 1.00 93.69 376 ASP A N 1
ATOM 2785 C CA . ASP A 1 376 ? 3.229 15.545 18.514 1.00 93.69 376 ASP A CA 1
ATOM 2786 C C . ASP A 1 376 ? 3.060 14.635 19.745 1.00 93.69 376 ASP A C 1
ATOM 2788 O O . ASP A 1 376 ? 1.950 14.228 20.104 1.00 93.69 376 ASP A O 1
ATOM 2792 N N . LYS A 1 377 ? 4.182 14.307 20.389 1.00 91.94 377 LYS A N 1
ATOM 2793 C CA . LYS A 1 377 ? 4.233 13.299 21.451 1.00 91.94 377 LYS A CA 1
ATOM 2794 C C . LYS A 1 377 ? 3.284 13.601 22.616 1.00 91.94 377 LYS A C 1
ATOM 2796 O O . LYS A 1 377 ? 2.652 12.677 23.121 1.00 91.94 377 LYS A O 1
ATOM 2801 N N . GLU A 1 378 ? 3.184 14.861 23.039 1.00 93.25 378 GLU A N 1
ATOM 2802 C CA . GLU A 1 378 ? 2.369 15.257 24.194 1.00 93.25 378 GLU A CA 1
ATOM 2803 C C . GLU A 1 378 ? 0.876 15.117 23.883 1.00 93.25 378 GLU A C 1
ATOM 2805 O O . GLU A 1 378 ? 0.139 14.464 24.630 1.00 93.25 378 GLU A O 1
ATOM 2810 N N . SER A 1 379 ? 0.438 15.657 22.742 1.00 93.62 379 SER A N 1
ATOM 2811 C CA . SER A 1 379 ? -0.951 15.537 22.292 1.00 93.62 379 SER A CA 1
ATOM 2812 C C . SER A 1 379 ? -1.340 14.078 22.050 1.00 93.62 379 SER A C 1
ATOM 2814 O O . SER A 1 379 ? -2.430 13.657 22.442 1.00 93.62 379 SER A O 1
ATOM 2816 N N . GLN A 1 380 ? -0.451 13.293 21.435 1.00 94.62 380 GLN A N 1
ATOM 2817 C CA . GLN A 1 380 ? -0.671 11.872 21.166 1.00 94.62 380 GLN A CA 1
ATOM 2818 C C . GLN A 1 380 ? -0.803 11.057 22.456 1.00 94.62 380 GLN A C 1
ATOM 2820 O O . GLN A 1 380 ? -1.714 10.234 22.566 1.00 94.62 380 GLN A O 1
ATOM 2825 N N . GLU A 1 381 ? 0.069 11.291 23.440 1.00 96.00 381 GLU A N 1
ATOM 2826 C CA . GLU A 1 381 ? -0.014 10.620 24.736 1.00 96.00 381 GLU A CA 1
ATOM 2827 C C . GLU A 1 381 ? -1.332 10.949 25.442 1.00 96.00 381 GLU A C 1
ATOM 2829 O O . GLU A 1 381 ? -2.068 10.035 25.824 1.00 96.00 381 GLU A O 1
ATOM 2834 N N . ALA A 1 382 ? -1.695 12.231 25.537 1.00 95.06 382 ALA A N 1
ATOM 2835 C CA . ALA A 1 382 ? -2.949 12.657 26.157 1.00 95.06 382 ALA A CA 1
ATOM 2836 C C . ALA A 1 382 ? -4.193 12.066 25.461 1.00 95.06 382 ALA A C 1
ATOM 2838 O O . ALA A 1 382 ? -5.140 11.622 26.128 1.00 95.06 382 ALA A O 1
ATOM 2839 N N . ALA A 1 383 ? -4.185 12.016 24.125 1.00 97.25 383 ALA A N 1
ATOM 2840 C CA . ALA A 1 383 ? -5.254 11.409 23.338 1.00 97.25 383 ALA A CA 1
ATOM 2841 C C . ALA A 1 383 ? -5.367 9.907 23.610 1.00 97.25 383 ALA A C 1
ATOM 2843 O O . ALA A 1 383 ? -6.460 9.414 23.900 1.00 97.25 383 ALA A O 1
ATOM 2844 N N . TRP A 1 384 ? -4.242 9.187 23.597 1.00 98.25 384 TRP A N 1
ATOM 2845 C CA . TRP A 1 384 ? -4.231 7.751 23.858 1.00 98.25 384 TRP A CA 1
ATOM 2846 C C . TRP A 1 384 ? -4.736 7.426 25.266 1.00 98.25 384 TRP A C 1
ATOM 2848 O O . TRP A 1 384 ? -5.611 6.575 25.412 1.00 98.25 384 TRP A O 1
ATOM 2858 N N . ARG A 1 385 ? -4.297 8.162 26.301 1.00 97.56 385 ARG A N 1
ATOM 2859 C CA . ARG A 1 385 ? -4.823 8.006 27.675 1.00 97.56 385 ARG A CA 1
ATOM 2860 C C . ARG A 1 385 ? -6.335 8.202 27.746 1.00 97.56 385 ARG A C 1
ATOM 2862 O O . ARG A 1 385 ? -7.035 7.471 28.448 1.00 97.56 385 ARG A O 1
ATOM 2869 N N . SER A 1 386 ? -6.853 9.174 27.001 1.00 97.75 386 SER A N 1
ATOM 2870 C CA . SER A 1 386 ? -8.294 9.419 26.921 1.00 97.75 386 SER A CA 1
ATOM 2871 C C . SER A 1 386 ? -9.029 8.259 26.240 1.00 97.75 386 SER A C 1
ATOM 2873 O O . SER A 1 386 ? -10.092 7.847 26.707 1.00 97.75 386 SER A O 1
ATOM 2875 N N . MET A 1 387 ? -8.452 7.681 25.184 1.00 98.56 387 MET A N 1
ATOM 2876 C CA . MET A 1 387 ? -8.984 6.487 24.516 1.00 98.56 387 MET A CA 1
ATOM 2877 C C . MET A 1 387 ? -8.968 5.252 25.428 1.00 98.56 387 MET A C 1
ATOM 2879 O O . MET A 1 387 ? -9.962 4.527 25.476 1.00 98.56 387 MET A O 1
ATOM 2883 N N . GLU A 1 388 ? -7.904 5.048 26.212 1.00 98.56 388 GLU A N 1
ATOM 2884 C CA . GLU A 1 388 ? -7.821 3.994 27.238 1.00 98.56 388 GLU A CA 1
ATOM 2885 C C . GLU A 1 388 ? -8.962 4.122 28.258 1.00 98.56 388 GLU A C 1
ATOM 2887 O O . GLU A 1 388 ? -9.661 3.149 28.553 1.00 98.56 388 GLU A O 1
ATOM 2892 N N . ALA A 1 389 ? -9.223 5.338 28.749 1.00 98.12 389 ALA A N 1
ATOM 2893 C CA . ALA A 1 389 ? -10.321 5.593 29.680 1.00 98.12 389 ALA A CA 1
ATOM 2894 C C . ALA A 1 389 ? -11.707 5.339 29.052 1.00 98.12 389 ALA A C 1
ATOM 2896 O O . ALA A 1 389 ? -12.624 4.869 29.730 1.00 98.12 389 ALA A O 1
ATOM 2897 N N . LEU A 1 390 ? -11.888 5.628 27.760 1.00 98.12 390 LEU A N 1
ATOM 2898 C CA . LEU A 1 390 ? -13.135 5.332 27.041 1.00 98.12 390 LEU A CA 1
ATOM 2899 C C . LEU A 1 390 ? -13.333 3.834 26.808 1.00 98.12 390 LEU A C 1
ATOM 2901 O O . LEU A 1 390 ? -14.471 3.355 26.864 1.00 98.12 390 LEU A O 1
ATOM 2905 N N . GLN A 1 391 ? -12.244 3.091 26.607 1.00 98.12 391 GLN A N 1
ATOM 2906 C CA . GLN A 1 391 ? -12.287 1.636 26.527 1.00 98.12 391 GLN A CA 1
ATOM 2907 C C . GLN A 1 391 ? -12.736 1.033 27.862 1.00 98.12 391 GLN A C 1
ATOM 2909 O O . GLN A 1 391 ? -13.641 0.200 27.893 1.00 98.12 391 GLN A O 1
ATOM 2914 N N . GLN A 1 392 ? -12.181 1.514 28.978 1.00 97.50 392 GLN A N 1
ATOM 2915 C CA . GLN A 1 392 ? -12.585 1.086 30.324 1.00 97.50 392 GLN A CA 1
ATOM 2916 C C . GLN A 1 392 ? -14.067 1.373 30.615 1.00 97.50 392 GLN A C 1
ATOM 2918 O O . GLN A 1 392 ? -14.728 0.590 31.292 1.00 97.50 392 GLN A O 1
ATOM 2923 N N . LYS A 1 393 ? -14.615 2.464 30.062 1.00 97.19 393 LYS A N 1
ATOM 2924 C CA . LYS A 1 393 ? -16.047 2.807 30.146 1.00 97.19 393 LYS A CA 1
ATOM 2925 C C . LYS A 1 393 ? -16.941 1.983 29.206 1.00 97.19 393 LYS A C 1
ATOM 2927 O O . LYS A 1 393 ? -18.152 2.184 29.204 1.00 97.19 393 LYS A O 1
ATOM 2932 N N . GLY A 1 394 ? -16.374 1.098 28.384 1.00 96.56 394 GLY A N 1
ATOM 2933 C CA . GLY A 1 394 ? -17.114 0.246 27.447 1.00 96.56 394 GLY A CA 1
ATOM 2934 C C . GLY A 1 394 ? -17.651 0.962 26.203 1.00 96.56 394 GLY A C 1
ATOM 2935 O O . GLY A 1 394 ? -18.420 0.367 25.449 1.00 96.56 394 GLY A O 1
ATOM 2936 N N . LYS A 1 395 ? -17.253 2.219 25.965 1.00 97.94 395 LYS A N 1
ATOM 2937 C CA . LYS A 1 395 ? -17.661 3.002 24.782 1.00 97.94 395 LYS A CA 1
ATOM 2938 C C . LYS A 1 395 ? -16.933 2.550 23.514 1.00 97.94 395 LYS A C 1
ATOM 2940 O O . LYS A 1 395 ? -17.475 2.647 22.415 1.00 97.94 395 LYS A O 1
ATOM 2945 N N . VAL A 1 396 ? -15.722 2.025 23.671 1.00 98.25 396 VAL A N 1
ATOM 2946 C CA . VAL A 1 396 ? -14.920 1.428 22.598 1.00 98.25 396 VAL A CA 1
ATOM 2947 C C . VAL A 1 396 ? -14.380 0.084 23.070 1.00 98.25 396 VAL A C 1
ATOM 2949 O O . VAL A 1 396 ? -14.112 -0.103 24.257 1.00 98.25 396 VAL A O 1
ATOM 2952 N N . ARG A 1 397 ? -14.259 -0.877 22.160 1.00 98.12 397 ARG A N 1
ATOM 2953 C CA . ARG A 1 397 ? -13.834 -2.241 22.491 1.00 98.12 397 ARG A CA 1
ATOM 2954 C C . ARG A 1 397 ? -12.332 -2.436 22.294 1.00 98.12 397 ARG A C 1
ATOM 2956 O O . ARG A 1 397 ? -11.645 -2.801 23.248 1.00 98.12 397 ARG A O 1
ATOM 2963 N N . SER A 1 398 ? -11.832 -2.134 21.103 1.00 98.69 398 SER A N 1
ATOM 2964 C CA . SER A 1 398 ? -10.417 -2.223 20.732 1.00 98.69 398 SER A CA 1
ATOM 2965 C C . SER A 1 398 ? -9.848 -0.843 20.402 1.00 98.69 398 SER A C 1
ATOM 2967 O O . SER A 1 398 ? -10.578 0.062 19.990 1.00 98.69 398 SER A O 1
ATOM 2969 N N . LEU A 1 399 ? -8.534 -0.687 20.572 1.00 98.75 399 LEU A N 1
ATOM 2970 C CA . LEU A 1 399 ? -7.804 0.536 20.244 1.00 98.75 399 LEU A CA 1
ATOM 2971 C C . LEU A 1 399 ? -6.759 0.254 19.167 1.00 98.75 399 LEU A C 1
ATOM 2973 O O . LEU A 1 399 ? -6.088 -0.783 19.191 1.00 98.75 399 LEU A O 1
ATOM 2977 N N . GLY A 1 400 ? -6.604 1.189 18.238 1.00 98.56 400 GLY A N 1
ATOM 2978 C CA . GLY A 1 400 ? -5.623 1.090 17.165 1.00 98.56 400 GLY A CA 1
ATOM 2979 C C . GLY A 1 400 ? -5.097 2.446 16.728 1.00 98.56 400 GLY A C 1
ATOM 2980 O O . GLY A 1 400 ? -5.450 3.483 17.288 1.00 98.56 400 GLY A O 1
ATOM 2981 N N . VAL A 1 401 ? -4.266 2.433 15.698 1.00 98.62 401 VAL A N 1
ATOM 2982 C CA . VAL A 1 401 ? -3.711 3.638 15.075 1.00 98.62 401 VAL A CA 1
ATOM 2983 C C . VAL A 1 401 ? -3.759 3.531 13.556 1.00 98.62 401 VAL A C 1
ATOM 2985 O O . VAL A 1 401 ? -3.935 2.445 13.007 1.00 98.62 401 VAL A O 1
ATOM 2988 N N . SER A 1 402 ? -3.608 4.654 12.867 1.00 98.06 402 SER A N 1
ATOM 2989 C CA . SER A 1 402 ? -3.511 4.718 11.413 1.00 98.06 402 SER A CA 1
ATOM 2990 C C . SER A 1 402 ? -2.354 5.620 11.005 1.00 98.06 402 SER A C 1
ATOM 2992 O O . SER A 1 402 ? -2.108 6.635 11.648 1.00 98.06 402 SER A O 1
ATOM 2994 N N . ASN A 1 403 ? -1.658 5.256 9.928 1.00 95.38 403 ASN A N 1
ATOM 2995 C CA . ASN A 1 403 ? -0.483 5.954 9.393 1.00 95.38 403 ASN A CA 1
ATOM 2996 C C . ASN A 1 403 ? 0.728 5.997 10.347 1.00 95.38 403 ASN A C 1
ATOM 2998 O O . ASN A 1 403 ? 1.489 6.961 10.339 1.00 95.38 403 ASN A O 1
ATOM 3002 N N . PHE A 1 404 ? 0.928 4.955 11.160 1.00 94.75 404 PHE A N 1
ATOM 3003 C CA . PHE A 1 404 ? 2.091 4.841 12.053 1.00 94.75 404 PHE A CA 1
ATOM 3004 C C . PHE A 1 404 ? 3.157 3.941 11.418 1.00 94.75 404 PHE A C 1
ATOM 3006 O O . PHE A 1 404 ? 2.839 2.848 10.939 1.00 94.75 404 PHE A O 1
ATOM 3013 N N . GLY A 1 405 ? 4.416 4.383 11.414 1.00 91.62 405 GLY A N 1
ATOM 3014 C CA . GLY A 1 405 ? 5.571 3.530 11.139 1.00 91.62 405 GLY A CA 1
ATOM 3015 C C . GLY A 1 405 ? 6.046 2.802 12.399 1.00 91.62 405 GLY A C 1
ATOM 3016 O O . GLY A 1 405 ? 5.467 2.938 13.477 1.00 91.62 405 GLY A O 1
ATOM 3017 N N . VAL A 1 406 ? 7.123 2.019 12.271 1.00 90.56 406 VAL A N 1
ATOM 3018 C CA . VAL A 1 406 ? 7.714 1.276 13.402 1.00 90.56 406 VAL A CA 1
ATOM 3019 C C . VAL A 1 406 ? 8.125 2.224 14.529 1.00 90.56 406 VAL A C 1
ATOM 3021 O O . VAL A 1 406 ? 7.786 1.983 15.682 1.00 90.56 406 VAL A O 1
ATOM 3024 N N . LYS A 1 407 ? 8.772 3.343 14.190 1.00 91.19 407 LYS A N 1
ATOM 3025 C CA . LYS A 1 407 ? 9.201 4.348 15.166 1.00 91.19 407 LYS A CA 1
ATOM 3026 C C . LYS A 1 407 ? 8.017 4.924 15.948 1.00 91.19 407 LYS A C 1
ATOM 3028 O O . LYS A 1 407 ? 8.055 4.964 17.174 1.00 91.19 407 LYS A O 1
ATOM 3033 N N . GLU A 1 408 ? 6.958 5.352 15.262 1.00 94.25 408 GLU A N 1
ATOM 3034 C CA . GLU A 1 408 ? 5.782 5.925 15.926 1.00 94.25 408 GLU A CA 1
ATOM 3035 C C . GLU A 1 408 ? 5.059 4.881 16.792 1.00 94.25 408 GLU A C 1
ATOM 3037 O O . GLU A 1 408 ? 4.544 5.213 17.864 1.00 94.25 408 GLU A O 1
ATOM 3042 N N . LEU A 1 409 ? 5.039 3.611 16.362 1.00 95.56 409 LEU A N 1
ATOM 3043 C CA . LEU A 1 409 ? 4.525 2.509 17.176 1.00 95.56 409 LEU A CA 1
ATOM 3044 C C . LEU A 1 409 ? 5.371 2.308 18.436 1.00 95.56 409 LEU A C 1
ATOM 3046 O O . LEU A 1 409 ? 4.801 2.215 19.517 1.00 95.56 409 LEU A O 1
ATOM 3050 N N . GLU A 1 410 ? 6.699 2.284 18.341 1.00 94.88 410 GLU A N 1
ATOM 3051 C CA . GLU A 1 410 ? 7.584 2.152 19.506 1.00 94.88 410 GLU A CA 1
ATOM 3052 C C . GLU A 1 410 ? 7.401 3.303 20.504 1.00 94.88 410 GLU A C 1
ATOM 3054 O O . GLU A 1 410 ? 7.293 3.069 21.712 1.00 94.88 410 GLU A O 1
ATOM 3059 N N . GLU A 1 411 ? 7.296 4.537 20.007 1.00 95.06 411 GLU A N 1
ATOM 3060 C CA . GLU A 1 411 ? 7.037 5.718 20.834 1.00 95.06 411 GLU A CA 1
ATOM 3061 C C . GLU A 1 411 ? 5.694 5.620 21.568 1.00 95.06 411 GLU A C 1
ATOM 3063 O O . GLU A 1 411 ? 5.628 5.906 22.767 1.00 95.06 411 GLU A O 1
ATOM 3068 N N . LEU A 1 412 ? 4.637 5.165 20.887 1.00 97.25 412 LEU A N 1
ATOM 3069 C CA . LEU A 1 412 ? 3.331 4.909 21.495 1.00 97.25 412 LEU A CA 1
ATOM 3070 C C . LEU A 1 412 ? 3.397 3.775 22.528 1.00 97.25 412 LEU A C 1
ATOM 3072 O O . LEU A 1 412 ? 2.892 3.898 23.648 1.00 97.25 412 LEU A O 1
ATOM 3076 N N . MET A 1 413 ? 4.046 2.668 22.170 1.00 96.62 413 MET A N 1
ATOM 3077 C CA . MET A 1 413 ? 4.204 1.489 23.020 1.00 96.62 413 MET A CA 1
ATOM 3078 C C . MET A 1 413 ? 4.963 1.813 24.310 1.00 96.62 413 MET A C 1
ATOM 3080 O O . MET A 1 413 ? 4.711 1.154 25.321 1.00 96.62 413 MET A O 1
ATOM 3084 N N . ALA A 1 414 ? 5.841 2.819 24.315 1.00 96.81 414 ALA A N 1
ATOM 3085 C CA . ALA A 1 414 ? 6.609 3.218 25.492 1.00 96.81 414 ALA A CA 1
ATOM 3086 C C . ALA A 1 414 ? 5.736 3.737 26.648 1.00 96.81 414 ALA A C 1
ATOM 3088 O O . ALA A 1 414 ? 6.080 3.514 27.809 1.00 96.81 414 ALA A O 1
ATOM 3089 N N . PHE A 1 415 ? 4.604 4.387 26.358 1.00 96.06 415 PHE A N 1
ATOM 3090 C CA . PHE A 1 415 ? 3.704 4.904 27.395 1.00 96.06 415 PHE A CA 1
ATOM 3091 C C . PHE A 1 415 ? 2.351 4.183 27.450 1.00 96.06 415 PHE A C 1
ATOM 3093 O O . PHE A 1 415 ? 1.754 4.133 28.524 1.00 96.06 415 PHE A O 1
ATOM 3100 N N . ALA A 1 416 ? 1.866 3.587 26.357 1.00 97.88 416 ALA A N 1
ATOM 3101 C CA . ALA A 1 416 ? 0.558 2.932 26.309 1.00 97.88 416 ALA A CA 1
ATOM 3102 C C . ALA A 1 416 ? 0.394 1.852 27.398 1.00 97.88 416 ALA A C 1
ATOM 3104 O O . ALA A 1 416 ? 1.197 0.917 27.495 1.00 97.88 416 ALA A O 1
ATOM 3105 N N . THR A 1 417 ? -0.668 1.947 28.195 1.00 97.75 417 THR A N 1
ATOM 3106 C CA . THR A 1 417 ? -1.088 0.898 29.134 1.00 97.75 417 THR A CA 1
ATOM 3107 C C . THR A 1 417 ? -1.904 -0.165 28.404 1.00 97.75 417 THR A C 1
ATOM 3109 O O . THR A 1 417 ? -1.643 -1.356 28.565 1.00 97.75 417 THR A O 1
ATOM 3112 N N . VAL A 1 418 ? -2.841 0.255 27.553 1.00 97.94 418 VAL A N 1
ATOM 3113 C CA . VAL A 1 418 ? -3.522 -0.613 26.589 1.00 97.94 418 VAL A CA 1
ATOM 3114 C C . VAL A 1 418 ? -2.764 -0.491 25.278 1.00 97.94 418 VAL A C 1
ATOM 3116 O O . VAL A 1 418 ? -2.754 0.570 24.657 1.00 97.94 418 VAL A O 1
ATOM 3119 N N . LYS A 1 419 ? -2.084 -1.563 24.869 1.00 98.12 419 LYS A N 1
ATOM 3120 C CA . LYS A 1 419 ? -1.310 -1.565 23.622 1.00 98.12 419 LYS A CA 1
ATOM 3121 C C . LYS A 1 419 ? -2.248 -1.510 22.406 1.00 98.12 419 LYS A C 1
ATOM 3123 O O . LYS A 1 419 ? -3.311 -2.136 22.457 1.00 98.12 419 LYS A O 1
ATOM 3128 N N . PRO A 1 420 ? -1.887 -0.794 21.322 1.00 98.31 420 PRO A N 1
ATOM 3129 C CA . PRO A 1 420 ? -2.636 -0.861 20.073 1.00 98.31 420 PRO A CA 1
ATOM 3130 C C . PRO A 1 420 ? -2.666 -2.311 19.584 1.00 98.31 420 PRO A C 1
ATOM 3132 O O . PRO A 1 420 ? -1.633 -2.970 19.518 1.00 98.31 420 PRO A O 1
ATOM 3135 N N . VAL A 1 421 ? -3.846 -2.806 19.219 1.00 98.50 421 VAL A N 1
ATOM 3136 C CA . VAL A 1 421 ? -4.000 -4.163 18.654 1.00 98.50 421 VAL A CA 1
ATOM 3137 C C . VAL A 1 421 ? -4.111 -4.141 17.133 1.00 98.50 421 VAL A C 1
ATOM 3139 O O . VAL A 1 421 ? -4.308 -5.176 16.501 1.00 98.50 421 VAL A O 1
ATOM 3142 N N . TYR A 1 422 ? -4.025 -2.948 16.548 1.00 98.38 422 TYR A N 1
ATOM 3143 C CA . TYR A 1 422 ? -4.382 -2.692 15.169 1.00 98.38 422 TYR A CA 1
ATOM 3144 C C . TYR A 1 422 ? -3.638 -1.473 14.611 1.00 98.38 422 TYR A C 1
ATOM 3146 O O . TYR A 1 422 ? -3.586 -0.429 15.269 1.00 98.38 422 TYR A O 1
ATOM 3154 N N . VAL A 1 423 ? -3.121 -1.591 13.386 1.00 98.31 423 VAL A N 1
ATOM 3155 C CA . VAL A 1 423 ? -2.528 -0.483 12.624 1.00 98.31 423 VAL A CA 1
ATOM 3156 C C . VAL A 1 423 ? -3.078 -0.462 11.199 1.00 98.31 423 VAL A C 1
ATOM 3158 O O . VAL A 1 423 ? -2.978 -1.455 10.481 1.00 98.31 423 VAL A O 1
ATOM 3161 N N . GLN A 1 424 ? -3.658 0.660 10.773 1.00 98.25 424 GLN A N 1
ATOM 3162 C CA . GLN A 1 424 ? -4.170 0.844 9.413 1.00 98.25 424 GLN A CA 1
ATOM 3163 C C . GLN A 1 424 ? -3.258 1.759 8.593 1.00 98.25 424 GLN A C 1
ATOM 3165 O O . GLN A 1 424 ? -3.178 2.955 8.847 1.00 98.25 424 GLN A O 1
ATOM 3170 N N . ASN A 1 425 ? -2.605 1.208 7.572 1.00 95.19 425 ASN A N 1
ATOM 3171 C CA . ASN A 1 425 ? -1.657 1.928 6.721 1.00 95.19 425 ASN A CA 1
ATOM 3172 C C . ASN A 1 425 ? -1.970 1.717 5.237 1.00 95.19 425 ASN A C 1
ATOM 3174 O O . ASN A 1 425 ? -2.661 0.769 4.850 1.00 95.19 425 ASN A O 1
ATOM 3178 N N . LYS A 1 426 ? -1.449 2.606 4.383 1.00 92.38 426 LYS A N 1
ATOM 3179 C CA . LYS A 1 426 ? -1.517 2.411 2.934 1.00 92.38 426 LYS A CA 1
ATOM 3180 C C . LYS A 1 426 ? -0.765 1.127 2.600 1.00 92.38 426 LYS A C 1
ATOM 3182 O O . LYS A 1 426 ? 0.389 0.995 2.988 1.00 92.38 426 LYS A O 1
ATOM 3187 N N . PHE A 1 427 ? -1.398 0.222 1.864 1.00 91.94 427 PHE A N 1
ATOM 3188 C CA . PHE A 1 427 ? -0.796 -1.068 1.540 1.00 91.94 427 PHE A CA 1
ATOM 3189 C C . PHE A 1 427 ? -1.063 -1.450 0.088 1.00 91.94 427 PHE A C 1
ATOM 3191 O O . PHE A 1 427 ? -2.127 -1.971 -0.222 1.00 91.94 427 PHE A O 1
ATOM 3198 N N . SER A 1 428 ? -0.117 -1.196 -0.809 1.00 91.50 428 SER A N 1
ATOM 3199 C CA . SER A 1 428 ? -0.176 -1.588 -2.221 1.00 91.50 428 SER A CA 1
ATOM 3200 C C . SER A 1 428 ? 1.086 -2.349 -2.627 1.00 91.50 428 SER A C 1
ATOM 3202 O O . SER A 1 428 ? 2.083 -2.350 -1.910 1.00 91.50 428 SER A O 1
ATOM 3204 N N . ILE A 1 429 ? 1.076 -2.939 -3.822 1.00 88.81 429 ILE A N 1
ATOM 3205 C CA . ILE A 1 429 ? 2.246 -3.608 -4.426 1.00 88.81 429 ILE A CA 1
ATOM 3206 C C . ILE A 1 429 ? 3.466 -2.695 -4.640 1.00 88.81 429 ILE A C 1
ATOM 3208 O O . ILE A 1 429 ? 4.547 -3.193 -4.933 1.00 88.81 429 ILE A O 1
ATOM 3212 N N . TYR A 1 430 ? 3.303 -1.376 -4.501 1.00 86.56 430 TYR A N 1
ATOM 3213 C CA . TYR A 1 430 ? 4.392 -0.395 -4.567 1.00 86.56 430 TYR A CA 1
ATOM 3214 C C . TYR A 1 430 ? 4.644 0.319 -3.231 1.00 86.56 430 TYR A C 1
ATOM 3216 O O . TYR A 1 430 ? 5.536 1.152 -3.138 1.00 86.56 430 TYR A O 1
ATOM 3224 N N . THR A 1 431 ? 3.815 0.078 -2.216 1.00 82.38 431 THR A N 1
ATOM 3225 C CA . THR A 1 431 ? 3.934 0.688 -0.883 1.00 82.38 431 THR A CA 1
ATOM 3226 C C . THR A 1 431 ? 3.332 -0.287 0.133 1.00 82.38 431 THR A C 1
ATOM 3228 O O . THR A 1 431 ? 2.156 -0.140 0.481 1.00 82.38 431 THR A O 1
ATOM 3231 N N . PRO A 1 432 ? 4.064 -1.332 0.555 1.00 82.12 432 PRO A N 1
ATOM 3232 C CA . PRO A 1 432 ? 3.521 -2.438 1.345 1.00 82.12 432 PRO A CA 1
ATOM 3233 C C . PRO A 1 432 ? 3.430 -2.127 2.853 1.00 82.12 432 PRO A C 1
ATOM 3235 O O . PRO A 1 432 ? 3.805 -2.932 3.702 1.00 82.12 432 PRO A O 1
ATOM 3238 N N . GLY A 1 433 ? 2.826 -0.989 3.209 1.00 75.94 433 GLY A N 1
ATOM 3239 C CA . GLY A 1 433 ? 2.516 -0.629 4.599 1.00 75.94 433 GLY A CA 1
ATOM 3240 C C . GLY A 1 433 ? 3.456 0.400 5.216 1.00 75.94 433 GLY A C 1
ATOM 3241 O O . GLY A 1 433 ? 3.039 1.116 6.134 1.00 75.94 433 GLY A O 1
ATOM 3242 N N . GLU A 1 434 ? 4.691 0.513 4.728 1.00 75.31 434 GLU A N 1
ATOM 3243 C CA . GLU A 1 434 ? 5.674 1.453 5.261 1.00 75.31 434 GLU A CA 1
ATOM 3244 C C . GLU A 1 434 ? 5.260 2.911 5.000 1.00 75.31 434 GLU A C 1
ATOM 3246 O O . GLU A 1 434 ? 5.016 3.322 3.867 1.00 75.31 434 GLU A O 1
ATOM 3251 N N . GLN A 1 435 ? 5.193 3.713 6.068 1.00 66.19 435 GLN A N 1
ATOM 3252 C CA . GLN A 1 435 ? 4.997 5.168 5.968 1.00 66.19 435 GLN A CA 1
ATOM 3253 C C . GLN A 1 435 ? 6.310 5.898 5.661 1.00 66.19 435 GLN A C 1
ATOM 3255 O O . GLN A 1 435 ? 6.314 6.946 5.020 1.00 66.19 435 GLN A O 1
ATOM 3260 N N . GLN A 1 436 ? 7.425 5.333 6.125 1.00 59.53 436 GLN A N 1
ATOM 3261 C CA . GLN A 1 436 ? 8.786 5.780 5.858 1.00 59.53 436 GLN A CA 1
ATOM 3262 C C . GLN A 1 436 ? 9.641 4.540 5.607 1.00 59.53 436 GLN A C 1
ATOM 3264 O O . GLN A 1 436 ? 9.516 3.549 6.328 1.00 59.53 436 GLN A O 1
ATOM 3269 N N . LEU A 1 437 ? 10.504 4.598 4.592 1.00 54.72 437 LEU A N 1
ATOM 3270 C CA . LEU A 1 437 ? 11.478 3.541 4.339 1.00 54.72 437 LEU A CA 1
ATOM 3271 C C . LEU A 1 437 ? 12.483 3.521 5.498 1.00 54.72 437 LEU A C 1
ATOM 3273 O O . LEU A 1 437 ? 13.139 4.525 5.773 1.00 54.72 437 LEU A O 1
ATOM 3277 N N . GLY A 1 438 ? 12.580 2.386 6.183 1.00 53.03 438 GLY A N 1
ATOM 3278 C CA . GLY A 1 438 ? 13.479 2.173 7.314 1.00 53.03 438 GLY A CA 1
ATOM 3279 C C . GLY A 1 438 ? 14.058 0.762 7.303 1.00 53.03 438 GLY A C 1
ATOM 3280 O O . GLY A 1 438 ? 13.720 -0.048 6.443 1.00 53.03 438 GLY A O 1
ATOM 3281 N N . GLU A 1 439 ? 14.937 0.465 8.260 1.00 52.47 439 GLU A N 1
ATOM 3282 C CA . GLU A 1 439 ? 15.597 -0.847 8.361 1.00 52.47 439 GLU A CA 1
ATOM 3283 C C . GLU A 1 439 ? 14.629 -1.974 8.769 1.00 52.47 439 GLU A C 1
ATOM 3285 O O . GLU A 1 439 ? 14.849 -3.133 8.421 1.00 52.47 439 GLU A O 1
ATOM 3290 N N . SER A 1 440 ? 13.542 -1.636 9.472 1.00 65.31 440 SER A N 1
ATOM 3291 C CA . SER A 1 440 ? 12.580 -2.595 10.026 1.00 65.31 440 SER A CA 1
ATOM 3292 C C . SER A 1 440 ? 11.266 -2.607 9.244 1.00 65.31 440 SER A C 1
ATOM 3294 O O . SER A 1 440 ? 10.613 -1.574 9.096 1.00 65.31 440 SER A O 1
ATOM 3296 N N . SER A 1 441 ? 10.830 -3.793 8.810 1.00 81.94 441 SER A N 1
ATOM 3297 C CA . SER A 1 441 ? 9.520 -3.981 8.174 1.00 81.94 441 SER A CA 1
ATOM 3298 C C . SER A 1 441 ? 8.381 -3.789 9.180 1.00 81.94 441 SER A C 1
ATOM 3300 O O . SER A 1 441 ? 8.366 -4.417 10.245 1.00 81.94 441 SER A O 1
ATOM 3302 N N . LEU A 1 442 ? 7.376 -2.989 8.807 1.00 84.31 442 LEU A N 1
ATOM 3303 C CA . LEU A 1 442 ? 6.157 -2.814 9.604 1.00 84.31 442 LEU A CA 1
ATOM 3304 C C . LEU A 1 442 ? 5.435 -4.147 9.832 1.00 84.31 442 LEU A C 1
ATOM 3306 O O . LEU A 1 442 ? 4.947 -4.394 10.931 1.00 84.31 442 LEU A O 1
ATOM 3310 N N . LEU A 1 443 ? 5.369 -5.011 8.814 1.00 85.75 443 LEU A N 1
ATOM 3311 C CA . LEU A 1 443 ? 4.700 -6.310 8.919 1.00 85.75 443 LEU A CA 1
ATOM 3312 C C . LEU A 1 443 ? 5.393 -7.226 9.931 1.00 85.75 443 LEU A C 1
ATOM 3314 O O . LEU A 1 443 ? 4.717 -7.896 10.713 1.00 85.75 443 LEU A O 1
ATOM 3318 N N . ALA A 1 444 ? 6.729 -7.243 9.928 1.00 85.75 444 ALA A N 1
ATOM 3319 C CA . ALA A 1 444 ? 7.512 -8.017 10.887 1.00 85.75 444 ALA A CA 1
ATOM 3320 C C . ALA A 1 444 ? 7.286 -7.500 12.314 1.00 85.75 444 ALA A C 1
ATOM 3322 O O . ALA A 1 444 ? 6.872 -8.266 13.186 1.00 85.75 444 ALA A O 1
ATOM 3323 N N . TYR A 1 445 ? 7.432 -6.187 12.516 1.00 88.69 445 TYR A N 1
ATOM 3324 C CA . TYR A 1 445 ? 7.201 -5.549 13.811 1.00 88.69 445 TYR A CA 1
ATOM 3325 C C . TYR A 1 445 ? 5.778 -5.794 14.333 1.00 88.69 445 TYR A C 1
ATOM 3327 O O . TYR A 1 445 ? 5.580 -6.156 15.496 1.00 88.69 445 TYR A O 1
ATOM 3335 N N . ALA A 1 446 ? 4.768 -5.627 13.476 1.00 92.38 446 ALA A N 1
ATOM 3336 C CA . ALA A 1 446 ? 3.372 -5.832 13.835 1.00 92.38 446 ALA A CA 1
ATOM 3337 C C . ALA A 1 446 ? 3.102 -7.290 14.234 1.00 92.38 446 ALA A C 1
ATOM 3339 O O . ALA A 1 446 ? 2.434 -7.535 15.238 1.00 92.38 446 ALA A O 1
ATOM 3340 N N . ARG A 1 447 ? 3.678 -8.265 13.516 1.00 91.62 447 ARG A N 1
ATOM 3341 C CA . ARG A 1 447 ? 3.571 -9.691 13.858 1.00 91.62 447 ARG A CA 1
ATOM 3342 C C . ARG A 1 447 ? 4.183 -9.994 15.225 1.00 91.62 447 ARG A C 1
ATOM 3344 O O . ARG A 1 447 ? 3.533 -10.649 16.040 1.00 91.62 447 ARG A O 1
ATOM 3351 N N . GLU A 1 448 ? 5.394 -9.508 15.488 1.00 94.12 448 GLU A N 1
ATOM 3352 C CA . GLU A 1 448 ? 6.087 -9.693 16.773 1.00 94.12 448 GLU A CA 1
ATOM 3353 C C . GLU A 1 448 ? 5.294 -9.103 17.946 1.00 94.12 448 GLU A C 1
ATOM 3355 O O . GLU A 1 448 ? 5.210 -9.707 19.017 1.00 94.12 448 GLU A O 1
ATOM 3360 N N . ASN A 1 449 ? 4.640 -7.963 17.718 1.00 96.12 449 ASN A N 1
ATOM 3361 C CA . ASN A 1 449 ? 3.866 -7.244 18.728 1.00 96.12 449 ASN A CA 1
ATOM 3362 C C . ASN A 1 449 ? 2.366 -7.594 18.737 1.00 96.12 449 ASN A C 1
ATOM 3364 O O . ASN A 1 449 ? 1.605 -6.986 19.489 1.00 96.12 449 ASN A O 1
ATOM 3368 N N . LYS A 1 450 ? 1.929 -8.587 17.947 1.00 96.56 450 LYS A N 1
ATOM 3369 C CA . LYS A 1 450 ? 0.521 -9.026 17.828 1.00 96.56 450 LYS A CA 1
ATOM 3370 C C . LYS A 1 450 ? -0.445 -7.894 17.439 1.00 96.56 450 LYS A C 1
ATOM 3372 O O . LYS A 1 450 ? -1.576 -7.829 17.921 1.00 96.56 450 LYS A O 1
ATOM 3377 N N . ILE A 1 451 ? 0.005 -7.013 16.555 1.00 97.88 451 ILE A N 1
ATOM 3378 C CA . ILE A 1 451 ? -0.772 -5.912 15.989 1.00 97.88 451 ILE A CA 1
ATOM 3379 C C . ILE A 1 451 ? -1.323 -6.371 14.637 1.00 97.88 451 ILE A C 1
ATOM 3381 O O . ILE A 1 451 ? -0.563 -6.744 13.743 1.00 97.88 451 ILE A O 1
ATOM 3385 N N . GLN A 1 452 ? -2.643 -6.335 14.460 1.00 98.19 452 GLN A N 1
ATOM 3386 C CA . GLN A 1 452 ? -3.254 -6.637 13.168 1.00 98.19 452 GLN A CA 1
ATOM 3387 C C . GLN A 1 452 ? -3.045 -5.467 12.202 1.00 98.19 452 GLN A C 1
ATOM 3389 O O . GLN A 1 452 ? -3.478 -4.346 12.463 1.00 98.19 452 GLN A O 1
ATOM 3394 N N . VAL A 1 453 ? -2.414 -5.733 11.061 1.00 97.25 453 VAL A N 1
ATOM 3395 C CA . VAL A 1 453 ? -2.231 -4.729 10.007 1.00 97.25 453 VAL A CA 1
ATOM 3396 C C . VAL A 1 453 ? -3.470 -4.681 9.119 1.00 97.25 453 VAL A C 1
ATOM 3398 O O . VAL A 1 453 ? -3.988 -5.727 8.713 1.00 97.25 453 VAL A O 1
ATOM 3401 N N . MET A 1 454 ? -3.925 -3.475 8.790 1.00 97.50 454 MET A N 1
ATOM 3402 C CA . MET A 1 454 ? -4.955 -3.231 7.790 1.00 97.50 454 MET A CA 1
ATOM 3403 C C . MET A 1 454 ? -4.448 -2.354 6.653 1.00 97.50 454 MET A C 1
ATOM 3405 O O . MET A 1 454 ? -3.998 -1.231 6.866 1.00 97.50 454 MET A O 1
ATOM 3409 N N . GLY A 1 455 ? -4.591 -2.855 5.434 1.00 96.50 455 GLY A N 1
ATOM 3410 C CA . GLY A 1 455 ? -4.259 -2.169 4.204 1.00 96.50 455 GLY A CA 1
ATOM 3411 C C . GLY A 1 455 ? -5.418 -1.346 3.659 1.00 96.50 455 GLY A C 1
ATOM 3412 O O . GLY A 1 455 ? -6.416 -1.902 3.189 1.00 96.50 455 GLY A O 1
ATOM 3413 N N . TYR A 1 456 ? -5.265 -0.023 3.652 1.00 96.62 456 TYR A N 1
ATOM 3414 C CA . TYR A 1 456 ? -6.119 0.864 2.860 1.00 96.62 456 TYR A CA 1
ATOM 3415 C C . TYR A 1 456 ? -5.456 1.202 1.516 1.00 96.62 456 TYR A C 1
ATOM 3417 O O . TYR A 1 456 ? -4.245 1.060 1.339 1.00 96.62 456 TYR A O 1
ATOM 3425 N N . SER A 1 457 ? -6.247 1.684 0.549 1.00 95.38 457 SER A N 1
ATOM 3426 C CA . SER A 1 457 ? -5.733 2.165 -0.746 1.00 95.38 457 SER A CA 1
ATOM 3427 C C . SER A 1 457 ? -4.923 1.128 -1.545 1.00 95.38 457 SER A C 1
ATOM 3429 O O . SER A 1 457 ? -4.013 1.498 -2.287 1.00 95.38 457 SER A O 1
ATOM 3431 N N . VAL A 1 458 ? -5.296 -0.155 -1.447 1.00 95.94 458 VAL A N 1
ATOM 3432 C CA . VAL A 1 458 ? -4.598 -1.287 -2.089 1.00 95.94 458 VAL A CA 1
ATOM 3433 C C . VAL A 1 458 ? -4.431 -1.125 -3.598 1.00 95.94 458 VAL A C 1
ATOM 3435 O O . VAL A 1 458 ? -3.382 -1.433 -4.159 1.00 95.94 458 VAL A O 1
ATOM 3438 N N . ILE A 1 459 ? -5.452 -0.575 -4.250 1.00 95.06 459 ILE A N 1
ATOM 3439 C CA . ILE A 1 459 ? -5.495 -0.355 -5.701 1.00 95.06 459 ILE A CA 1
ATOM 3440 C C . ILE A 1 459 ? -5.229 1.103 -6.103 1.00 95.06 459 ILE A C 1
ATOM 3442 O O . ILE A 1 459 ? -5.352 1.447 -7.275 1.00 95.06 459 ILE A O 1
ATOM 3446 N N . ASN A 1 460 ? -4.920 1.983 -5.144 1.00 91.50 460 ASN A N 1
ATOM 3447 C CA . ASN A 1 460 ? -4.727 3.409 -5.405 1.00 91.50 460 ASN A CA 1
ATOM 3448 C C . ASN A 1 460 ? -3.243 3.699 -5.719 1.00 91.50 460 ASN A C 1
ATOM 3450 O O . ASN A 1 460 ? -2.385 3.341 -4.901 1.00 91.50 460 ASN A O 1
ATOM 3454 N N . PRO A 1 461 ? -2.933 4.370 -6.849 1.00 87.56 461 PRO A N 1
ATOM 3455 C CA . PRO A 1 461 ? -1.557 4.662 -7.257 1.00 87.56 461 PRO A CA 1
ATOM 3456 C C . PRO A 1 461 ? -0.830 5.652 -6.336 1.00 87.56 461 PRO A C 1
ATOM 3458 O O . PRO A 1 461 ? 0.379 5.536 -6.161 1.00 87.56 461 PRO A O 1
ATOM 3461 N N . TRP A 1 462 ? -1.542 6.590 -5.703 1.00 85.12 462 TRP A N 1
ATOM 3462 C CA . TRP A 1 462 ? -0.949 7.699 -4.945 1.00 85.12 462 TRP A CA 1
ATOM 3463 C C . TRP A 1 462 ? -0.013 7.219 -3.823 1.00 85.12 462 TRP A C 1
ATOM 3465 O O . TRP A 1 462 ? -0.402 6.304 -3.116 1.00 85.12 462 TRP A O 1
ATOM 3475 N N . PRO A 1 463 ? 1.152 7.832 -3.559 1.00 81.88 463 PRO A N 1
ATOM 3476 C CA . PRO A 1 463 ? 1.661 9.044 -4.195 1.00 81.88 463 PRO A CA 1
ATOM 3477 C C . PRO A 1 463 ? 2.394 8.782 -5.515 1.00 81.88 463 PRO A C 1
ATOM 3479 O O . PRO A 1 463 ? 2.868 9.729 -6.136 1.00 81.88 463 PRO A O 1
ATOM 3482 N N . LEU A 1 464 ? 2.498 7.523 -5.948 1.00 86.00 464 LEU A N 1
ATOM 3483 C CA . LEU A 1 464 ? 3.092 7.164 -7.230 1.00 86.00 464 LEU A CA 1
ATOM 3484 C C . LEU A 1 464 ? 2.102 7.396 -8.379 1.00 86.00 464 LEU A C 1
ATOM 3486 O O . LEU A 1 464 ? 0.901 7.578 -8.177 1.00 86.00 464 LEU A O 1
ATOM 3490 N N . LEU A 1 465 ? 2.623 7.377 -9.606 1.00 91.25 465 LEU A N 1
ATOM 3491 C CA . LEU A 1 465 ? 1.815 7.500 -10.824 1.00 91.25 465 LEU A CA 1
ATOM 3492 C C . LEU A 1 465 ? 1.515 6.144 -11.478 1.00 91.25 465 LEU A C 1
ATOM 3494 O O . LEU A 1 465 ? 0.865 6.123 -12.514 1.00 91.25 465 LEU A O 1
ATOM 3498 N N . LEU A 1 466 ? 1.986 5.030 -10.901 1.00 92.19 466 LEU A N 1
ATOM 3499 C CA . LEU A 1 466 ? 1.787 3.667 -11.409 1.00 92.19 466 LEU A CA 1
ATOM 3500 C C . LEU A 1 466 ? 0.421 3.120 -10.946 1.00 92.19 466 LEU A C 1
ATOM 3502 O O . LEU A 1 466 ? 0.273 2.862 -9.749 1.00 92.19 466 LEU A O 1
ATOM 3506 N N . PRO A 1 467 ? -0.576 2.922 -11.833 1.00 94.69 467 PRO A N 1
ATOM 3507 C CA . PRO A 1 467 ? -1.868 2.346 -11.463 1.00 94.69 467 PRO A CA 1
ATOM 3508 C C . PRO A 1 467 ? -1.769 0.824 -11.255 1.00 94.69 467 PRO A C 1
ATOM 3510 O O . PRO A 1 467 ? -1.613 0.092 -12.233 1.00 94.69 467 PRO A O 1
ATOM 3513 N N . PRO A 1 468 ? -1.937 0.304 -10.017 1.00 95.25 468 PRO A N 1
ATOM 3514 C CA . PRO A 1 468 ? -1.739 -1.121 -9.727 1.00 95.25 468 PRO A CA 1
ATOM 3515 C C . PRO A 1 468 ? -2.629 -2.063 -10.546 1.00 95.25 468 PRO A C 1
ATOM 3517 O O . PRO A 1 468 ? -2.225 -3.170 -10.882 1.00 95.25 468 PRO A O 1
ATOM 3520 N N . MET A 1 469 ? -3.855 -1.639 -10.872 1.00 95.69 469 MET A N 1
ATOM 3521 C CA . MET A 1 469 ? -4.807 -2.466 -11.625 1.00 95.69 469 MET A CA 1
ATOM 3522 C C . MET A 1 469 ? -4.455 -2.613 -13.110 1.00 95.69 469 MET A C 1
ATOM 3524 O O . MET A 1 469 ? -4.974 -3.514 -13.765 1.00 95.69 469 MET A O 1
ATOM 3528 N N . GLU A 1 470 ? -3.612 -1.727 -13.640 1.00 96.62 470 GLU A N 1
ATOM 3529 C CA . GLU A 1 470 ? -3.210 -1.716 -15.049 1.00 96.62 470 GLU A CA 1
ATOM 3530 C C . GLU A 1 470 ? -1.804 -2.290 -15.258 1.00 96.62 470 GLU A C 1
ATOM 3532 O O . GLU A 1 470 ? -1.412 -2.530 -16.400 1.00 96.62 470 GLU A O 1
ATOM 3537 N N . ASP A 1 471 ? -1.062 -2.542 -14.174 1.00 96.81 471 ASP A N 1
ATOM 3538 C CA . ASP A 1 471 ? 0.277 -3.119 -14.231 1.00 96.81 471 ASP A CA 1
ATOM 3539 C C . ASP A 1 471 ? 0.245 -4.458 -14.995 1.00 96.81 471 ASP A C 1
ATOM 3541 O O . ASP A 1 471 ? -0.475 -5.383 -14.592 1.00 96.81 471 ASP A O 1
ATOM 3545 N N . PRO A 1 472 ? 1.021 -4.612 -16.088 1.00 96.38 472 PRO A N 1
ATOM 3546 C CA . PRO A 1 472 ? 1.002 -5.830 -16.889 1.00 96.38 472 PRO A CA 1
ATOM 3547 C C . PRO A 1 472 ? 1.335 -7.111 -16.118 1.00 96.38 472 PRO A C 1
ATOM 3549 O O . PRO A 1 472 ? 0.856 -8.174 -16.517 1.00 96.38 472 PRO A O 1
ATOM 3552 N N . HIS A 1 473 ? 2.094 -7.040 -15.019 1.00 94.00 473 HIS A N 1
ATOM 3553 C CA . HIS A 1 473 ? 2.325 -8.192 -14.141 1.00 94.00 473 HIS A CA 1
ATOM 3554 C C . HIS A 1 473 ? 1.039 -8.596 -13.423 1.00 94.00 473 HIS A C 1
ATOM 3556 O O . HIS A 1 473 ? 0.664 -9.768 -13.444 1.00 94.00 473 HIS A O 1
ATOM 3562 N N . VAL A 1 474 ? 0.329 -7.626 -12.841 1.00 96.00 474 VAL A N 1
ATOM 3563 C CA . VAL A 1 474 ? -0.933 -7.858 -12.124 1.00 96.00 474 VAL A CA 1
ATOM 3564 C C . VAL A 1 474 ? -1.998 -8.377 -13.083 1.00 96.00 474 VAL A C 1
ATOM 3566 O O . VAL A 1 474 ? -2.670 -9.359 -12.774 1.00 96.00 474 VAL A O 1
ATOM 3569 N N . VAL A 1 475 ? -2.118 -7.780 -14.272 1.00 95.75 475 VAL A N 1
ATOM 3570 C CA . VAL A 1 475 ? -3.067 -8.219 -15.308 1.00 95.75 475 VAL A CA 1
ATOM 3571 C C . VAL A 1 475 ? -2.775 -9.654 -15.756 1.00 95.75 475 VAL A C 1
ATOM 3573 O O . VAL A 1 475 ? -3.701 -10.458 -15.884 1.00 95.75 475 VAL A O 1
ATOM 3576 N N . ALA A 1 476 ? -1.501 -10.001 -15.968 1.00 91.38 476 ALA A N 1
ATOM 3577 C CA . ALA A 1 476 ? -1.112 -11.357 -16.348 1.00 91.38 476 ALA A CA 1
ATOM 3578 C C . ALA A 1 476 ? -1.438 -12.382 -15.251 1.00 91.38 476 ALA A C 1
ATOM 3580 O O . ALA A 1 476 ? -1.932 -13.466 -15.560 1.00 91.38 476 ALA A O 1
ATOM 3581 N N . ILE A 1 477 ? -1.212 -12.037 -13.980 1.00 92.62 477 ILE A N 1
ATOM 3582 C CA . ILE A 1 477 ? -1.555 -12.893 -12.836 1.00 92.62 477 ILE A CA 1
ATOM 3583 C C . ILE A 1 477 ? -3.077 -13.032 -12.714 1.00 92.62 477 ILE A C 1
ATOM 3585 O O . ILE A 1 477 ? -3.585 -14.147 -12.649 1.00 92.62 477 ILE A O 1
ATOM 3589 N N . ALA A 1 478 ? -3.827 -11.933 -12.776 1.00 93.44 478 ALA A N 1
ATOM 3590 C CA . ALA A 1 478 ? -5.289 -11.931 -12.708 1.00 93.44 478 ALA A CA 1
ATOM 3591 C C . ALA A 1 478 ? -5.940 -12.845 -13.757 1.00 93.44 478 ALA A C 1
ATOM 3593 O O . ALA A 1 478 ? -6.845 -13.621 -13.430 1.00 93.44 478 ALA A O 1
ATOM 3594 N N . ALA A 1 479 ? -5.409 -12.850 -14.983 1.00 90.38 479 ALA A N 1
ATOM 3595 C CA . ALA A 1 479 ? -5.860 -13.750 -16.040 1.00 90.38 479 ALA A CA 1
ATOM 3596 C C . ALA A 1 479 ? -5.696 -15.240 -15.675 1.00 90.38 479 ALA A C 1
ATOM 3598 O O . ALA A 1 479 ? -6.604 -16.027 -15.952 1.00 90.38 479 ALA A O 1
ATOM 3599 N N . ARG A 1 480 ? -4.598 -15.634 -15.006 1.00 90.12 480 ARG A N 1
ATOM 3600 C CA . ARG A 1 480 ? -4.351 -17.032 -14.580 1.00 90.12 480 ARG A CA 1
ATOM 3601 C C . ARG A 1 480 ? -5.414 -17.533 -13.603 1.00 90.12 480 ARG A C 1
ATOM 3603 O O . ARG A 1 480 ? -5.837 -18.682 -13.696 1.00 90.12 480 ARG A O 1
ATOM 3610 N N . TYR A 1 481 ? -5.884 -16.661 -12.711 1.00 90.62 481 TYR A N 1
ATOM 3611 C CA . TYR A 1 481 ? -6.910 -16.993 -11.716 1.00 90.62 481 TYR A CA 1
ATOM 3612 C C . TYR A 1 481 ? -8.340 -16.768 -12.209 1.00 90.62 481 TYR A C 1
ATOM 3614 O O . TYR A 1 481 ? -9.281 -17.122 -11.500 1.00 90.62 481 TYR A O 1
ATOM 3622 N N . ARG A 1 482 ? -8.523 -16.205 -13.414 1.00 93.25 482 ARG A N 1
ATOM 3623 C CA . ARG A 1 482 ? -9.826 -15.736 -13.921 1.00 93.25 482 ARG A CA 1
ATOM 3624 C C . ARG A 1 482 ? -10.494 -14.766 -12.937 1.00 93.25 482 ARG A C 1
ATOM 3626 O O . ARG A 1 482 ? -11.690 -14.857 -12.670 1.00 93.25 482 ARG A O 1
ATOM 3633 N N . ARG A 1 483 ? -9.690 -13.858 -12.384 1.00 96.50 483 ARG A N 1
ATOM 3634 C CA . ARG A 1 483 ? -10.098 -12.814 -11.436 1.00 96.50 483 ARG A CA 1
ATOM 3635 C C . ARG A 1 483 ? -9.786 -11.438 -12.000 1.00 96.50 483 ARG A C 1
ATOM 3637 O O . ARG A 1 483 ? -9.052 -11.315 -12.981 1.00 96.50 483 ARG A O 1
ATOM 3644 N N . THR A 1 484 ? -10.334 -10.397 -11.385 1.00 97.12 484 THR A N 1
ATOM 3645 C CA . THR A 1 484 ? -9.956 -9.022 -11.727 1.00 97.12 484 THR A CA 1
ATOM 3646 C C . THR A 1 484 ? -8.631 -8.635 -11.056 1.00 97.12 484 THR A C 1
ATOM 3648 O O . THR A 1 484 ? -8.273 -9.200 -10.017 1.00 97.12 484 THR A O 1
ATOM 3651 N N . PRO A 1 485 ? -7.892 -7.647 -11.599 1.00 97.50 485 PRO A N 1
ATOM 3652 C CA . PRO A 1 485 ? -6.719 -7.084 -10.929 1.00 97.50 485 PRO A CA 1
ATOM 3653 C C . PRO A 1 485 ? -7.018 -6.620 -9.497 1.00 97.50 485 PRO A C 1
ATOM 3655 O O . PRO A 1 485 ? -6.221 -6.861 -8.595 1.00 97.50 485 PRO A O 1
ATOM 3658 N N . SER A 1 486 ? -8.199 -6.026 -9.266 1.00 97.12 486 SER A N 1
ATOM 3659 C CA . SER A 1 486 ? -8.653 -5.645 -7.923 1.00 97.12 486 SER A CA 1
ATOM 3660 C C . SER A 1 486 ? -8.680 -6.849 -6.981 1.00 97.12 486 SER A C 1
ATOM 3662 O O . SER A 1 486 ? -8.081 -6.802 -5.907 1.00 97.12 486 SER A O 1
ATOM 3664 N N . GLN A 1 487 ? -9.326 -7.946 -7.385 1.00 97.56 487 GLN A N 1
ATOM 3665 C CA . GLN A 1 487 ? -9.429 -9.150 -6.560 1.00 97.56 487 GLN A CA 1
ATOM 3666 C C . GLN A 1 487 ? -8.053 -9.743 -6.235 1.00 97.56 487 GLN A C 1
ATOM 3668 O O . GLN A 1 487 ? -7.795 -10.080 -5.081 1.00 97.56 487 GLN A O 1
ATOM 3673 N N . VAL A 1 488 ? -7.152 -9.823 -7.222 1.00 97.81 488 VAL A N 1
ATOM 3674 C CA . VAL A 1 488 ? -5.783 -10.328 -7.016 1.00 97.81 488 VAL A CA 1
ATOM 3675 C C . VAL A 1 488 ? -5.000 -9.468 -6.031 1.00 97.81 488 VAL A C 1
ATOM 3677 O O . VAL A 1 488 ? -4.383 -10.011 -5.120 1.00 97.81 488 VAL A O 1
ATOM 3680 N N . LEU A 1 489 ? -5.044 -8.141 -6.161 1.00 97.69 489 LEU A N 1
ATOM 3681 C CA . LEU A 1 489 ? -4.302 -7.240 -5.275 1.00 97.69 489 LEU A CA 1
ATOM 3682 C C . LEU A 1 489 ? -4.795 -7.320 -3.823 1.00 97.69 489 LEU A C 1
ATOM 3684 O O . LEU A 1 489 ? -3.989 -7.374 -2.895 1.00 97.69 489 LEU A O 1
ATOM 3688 N N . HIS A 1 490 ? -6.110 -7.392 -3.609 1.00 97.69 490 HIS A N 1
ATOM 3689 C CA . HIS A 1 490 ? -6.655 -7.577 -2.262 1.00 97.69 490 HIS A CA 1
ATOM 3690 C C . HIS A 1 490 ? -6.354 -8.976 -1.712 1.00 97.69 490 HIS A C 1
ATOM 3692 O O . HIS A 1 490 ? -6.007 -9.102 -0.538 1.00 97.69 490 HIS A O 1
ATOM 3698 N N . ARG A 1 491 ? -6.412 -10.023 -2.548 1.00 96.62 491 ARG A N 1
ATOM 3699 C CA . ARG A 1 491 ? -6.027 -11.382 -2.147 1.00 96.62 491 ARG A CA 1
ATOM 3700 C C . ARG A 1 491 ? -4.551 -11.468 -1.755 1.00 96.62 491 ARG A C 1
ATOM 3702 O O . ARG A 1 491 ? -4.223 -12.137 -0.779 1.00 96.62 491 ARG A O 1
ATOM 3709 N N . TRP A 1 492 ? -3.681 -10.762 -2.470 1.00 95.44 492 TRP A N 1
ATOM 3710 C CA . TRP A 1 492 ? -2.259 -10.660 -2.154 1.00 95.44 492 TRP A CA 1
ATOM 3711 C C . TRP A 1 492 ? -2.004 -10.004 -0.794 1.00 95.44 492 TRP A C 1
ATOM 3713 O O . TRP A 1 492 ? -1.213 -10.515 -0.004 1.00 95.44 492 TRP A O 1
ATOM 3723 N N . ALA A 1 493 ? -2.699 -8.914 -0.466 1.00 95.06 493 ALA A N 1
ATOM 3724 C CA . ALA A 1 493 ? -2.601 -8.317 0.868 1.00 95.06 493 ALA A CA 1
ATOM 3725 C C . ALA A 1 493 ? -3.091 -9.299 1.952 1.00 95.06 493 ALA A C 1
ATOM 3727 O O . ALA A 1 493 ? -2.383 -9.577 2.922 1.00 95.06 493 ALA A O 1
ATOM 3728 N N . LEU A 1 494 ? -4.250 -9.920 1.726 1.00 94.62 494 LEU A N 1
ATOM 3729 C CA . LEU A 1 494 ? -4.841 -10.908 2.629 1.00 94.62 494 LEU A CA 1
ATOM 3730 C C . LEU A 1 494 ? -3.916 -12.100 2.919 1.00 94.62 494 LEU A C 1
ATOM 3732 O O . LEU A 1 494 ? -3.768 -12.492 4.076 1.00 94.62 494 LEU A O 1
ATOM 3736 N N . GLN A 1 495 ? -3.257 -12.659 1.902 1.00 92.25 495 GLN A N 1
ATOM 3737 C CA . GLN A 1 495 ? -2.323 -13.781 2.071 1.00 92.25 495 GLN A CA 1
ATOM 3738 C C . GLN A 1 495 ? -1.008 -13.401 2.767 1.00 92.25 495 GLN A C 1
ATOM 3740 O O . GLN A 1 495 ? -0.298 -14.287 3.232 1.00 92.25 495 GLN A O 1
ATOM 3745 N N . GLN A 1 496 ? -0.702 -12.109 2.902 1.00 88.62 496 GLN A N 1
ATOM 3746 C CA . GLN A 1 496 ? 0.390 -11.627 3.759 1.00 88.62 496 GLN A CA 1
ATOM 3747 C C . GLN A 1 496 ? -0.042 -11.441 5.224 1.00 88.62 496 GLN A C 1
ATOM 3749 O O . GLN A 1 496 ? 0.761 -11.026 6.060 1.00 88.62 496 GLN A O 1
ATOM 3754 N N . GLY A 1 497 ? -1.302 -11.752 5.548 1.00 91.88 497 GLY A N 1
ATOM 3755 C CA . GLY A 1 497 ? -1.891 -11.519 6.866 1.00 91.88 497 GLY A CA 1
ATOM 3756 C C . GLY A 1 497 ? -2.390 -10.087 7.066 1.00 91.88 497 GLY A C 1
ATOM 3757 O O . GLY A 1 497 ? -2.649 -9.689 8.202 1.00 91.88 497 GLY A O 1
ATOM 3758 N N . VAL A 1 498 ? -2.534 -9.308 5.990 1.00 95.06 498 VAL A N 1
ATOM 3759 C CA . VAL A 1 498 ? -3.011 -7.921 6.035 1.00 95.06 498 VAL A CA 1
ATOM 3760 C C . VAL A 1 498 ? -4.504 -7.886 5.738 1.00 95.06 498 VAL A C 1
ATOM 3762 O O . VAL A 1 498 ? -4.946 -8.296 4.667 1.00 95.06 498 VAL A O 1
ATOM 3765 N N . ALA A 1 499 ? -5.296 -7.384 6.683 1.00 97.56 499 ALA A N 1
ATOM 3766 C CA . ALA A 1 499 ? -6.718 -7.149 6.466 1.00 97.56 499 ALA A CA 1
ATOM 3767 C C . ALA A 1 499 ? -6.922 -6.044 5.416 1.00 97.56 499 ALA A C 1
ATOM 3769 O O . ALA A 1 499 ? -6.070 -5.172 5.268 1.00 97.56 499 ALA A O 1
ATOM 3770 N N . VAL A 1 500 ? -8.043 -6.035 4.698 1.00 97.88 500 VAL A N 1
ATOM 3771 C CA . VAL A 1 500 ? -8.293 -5.068 3.616 1.00 97.88 500 VAL A CA 1
ATOM 3772 C C . VAL A 1 500 ? -9.653 -4.398 3.739 1.00 97.88 500 VAL A C 1
ATOM 3774 O O . VAL A 1 500 ? -10.625 -5.028 4.148 1.00 97.88 500 VAL A O 1
ATOM 3777 N N . ILE A 1 501 ? -9.728 -3.131 3.326 1.00 97.88 501 ILE A N 1
ATOM 3778 C CA . ILE A 1 501 ? -10.966 -2.334 3.282 1.00 97.88 501 ILE A CA 1
ATOM 3779 C C . ILE A 1 501 ? -11.202 -1.724 1.891 1.00 97.88 501 ILE A C 1
ATOM 3781 O O . ILE A 1 501 ? -11.114 -0.503 1.724 1.00 97.88 501 ILE A O 1
ATOM 3785 N N . PRO A 1 502 ? -11.466 -2.541 0.851 1.00 97.19 502 PRO A N 1
ATOM 3786 C CA . PRO A 1 502 ? -11.829 -2.026 -0.464 1.00 97.19 502 PRO A CA 1
ATOM 3787 C C . PRO A 1 502 ? -12.995 -1.036 -0.372 1.00 97.19 502 PRO A C 1
ATOM 3789 O O . PRO A 1 502 ? -14.022 -1.304 0.251 1.00 97.19 502 PRO A O 1
ATOM 3792 N N . LYS A 1 503 ? -12.849 0.098 -1.058 1.00 96.00 503 LYS A N 1
ATOM 3793 C CA . LYS A 1 503 ? -13.890 1.116 -1.212 1.00 96.00 503 LYS A CA 1
ATOM 3794 C C . LYS A 1 503 ? -14.449 1.073 -2.624 1.00 96.00 503 LYS A C 1
ATOM 3796 O O . LYS A 1 503 ? -13.700 1.002 -3.598 1.00 96.00 503 LYS A O 1
ATOM 3801 N N . SER A 1 504 ? -15.765 1.196 -2.761 1.00 96.56 504 SER A N 1
ATOM 3802 C CA . SER A 1 504 ? -16.399 1.437 -4.056 1.00 96.56 504 SER A CA 1
ATOM 3803 C C . SER A 1 504 ? -17.719 2.178 -3.897 1.00 96.56 504 SER A C 1
ATOM 3805 O O . SER A 1 504 ? -18.401 2.018 -2.897 1.00 96.56 504 SER A O 1
ATOM 3807 N N . ALA A 1 505 ? -18.080 2.971 -4.903 1.00 95.25 505 ALA A N 1
ATOM 3808 C CA . ALA A 1 505 ? -19.365 3.665 -4.973 1.00 95.25 505 ALA A CA 1
ATOM 3809 C C . ALA A 1 505 ? -20.435 2.881 -5.758 1.00 95.25 505 ALA A C 1
ATOM 3811 O O . ALA A 1 505 ? -21.546 3.361 -5.935 1.00 95.25 505 ALA A O 1
ATOM 3812 N N . THR A 1 506 ? -20.096 1.710 -6.307 1.00 96.19 506 THR A N 1
ATOM 3813 C CA . THR A 1 506 ? -20.971 0.971 -7.234 1.00 96.19 506 THR A CA 1
ATOM 3814 C C . THR A 1 506 ? -21.191 -0.452 -6.747 1.00 96.19 506 THR A C 1
ATOM 3816 O O . THR A 1 506 ? -20.211 -1.185 -6.595 1.00 96.19 506 THR A O 1
ATOM 3819 N N . ALA A 1 507 ? -22.451 -0.872 -6.614 1.00 95.75 507 ALA A N 1
ATOM 3820 C CA . ALA A 1 507 ? -22.834 -2.195 -6.111 1.00 95.75 507 ALA A CA 1
ATOM 3821 C C . ALA A 1 507 ? -22.117 -3.363 -6.817 1.00 95.75 507 ALA A C 1
ATOM 3823 O O . ALA A 1 507 ? -21.634 -4.271 -6.151 1.00 95.75 507 ALA A O 1
ATOM 3824 N N . ALA A 1 508 ? -21.952 -3.306 -8.145 1.00 96.44 508 ALA A N 1
ATOM 3825 C CA . ALA A 1 508 ? -21.264 -4.355 -8.904 1.00 96.44 508 ALA A CA 1
ATOM 3826 C C . ALA A 1 508 ? -19.813 -4.587 -8.436 1.00 96.44 508 ALA A C 1
ATOM 3828 O O . ALA A 1 508 ? -19.413 -5.721 -8.195 1.00 96.44 508 ALA A O 1
ATOM 3829 N N . ARG A 1 509 ? -19.035 -3.514 -8.231 1.00 96.25 509 ARG A N 1
ATOM 3830 C CA . ARG A 1 509 ? -17.655 -3.620 -7.721 1.00 96.25 509 ARG A CA 1
ATOM 3831 C C . ARG A 1 509 ? -17.601 -3.993 -6.242 1.00 96.25 509 ARG A C 1
ATOM 3833 O O . ARG A 1 509 ? -16.646 -4.627 -5.820 1.00 96.25 509 ARG A O 1
ATOM 3840 N N . ILE A 1 510 ? -18.604 -3.606 -5.452 1.00 97.38 510 ILE A N 1
ATOM 3841 C CA . ILE A 1 510 ? -18.719 -4.036 -4.050 1.00 97.38 510 ILE A CA 1
ATOM 3842 C C . ILE A 1 510 ? -18.912 -5.557 -3.996 1.00 97.38 510 ILE A C 1
ATOM 3844 O O . ILE A 1 510 ? -18.199 -6.241 -3.268 1.00 97.38 510 ILE A O 1
ATOM 3848 N N . GLN A 1 511 ? -19.804 -6.096 -4.831 1.00 95.06 511 GLN A N 1
ATOM 3849 C CA . GLN A 1 511 ? -20.014 -7.537 -4.967 1.00 95.06 511 GLN A CA 1
ATOM 3850 C C . GLN A 1 511 ? -18.761 -8.264 -5.479 1.00 95.06 511 GLN A C 1
ATOM 3852 O O . GLN A 1 511 ? -18.429 -9.332 -4.966 1.00 95.06 511 GLN A O 1
ATOM 3857 N N . GLU A 1 512 ? -18.058 -7.696 -6.463 1.00 94.44 512 GLU A N 1
ATOM 3858 C CA . GLU A 1 512 ? -16.795 -8.240 -6.982 1.00 94.44 512 GLU A CA 1
ATOM 3859 C C . GLU A 1 512 ? -15.710 -8.299 -5.895 1.00 94.44 512 GLU A C 1
ATOM 3861 O O . GLU A 1 512 ? -15.067 -9.334 -5.712 1.00 94.44 512 GLU A O 1
ATOM 3866 N N . ASN A 1 513 ? -15.538 -7.212 -5.135 1.00 94.88 513 ASN A N 1
ATOM 3867 C CA . ASN A 1 513 ? -14.536 -7.108 -4.073 1.00 94.88 513 ASN A CA 1
ATOM 3868 C C . ASN A 1 513 ? -14.863 -7.977 -2.846 1.00 94.88 513 ASN A C 1
ATOM 3870 O O . ASN A 1 513 ? -13.968 -8.238 -2.045 1.00 94.88 513 ASN A O 1
ATOM 3874 N N . ALA A 1 514 ? -16.107 -8.446 -2.694 1.00 92.12 514 ALA A N 1
ATOM 3875 C CA . ALA A 1 514 ? -16.470 -9.429 -1.671 1.00 92.12 514 ALA A CA 1
ATOM 3876 C C . ALA A 1 514 ? -15.956 -10.842 -2.015 1.00 92.12 514 ALA A C 1
ATOM 3878 O O . ALA A 1 514 ? -15.728 -11.665 -1.130 1.00 92.12 514 ALA A O 1
ATOM 3879 N N . GLN A 1 515 ? -15.739 -11.127 -3.302 1.00 92.25 515 GLN A N 1
ATOM 3880 C CA . GLN A 1 515 ? -15.322 -12.433 -3.823 1.00 92.25 515 GLN A CA 1
ATOM 3881 C C . GLN A 1 515 ? -13.792 -12.532 -3.915 1.00 92.25 515 GLN A C 1
ATOM 3883 O O . GLN A 1 515 ? -13.218 -12.711 -4.987 1.00 92.25 515 GLN A O 1
ATOM 3888 N N . ILE A 1 516 ? -13.122 -12.345 -2.775 1.00 93.94 516 ILE A N 1
ATOM 3889 C CA . ILE A 1 516 ? -11.650 -12.402 -2.655 1.00 93.94 516 ILE A CA 1
ATOM 3890 C C . ILE A 1 516 ? -11.165 -13.496 -1.698 1.00 93.94 516 ILE A C 1
ATOM 3892 O O . ILE A 1 516 ? -9.97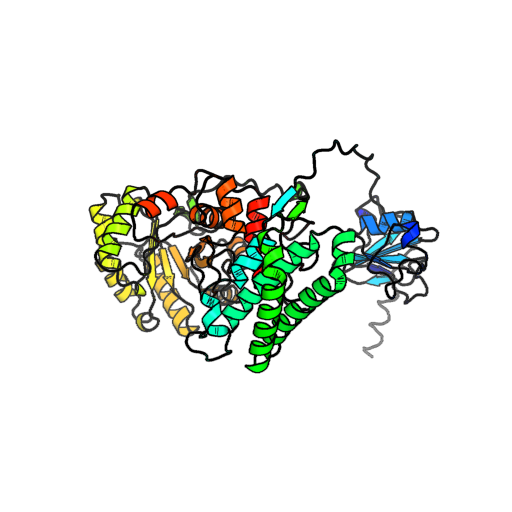5 -13.600 -1.400 1.00 93.94 516 ILE A O 1
ATOM 3896 N N . LEU A 1 517 ? -12.093 -14.311 -1.195 1.00 90.69 517 LEU A N 1
ATOM 3897 C CA . LEU A 1 517 ? -11.821 -15.398 -0.253 1.00 90.69 517 LEU A CA 1
ATOM 3898 C C . LEU A 1 517 ? -11.945 -16.793 -0.885 1.00 90.69 517 LEU A C 1
ATOM 3900 O O . LEU A 1 517 ? -11.585 -17.776 -0.247 1.00 90.69 517 LEU A O 1
ATOM 3904 N N . ASP A 1 518 ? -12.445 -16.881 -2.118 1.00 89.75 518 ASP A N 1
ATOM 3905 C CA . ASP A 1 518 ? -12.789 -18.117 -2.835 1.00 89.75 518 ASP A CA 1
ATOM 3906 C C . ASP A 1 518 ? -11.684 -18.606 -3.793 1.00 89.75 518 ASP A C 1
ATOM 3908 O O . ASP A 1 518 ? -11.900 -19.517 -4.593 1.00 89.75 518 ASP A O 1
ATOM 3912 N N . PHE A 1 519 ? -10.498 -17.998 -3.743 1.00 91.25 519 PHE A N 1
ATOM 3913 C CA . PHE A 1 519 ? -9.314 -18.436 -4.478 1.00 91.25 519 PHE A CA 1
ATOM 3914 C C . PHE A 1 519 ? -8.047 -18.139 -3.681 1.00 91.25 519 PHE A C 1
ATOM 3916 O O . PHE A 1 519 ? -8.067 -17.335 -2.754 1.00 91.25 519 PHE A O 1
ATOM 3923 N N . GLU A 1 520 ? -6.941 -18.767 -4.065 1.00 90.19 520 GLU A N 1
ATOM 3924 C CA . GLU A 1 520 ? -5.631 -18.578 -3.454 1.00 90.19 520 GLU A CA 1
ATOM 3925 C C . GLU A 1 520 ? -4.591 -18.322 -4.542 1.00 90.19 520 GLU A C 1
ATOM 3927 O O . GLU A 1 520 ? -4.574 -19.009 -5.562 1.00 90.19 520 GLU A O 1
ATOM 3932 N N . LEU A 1 521 ? -3.749 -17.316 -4.330 1.00 86.50 521 LEU A N 1
ATOM 3933 C CA . LEU A 1 521 ? -2.586 -17.040 -5.153 1.00 86.50 521 LEU A CA 1
ATOM 3934 C C . LEU A 1 521 ? -1.484 -18.027 -4.787 1.00 86.50 521 LEU A C 1
ATOM 3936 O O . LEU A 1 521 ? -1.092 -18.128 -3.623 1.00 86.50 521 LEU A O 1
ATOM 3940 N N . ALA A 1 522 ? -0.964 -18.719 -5.793 1.00 83.75 522 ALA A N 1
ATOM 3941 C CA . ALA A 1 522 ? 0.202 -19.566 -5.655 1.00 83.75 522 ALA A CA 1
ATOM 3942 C C . ALA A 1 522 ? 1.400 -18.757 -5.145 1.00 83.75 522 ALA A C 1
ATOM 3944 O O . ALA A 1 522 ? 1.546 -17.562 -5.417 1.00 83.75 522 ALA A O 1
ATOM 3945 N N . GLU A 1 523 ? 2.296 -19.446 -4.448 1.00 79.06 523 GLU A N 1
ATOM 3946 C CA . GLU A 1 523 ? 3.472 -18.854 -3.813 1.00 79.06 523 GLU A CA 1
ATOM 3947 C C . GLU A 1 523 ? 4.316 -18.006 -4.781 1.00 79.06 523 GLU A C 1
ATOM 3949 O O . GLU A 1 523 ? 4.786 -16.923 -4.437 1.00 79.06 523 GLU A O 1
ATOM 3954 N N . LEU A 1 524 ? 4.460 -18.467 -6.024 1.00 78.56 524 LEU A N 1
ATOM 3955 C CA . LEU A 1 524 ? 5.142 -17.721 -7.073 1.00 78.56 524 LEU A CA 1
ATOM 3956 C C . LEU A 1 524 ? 4.480 -16.372 -7.359 1.00 78.56 524 LEU A C 1
ATOM 3958 O O . LEU A 1 524 ? 5.165 -15.358 -7.439 1.00 78.56 524 LEU A O 1
ATOM 3962 N N . ASP A 1 525 ? 3.164 -16.354 -7.552 1.00 85.19 525 ASP A N 1
ATOM 3963 C CA . ASP A 1 525 ? 2.453 -15.126 -7.898 1.00 85.19 525 ASP A CA 1
ATOM 3964 C C . ASP A 1 525 ? 2.472 -14.146 -6.719 1.00 85.19 525 ASP A C 1
ATOM 3966 O O . ASP A 1 525 ? 2.640 -12.945 -6.925 1.00 85.19 525 ASP A O 1
ATOM 3970 N N . MET A 1 526 ? 2.411 -14.657 -5.483 1.00 84.19 526 MET A N 1
ATOM 3971 C CA . MET A 1 526 ? 2.628 -13.860 -4.272 1.00 84.19 526 MET A CA 1
ATOM 3972 C C . MET A 1 526 ? 3.996 -13.170 -4.281 1.00 84.19 526 MET A C 1
ATOM 3974 O O . MET A 1 526 ? 4.074 -11.961 -4.071 1.00 84.19 526 MET A O 1
ATOM 3978 N N . ARG A 1 527 ? 5.066 -13.913 -4.586 1.00 79.88 527 ARG A N 1
ATOM 3979 C CA . ARG A 1 527 ? 6.432 -13.377 -4.697 1.00 79.88 527 ARG A CA 1
ATOM 3980 C C . ARG A 1 527 ? 6.581 -12.352 -5.814 1.00 79.88 527 ARG A C 1
ATOM 3982 O O . ARG A 1 527 ? 7.207 -11.315 -5.609 1.00 79.88 527 ARG A O 1
ATOM 3989 N N . LEU A 1 528 ? 6.003 -12.634 -6.984 1.00 81.06 528 LEU A N 1
ATOM 3990 C CA . LEU A 1 528 ? 6.024 -11.718 -8.123 1.00 81.06 528 LEU A CA 1
ATOM 3991 C C . LEU A 1 528 ? 5.381 -10.380 -7.746 1.00 81.06 528 LEU A C 1
ATOM 3993 O O . LEU A 1 528 ? 5.979 -9.336 -7.988 1.00 81.06 528 LEU A O 1
ATOM 3997 N N . LEU A 1 529 ? 4.208 -10.414 -7.106 1.00 87.25 529 LEU A N 1
ATOM 3998 C CA . LEU A 1 529 ? 3.499 -9.215 -6.651 1.00 87.25 529 LEU A CA 1
ATOM 3999 C C . LEU A 1 529 ? 4.274 -8.466 -5.560 1.00 87.25 529 LEU A C 1
ATOM 4001 O O . LEU A 1 529 ? 4.444 -7.253 -5.672 1.00 87.25 529 LEU A O 1
ATOM 4005 N N . SER A 1 530 ? 4.795 -9.171 -4.549 1.00 84.44 530 SER A N 1
ATOM 4006 C CA . SER A 1 530 ? 5.589 -8.556 -3.474 1.00 84.44 530 SER A CA 1
ATOM 4007 C C . SER A 1 530 ? 6.909 -7.957 -3.969 1.00 84.44 530 SER A C 1
ATOM 4009 O O . SER A 1 530 ? 7.409 -7.017 -3.363 1.00 84.44 530 SER A O 1
ATOM 4011 N N . GLY A 1 531 ? 7.472 -8.456 -5.074 1.00 80.00 531 GLY A N 1
ATOM 4012 C CA . GLY A 1 531 ? 8.702 -7.915 -5.653 1.00 80.00 531 GLY A CA 1
ATOM 4013 C C . GLY A 1 531 ? 8.511 -6.687 -6.550 1.00 80.00 531 GLY A C 1
ATOM 4014 O O . GLY A 1 531 ? 9.503 -6.044 -6.895 1.00 80.00 531 GLY A O 1
ATOM 4015 N N . LEU A 1 532 ? 7.279 -6.307 -6.919 1.00 85.12 532 LEU A N 1
ATOM 4016 C CA . LEU A 1 532 ? 7.045 -5.164 -7.820 1.00 85.12 532 LEU A CA 1
ATOM 4017 C C . LEU A 1 532 ? 7.539 -3.834 -7.242 1.00 85.12 532 LEU A C 1
ATOM 4019 O O . LEU A 1 532 ? 8.083 -3.019 -7.988 1.00 85.12 532 LEU A O 1
ATOM 4023 N N . VAL A 1 533 ? 7.434 -3.644 -5.924 1.00 81.38 533 VAL A N 1
ATOM 4024 C CA . VAL A 1 533 ? 7.978 -2.468 -5.227 1.00 81.38 533 VAL A CA 1
ATOM 4025 C C . VAL A 1 533 ? 9.467 -2.272 -5.524 1.00 81.38 533 VAL A C 1
ATOM 4027 O O . VAL A 1 533 ? 9.920 -1.154 -5.769 1.00 81.38 533 VAL A O 1
ATOM 4030 N N . THR A 1 534 ? 10.228 -3.364 -5.634 1.00 75.88 534 THR A N 1
ATOM 4031 C CA . THR A 1 534 ? 11.674 -3.305 -5.875 1.00 75.88 534 THR A CA 1
ATOM 4032 C C . THR A 1 534 ? 12.003 -2.715 -7.245 1.00 75.88 534 THR A C 1
ATOM 4034 O O . THR A 1 534 ? 13.012 -2.020 -7.380 1.00 75.88 534 THR A O 1
ATOM 4037 N N . LEU A 1 535 ? 11.135 -2.909 -8.246 1.00 79.19 535 LEU A N 1
ATOM 4038 C CA . LEU A 1 535 ? 11.296 -2.332 -9.582 1.00 79.19 535 LEU A CA 1
ATOM 4039 C C . LEU A 1 535 ? 11.141 -0.811 -9.540 1.00 79.19 535 LEU A C 1
ATOM 4041 O O . LEU A 1 535 ? 11.871 -0.111 -10.244 1.00 79.19 535 LEU A O 1
ATOM 4045 N N . SER A 1 536 ? 10.249 -0.298 -8.691 1.00 75.12 536 SER A N 1
ATOM 4046 C CA . SER A 1 536 ? 10.047 1.137 -8.489 1.00 75.12 536 SER A CA 1
ATOM 4047 C C . SER A 1 536 ? 10.968 1.760 -7.448 1.00 75.12 536 SER A C 1
ATOM 4049 O O . SER A 1 536 ? 10.954 2.983 -7.368 1.00 75.12 536 SER A O 1
ATOM 4051 N N . GLU A 1 537 ? 11.753 0.984 -6.687 1.00 72.88 537 GLU A N 1
ATOM 4052 C CA . GLU A 1 537 ? 12.587 1.459 -5.564 1.00 72.88 537 GLU A CA 1
ATOM 4053 C C . GLU A 1 537 ? 14.101 1.244 -5.718 1.00 72.88 537 GLU A C 1
ATOM 4055 O O . GLU A 1 537 ? 14.890 1.998 -5.146 1.00 72.88 537 GLU A O 1
ATOM 4060 N N . SER A 1 538 ? 14.535 0.270 -6.517 1.00 65.31 538 SER A N 1
ATOM 4061 C CA . SER A 1 538 ? 15.950 -0.126 -6.565 1.00 65.31 538 SER A CA 1
ATOM 4062 C C . SER A 1 538 ? 16.775 0.696 -7.556 1.00 65.31 538 SER A C 1
ATOM 4064 O O . SER A 1 538 ? 16.389 0.881 -8.715 1.00 65.31 538 SER A O 1
ATOM 4066 N N . SER A 1 539 ? 17.965 1.107 -7.112 1.00 59.25 539 SER A N 1
ATOM 4067 C CA . SER A 1 539 ? 18.943 1.897 -7.870 1.00 59.25 539 SER A CA 1
ATOM 4068 C C . SER A 1 539 ? 20.266 1.126 -8.032 1.00 59.25 539 SER A C 1
ATOM 4070 O O . SER A 1 539 ? 20.791 0.619 -7.038 1.00 59.25 539 SER A O 1
ATOM 4072 N N . PRO A 1 540 ? 20.861 1.044 -9.240 1.00 49.72 540 PRO A N 1
ATOM 4073 C CA . PRO A 1 540 ? 22.190 0.460 -9.425 1.00 49.72 540 PRO A CA 1
ATOM 4074 C C . PRO A 1 540 ? 23.247 1.094 -8.519 1.00 49.72 540 PRO A C 1
ATOM 4076 O O . PRO A 1 540 ? 23.377 2.317 -8.486 1.00 49.72 540 PRO A O 1
ATOM 4079 N N . GLY A 1 541 ? 24.026 0.264 -7.822 1.00 42.41 541 GLY A N 1
ATOM 4080 C CA . GLY A 1 541 ? 25.193 0.710 -7.051 1.00 42.41 541 GLY A CA 1
ATOM 4081 C C . GLY A 1 541 ? 24.900 1.437 -5.732 1.00 42.41 541 GLY A C 1
ATOM 4082 O O . GLY A 1 541 ? 25.848 1.807 -5.045 1.00 42.41 541 GLY A O 1
ATOM 4083 N N . ALA A 1 542 ? 23.635 1.612 -5.334 1.00 41.31 542 ALA A N 1
ATOM 4084 C CA . ALA A 1 542 ? 23.299 2.208 -4.043 1.00 41.31 542 ALA A CA 1
ATOM 4085 C C . ALA A 1 542 ? 23.572 1.218 -2.892 1.00 41.31 542 ALA A C 1
ATOM 4087 O O . ALA A 1 542 ? 22.974 0.143 -2.803 1.00 41.31 542 ALA A O 1
ATOM 4088 N N . SER A 1 543 ? 24.491 1.573 -1.995 1.00 35.94 543 SER A N 1
ATOM 4089 C CA . SER A 1 543 ? 24.659 0.928 -0.692 1.00 35.94 543 SER A CA 1
ATOM 4090 C C . SER A 1 543 ? 23.760 1.635 0.325 1.00 35.94 543 SER A C 1
ATOM 4092 O O . SER A 1 543 ? 24.004 2.801 0.620 1.00 35.94 543 SER A O 1
ATOM 4094 N N . GLY A 1 544 ? 22.734 0.960 0.852 1.00 39.34 544 GLY A N 1
ATOM 4095 C CA . GLY A 1 544 ? 21.929 1.492 1.965 1.00 39.34 544 GLY A CA 1
ATOM 4096 C C . GLY A 1 544 ? 20.449 1.113 1.957 1.00 39.34 544 GLY A C 1
ATOM 4097 O O . GLY A 1 544 ? 19.851 1.038 3.017 1.00 39.34 544 GLY A O 1
ATOM 4098 N N . ILE A 1 545 ? 19.874 0.780 0.800 1.00 38.16 545 ILE A N 1
ATOM 4099 C CA . ILE A 1 545 ? 18.576 0.097 0.688 1.00 38.16 545 ILE A CA 1
ATOM 4100 C C . ILE A 1 545 ? 18.760 -0.939 -0.419 1.00 38.16 545 ILE A C 1
ATOM 4102 O O . ILE A 1 545 ? 18.800 -0.600 -1.600 1.00 38.16 545 ILE A O 1
ATOM 4106 N N . LYS A 1 546 ? 18.989 -2.198 -0.042 1.00 38.09 546 LYS A N 1
ATOM 4107 C CA . LYS A 1 546 ? 18.983 -3.321 -0.986 1.00 38.09 546 LYS A CA 1
ATOM 4108 C C . LYS A 1 546 ? 17.658 -4.055 -0.805 1.00 38.09 546 LYS A C 1
ATOM 4110 O O . LYS A 1 546 ? 17.350 -4.456 0.311 1.00 38.09 546 LYS A O 1
ATOM 4115 N N . PRO A 1 547 ? 16.962 -4.348 -1.906 1.00 36.25 547 PRO A N 1
ATOM 4116 C CA . PRO A 1 547 ? 16.887 -5.760 -2.257 1.00 36.25 547 PRO A CA 1
ATOM 4117 C C . PRO A 1 547 ? 17.919 -6.102 -3.333 1.00 36.25 547 PRO A C 1
ATOM 4119 O O . PRO A 1 547 ? 18.527 -5.229 -3.949 1.00 36.25 547 PRO A O 1
ATOM 4122 N N . SER A 1 548 ? 18.164 -7.395 -3.494 1.00 38.44 548 SER A N 1
ATOM 4123 C CA . SER A 1 548 ? 19.150 -8.104 -4.327 1.00 38.44 548 SER A CA 1
ATOM 4124 C C . SER A 1 548 ? 19.093 -7.808 -5.844 1.00 38.44 548 SER A C 1
ATOM 4126 O O . SER A 1 548 ? 19.000 -8.727 -6.657 1.00 38.44 548 SER A O 1
ATOM 4128 N N . TRP A 1 549 ? 19.186 -6.540 -6.252 1.00 40.16 549 TRP A N 1
ATOM 4129 C CA . TRP A 1 549 ? 18.898 -6.004 -7.595 1.00 40.16 549 TRP A CA 1
ATOM 4130 C C . TRP A 1 549 ? 19.565 -6.672 -8.816 1.00 40.16 549 TRP A C 1
ATOM 4132 O O . TRP A 1 549 ? 19.220 -6.317 -9.939 1.00 40.16 549 TRP A O 1
ATOM 4142 N N . ALA A 1 550 ? 20.482 -7.628 -8.663 1.00 39.97 550 ALA A N 1
ATOM 4143 C CA . ALA A 1 550 ? 21.054 -8.373 -9.789 1.00 39.97 550 ALA A CA 1
ATOM 4144 C C . ALA A 1 550 ? 20.585 -9.834 -9.879 1.00 39.97 550 ALA A C 1
ATOM 4146 O O . ALA A 1 550 ? 20.476 -10.370 -10.984 1.00 39.97 550 ALA A O 1
ATOM 4147 N N . ASP A 1 551 ? 20.254 -10.467 -8.751 1.00 39.75 551 ASP A N 1
ATOM 4148 C CA . ASP A 1 551 ? 20.001 -11.905 -8.730 1.00 39.75 551 ASP A CA 1
ATOM 4149 C C . ASP A 1 551 ? 18.586 -12.282 -8.341 1.00 39.75 551 ASP A C 1
ATOM 4151 O O . ASP A 1 551 ? 18.166 -13.378 -8.704 1.00 39.75 551 ASP A O 1
ATOM 4155 N N . ASP A 1 552 ? 17.819 -11.414 -7.667 1.00 50.31 552 ASP A N 1
ATOM 4156 C CA . ASP A 1 552 ? 16.531 -11.881 -7.171 1.00 50.31 552 ASP A CA 1
ATOM 4157 C C . ASP A 1 552 ? 15.448 -10.833 -6.881 1.00 50.31 552 ASP A C 1
ATOM 4159 O O . ASP A 1 552 ? 14.918 -10.767 -5.775 1.00 50.31 552 ASP A O 1
ATOM 4163 N N . VAL A 1 553 ? 15.063 -10.060 -7.905 1.00 51.00 553 VAL A N 1
ATOM 4164 C CA . VAL A 1 553 ? 13.946 -9.079 -7.882 1.00 51.00 553 VAL A CA 1
ATOM 4165 C C . VAL A 1 553 ? 12.653 -9.637 -7.249 1.00 51.00 553 VAL A C 1
ATOM 4167 O O . VAL A 1 553 ? 11.843 -8.880 -6.723 1.00 51.00 553 VAL A O 1
ATOM 4170 N N . TYR A 1 554 ? 12.473 -10.961 -7.261 1.00 52.12 554 TYR A N 1
ATOM 4171 C CA . TYR A 1 554 ? 11.275 -11.659 -6.791 1.00 52.12 554 TYR A CA 1
ATOM 4172 C C . TYR A 1 554 ? 11.546 -12.750 -5.732 1.00 52.12 554 TYR A C 1
ATOM 4174 O O . TYR A 1 554 ? 10.657 -13.546 -5.438 1.00 52.12 554 TYR A O 1
ATOM 4182 N N . GLY A 1 555 ? 12.755 -12.877 -5.180 1.00 48.38 555 GLY A N 1
ATOM 4183 C CA . GLY A 1 555 ? 13.069 -13.959 -4.225 1.00 48.38 555 GLY A CA 1
ATOM 4184 C C . GLY A 1 555 ? 13.101 -15.404 -4.800 1.00 48.38 555 GLY A C 1
ATOM 4185 O O . GLY A 1 555 ? 13.134 -16.364 -4.032 1.00 48.38 555 GLY A O 1
ATOM 4186 N N . LEU A 1 556 ? 13.071 -15.584 -6.126 1.00 46.66 556 LEU A N 1
ATOM 4187 C CA . LEU A 1 556 ? 13.060 -16.820 -6.928 1.00 46.66 556 LEU A CA 1
ATOM 4188 C C . LEU A 1 556 ? 14.399 -17.571 -7.071 1.00 46.66 556 LEU A C 1
ATOM 4190 O O . LEU A 1 556 ? 14.378 -18.729 -7.495 1.00 46.66 556 LEU A O 1
ATOM 4194 N N . ARG A 1 557 ? 15.553 -16.975 -6.743 1.00 39.84 557 ARG A N 1
ATOM 4195 C CA . ARG A 1 557 ? 16.875 -17.651 -6.744 1.00 39.84 557 ARG A CA 1
ATOM 4196 C C . ARG A 1 557 ? 17.304 -18.139 -5.349 1.00 39.84 557 ARG A C 1
ATOM 4198 O O . ARG A 1 557 ? 18.194 -18.995 -5.256 1.00 39.84 557 ARG A O 1
ATOM 4205 N N . GLY A 1 558 ? 16.580 -17.721 -4.305 1.00 31.83 558 GLY A N 1
ATOM 4206 C CA . GLY A 1 558 ? 16.722 -18.142 -2.905 1.00 31.83 558 GLY A CA 1
ATOM 4207 C C . GLY A 1 558 ? 17.791 -17.321 -2.173 1.00 31.83 558 GLY A C 1
ATOM 4208 O O . GLY A 1 558 ? 18.917 -17.247 -2.645 1.00 31.83 558 GLY A O 1
ATOM 4209 N N . ALA A 1 559 ? 17.550 -16.689 -1.024 1.00 24.98 559 ALA A N 1
ATOM 4210 C CA . ALA A 1 559 ? 16.348 -16.524 -0.205 1.00 24.98 559 ALA A CA 1
ATOM 4211 C C . ALA A 1 559 ? 16.297 -15.078 0.336 1.00 24.98 559 ALA A C 1
ATOM 4213 O O . ALA A 1 559 ? 17.357 -14.499 0.576 1.00 24.98 559 ALA A O 1
ATOM 4214 N N . PRO A 1 560 ? 15.102 -14.542 0.630 1.00 30.34 560 PRO A N 1
ATOM 4215 C CA . PRO A 1 560 ? 14.911 -13.655 1.771 1.00 30.34 560 PRO A CA 1
ATOM 4216 C C . PRO A 1 560 ? 13.908 -14.292 2.747 1.00 30.34 560 PRO A C 1
ATOM 4218 O O . PRO A 1 560 ? 12.916 -14.884 2.318 1.00 30.34 560 PRO A O 1
ATOM 4221 N N . ILE A 1 561 ? 14.187 -14.207 4.049 1.00 28.34 561 ILE A N 1
ATOM 4222 C CA . ILE A 1 561 ? 13.112 -14.246 5.051 1.00 28.34 561 ILE A CA 1
ATOM 4223 C C . ILE A 1 561 ? 12.634 -12.811 5.207 1.00 28.34 561 ILE A C 1
ATOM 4225 O O . ILE A 1 561 ? 13.530 -11.942 5.325 1.00 28.34 561 ILE A O 1
#

Foldseek 3Di:
DPPPPVVVVVVPDPPPDDDDQQDAPPRQKDAQKDQDDPPPFFDFAQCCVQPVFQAPADVRDNRTGQKGADPDVQRLLQSLLRDPQFFKWKAFQVRSMIGTGNDRPRMDGHNRIMMHTNNHHHDDDPPPPPPCPPQDWDQALLLLLLLCLLPQPQLVQPLVWDPRVSPPDLLLSLLSLLLNLLSVLVLLVLDDPVVCVVCVVLNVLSQVLLQLSVVCVVPVDRVSSNVSSVSSCVSCVVCVVVSVVRTGRIGGFDDDDVVVVPLPPDQDQWDQFPLRDIDGLEAAEQAPQDDPLSLVQLLLLVVLPHQEYEEEPVRVCLLSNLVSVVVSPPDPVSHQYEYEDEDLVCLVVVVVVLVVSCVSSVHQAHAEYEHEEDDPLVSVLSSLVVVVVCCVVRRYPAYAYELDAPVSLVSCVVRHPRRHREYEYADELQCHRHSDDDPDDRLVSCVVVNHAYAHDCHQPQPPHSDGQQPRPLLVVQCVVVVAGSLLSSCLLCSSSRYRYHDYDSDSVVSSRNVPNSVDHRPPQSSLVSNLSNCSSPDGPPDDDDDDPSPQCSRCRVDHDD

Organism: Polarella glacialis (NCBI:txid89957)

Radius of gyration: 28.87 Å; chains: 1; bounding box: 84×63×74 Å

Sequence (561 aa):
MRVLKVLLLLSQLPPLSRSEARGAWPDCQERSTVFRDAGRFGLFGDLAGSVGAREGCWLGNCAASDKFLAATSGACGAACAKVKGCMFWSYHQATLMCFLRTGDLGRETSLEFVSGSSSCLPETEPQAAASAASAASAAVPFARAALWAAELPALRPCDAGVGSPGCDNPYAAMAVWRYAVNNLRMAVSGLSAEERGRHKSTVQYVQQVGVGISYFYSQPTAETFQEAVSNSLQLFGALQGWLRTAPSTEVPIKPLPSSAASGGGTFVSVAQLADGRTMPMVGFGTGQLVGQQAYDATLAALSVGYRHIDTAQAYGNEREVGAAIRDSGVPRNELFLVTKISDPADYKNLGARLEVQLQELGINYLDLYMLHSPADKESQEAAWRSMEALQQKGKVRSLGVSNFGVKELEELMAFATVKPVYVQNKFSIYTPGEQQLGESSLLAYARENKIQVMGYSVINPWPLLLPPMEDPHVVAIAARYRRTPSQVLHRWALQQGVAVIPKSATAARIQENAQILDFELAELDMRLLSGLVTLSESSPGASGIKPSWADDVYGLRGAPI

pLDDT: mean 84.41, std 19.09, range [24.98, 98.88]

InterPro domains:
  IPR018170 Aldo/keto reductase, conserved site [PS00062] (387-404)
  IPR018170 Aldo/keto reductase, conserved site [PS00063] (501-516)
  IPR018170 Aldo/keto reductase, conserved site [PS00798] (305-322)
  IPR020471 Aldo-keto reductase [PR00069] (301-325)
  IPR020471 Aldo-keto reductase [PR00069] (356-374)
  IPR020471 Aldo-keto reductase [PR00069] (387-404)
  IPR020471 Aldo-keto reductase [PR00069] (468-492)
  IPR020471 Aldo-keto reductase [PTHR43827] (270-531)
  IPR023210 NADP-dependent oxidoreductase domain [PF00248] (283-529)
  IPR036812 NAD(P)-dependent oxidoreductase domain superfamily [G3DSA:3.20.20.100] (267-540)
  IPR036812 NAD(P)-dependent oxidoreductase domain superfamily [SSF51430] (273-532)

Secondary structure (DSSP, 8-state):
--SSSSTTSSS-SPP--------STTTT-EEEEEE--TTSSB--B-HHHHS---SS-GGG-TTSBSEEE-SSHHHHHHHHHHSTT--EEEEETTTTEEEEES--TTEEEEEEEEEEETT-----------------EEEE-HHHHHHHHHT-GGGGGGTT-TTSTT---HHHHHHHHHHHHHHHHHHHHTS-HHHHHHTHHHHHHHHHHHHHHHHHHHS--HHHHHHHHHHHHHHHHHHHHHHHHPPPEEEE-PPPPTTTGGG-----SEEE-TTS-EEESB-EE-TT--THHHHHHHHHHHHTT--EEE--GGGT-HHHHHHHHHHT---GGG-EEEEEE--GGGGGGHHHHHHHHHHHHT-S-EEEEEESS---HHHHHHHHHHHHHHHHTTSEEEEEEES--HHHHHHHHHH-SS---EEEEEEETTEES-SS--SS-HHHHHHHTTPEEEEE-TT--TTSS--TTT-HHHHHHHHHHT--HHHHHHHHHHHTT-EE----SSHHHHHHHH--SS----HHHHHHHHHHHHHHH--TT-SSS---TTT-TTS-SS---